Protein AF-A0A1M3B8D6-F1 (afdb_monomer_lite)

Radius of gyration: 26.75 Å; chains: 1; bounding box: 96×61×78 Å

Structure (mmCIF, N/CA/C/O backbone):
data_AF-A0A1M3B8D6-F1
#
_entry.id   AF-A0A1M3B8D6-F1
#
loop_
_atom_site.group_PDB
_atom_site.id
_atom_site.type_symbol
_atom_site.label_atom_id
_atom_site.label_alt_id
_atom_site.label_comp_id
_atom_site.label_asym_id
_atom_site.label_entity_id
_atom_site.label_seq_id
_atom_site.pdbx_PDB_ins_code
_atom_site.Cartn_x
_atom_site.Cartn_y
_atom_site.Cartn_z
_atom_site.occupancy
_atom_site.B_iso_or_equiv
_atom_site.auth_seq_id
_atom_site.auth_comp_id
_atom_site.auth_asym_id
_atom_site.auth_atom_id
_atom_site.pdbx_PDB_model_num
ATOM 1 N N . MET A 1 1 ? -65.470 -27.887 43.072 1.00 40.00 1 MET A N 1
ATOM 2 C CA . MET A 1 1 ? -65.495 -27.839 41.596 1.00 40.00 1 MET A CA 1
ATOM 3 C C . MET A 1 1 ? -65.619 -26.368 41.210 1.00 40.00 1 MET A C 1
ATOM 5 O O . MET A 1 1 ? -66.685 -25.805 41.381 1.00 40.00 1 MET A O 1
ATOM 9 N N . THR A 1 2 ? -64.503 -25.638 41.121 1.00 36.91 2 THR A N 1
ATOM 10 C CA . THR A 1 2 ? -63.596 -25.536 39.948 1.00 36.91 2 THR A CA 1
ATOM 11 C C . THR A 1 2 ? -64.163 -24.626 38.859 1.00 36.91 2 THR A C 1
ATOM 13 O O . THR A 1 2 ? -64.759 -25.084 37.889 1.00 36.91 2 THR A O 1
ATOM 16 N N . SER A 1 3 ? -63.948 -23.325 39.049 1.00 40.72 3 SER A N 1
ATOM 17 C CA . SER A 1 3 ? -64.086 -22.283 38.032 1.00 40.72 3 SER A CA 1
ATOM 18 C C . SER A 1 3 ? -63.070 -22.464 36.902 1.00 40.72 3 SER A C 1
ATOM 20 O O . SER A 1 3 ? -61.911 -22.777 37.176 1.00 40.72 3 SER A O 1
ATOM 22 N N . VAL A 1 4 ? -63.461 -22.159 35.664 1.00 35.81 4 VAL A N 1
ATOM 23 C CA . VAL A 1 4 ? -62.529 -21.974 34.541 1.00 35.81 4 VAL A CA 1
ATOM 24 C C . VAL A 1 4 ? -62.805 -20.616 33.904 1.00 35.81 4 VAL A C 1
ATOM 26 O O . VAL A 1 4 ? -63.820 -20.419 33.244 1.00 35.81 4 VAL A O 1
ATOM 29 N N . SER A 1 5 ? -61.901 -19.667 34.133 1.00 38.22 5 SER A N 1
ATOM 30 C CA . SER A 1 5 ? -61.917 -18.333 33.533 1.00 38.22 5 SER A CA 1
ATOM 31 C C . SER A 1 5 ? -61.002 -18.310 32.309 1.00 38.22 5 SER A C 1
ATOM 33 O O . SER A 1 5 ? -59.780 -18.350 32.451 1.00 38.22 5 SER A O 1
ATOM 35 N N . THR A 1 6 ? -61.574 -18.236 31.109 1.00 36.66 6 THR A N 1
ATOM 36 C CA . THR A 1 6 ? -60.816 -18.144 29.854 1.00 36.66 6 THR A CA 1
ATOM 37 C C . THR A 1 6 ? -60.329 -16.715 29.607 1.00 36.66 6 THR A C 1
ATOM 39 O O . THR A 1 6 ? -61.046 -15.902 29.023 1.00 36.66 6 THR A O 1
ATOM 42 N N . SER A 1 7 ? -59.103 -16.398 30.028 1.00 33.91 7 SER A N 1
ATOM 43 C CA . SER A 1 7 ? -58.393 -15.203 29.561 1.00 33.91 7 SER A CA 1
ATOM 44 C C . SER A 1 7 ? -57.731 -15.482 28.208 1.00 33.91 7 SER A C 1
ATOM 46 O O . SER A 1 7 ? -57.005 -16.460 28.037 1.00 33.91 7 SER A O 1
ATOM 48 N N . THR A 1 8 ? -57.987 -14.621 27.220 1.00 36.94 8 THR A N 1
ATOM 49 C CA . THR A 1 8 ? -57.383 -14.761 25.887 1.00 36.94 8 THR A CA 1
ATOM 50 C C . THR A 1 8 ? -55.987 -14.146 25.903 1.00 36.94 8 THR A C 1
ATOM 52 O O . THR A 1 8 ? -55.837 -12.929 25.814 1.00 36.94 8 THR A O 1
ATOM 55 N N . LEU A 1 9 ? -54.960 -14.987 26.034 1.00 34.72 9 LEU A N 1
ATOM 56 C CA . LEU A 1 9 ? -53.560 -14.580 25.914 1.00 34.72 9 LEU A CA 1
ATOM 57 C C . LEU A 1 9 ? -53.240 -14.206 24.459 1.00 34.72 9 LEU A C 1
ATOM 59 O O . LEU A 1 9 ? -52.896 -15.059 23.642 1.00 34.72 9 LEU A O 1
ATOM 63 N N . ILE A 1 10 ? -53.328 -12.913 24.143 1.00 38.34 10 ILE A N 1
ATOM 64 C CA . ILE A 1 10 ? -52.743 -12.364 22.918 1.00 38.34 10 ILE A CA 1
ATOM 65 C C . ILE A 1 10 ? -51.224 -12.402 23.093 1.00 38.34 10 ILE A C 1
ATOM 67 O O . ILE A 1 10 ? -50.648 -11.586 23.811 1.00 38.34 10 ILE A O 1
ATOM 71 N N . SER A 1 11 ? -50.576 -13.377 22.455 1.00 34.47 11 SER A N 1
ATOM 72 C CA . SER A 1 11 ? -49.118 -13.456 22.411 1.00 34.47 11 SER A CA 1
ATOM 73 C C . SER A 1 11 ? -48.585 -12.323 21.536 1.00 34.47 11 SER A C 1
ATOM 75 O O . SER A 1 11 ? -48.589 -12.408 20.308 1.00 34.47 11 SER A O 1
ATOM 77 N N . SER A 1 12 ? -48.142 -11.237 22.168 1.00 35.34 12 SER A N 1
ATOM 78 C CA . SER A 1 12 ? -47.369 -10.202 21.494 1.00 35.34 12 SER A CA 1
ATOM 79 C C . SER A 1 12 ? -45.971 -10.746 21.212 1.00 35.34 12 SER A C 1
ATOM 81 O O . SER A 1 12 ? -45.058 -10.590 22.027 1.00 35.34 12 SER A O 1
ATOM 83 N N . THR A 1 13 ? -45.793 -11.380 20.053 1.00 36.72 13 THR A N 1
ATOM 84 C CA . THR A 1 13 ? -44.466 -11.608 19.477 1.00 36.72 13 THR A CA 1
ATOM 85 C C . THR A 1 13 ? -43.848 -10.249 19.171 1.00 36.72 13 THR A C 1
ATOM 87 O O . THR A 1 13 ? -44.024 -9.696 18.084 1.00 36.72 13 THR A O 1
ATOM 90 N N . LEU A 1 14 ? -43.153 -9.691 20.164 1.00 36.88 14 LEU A N 1
ATOM 91 C CA . LEU A 1 14 ? -42.221 -8.594 19.975 1.00 36.88 14 LEU A CA 1
ATOM 92 C C . LEU A 1 14 ? -41.147 -9.092 19.013 1.00 36.88 14 LEU A C 1
ATOM 94 O O . LEU A 1 14 ? -40.197 -9.764 19.410 1.00 36.88 14 LEU A O 1
ATOM 98 N N . ASN A 1 15 ? -41.327 -8.774 17.732 1.00 34.41 15 ASN A N 1
ATOM 99 C CA . ASN A 1 15 ? -40.238 -8.818 16.778 1.00 34.41 15 ASN A CA 1
ATOM 100 C C . ASN A 1 15 ? -39.135 -7.939 17.362 1.00 34.41 15 ASN A C 1
ATOM 102 O O . ASN A 1 15 ? -39.320 -6.726 17.483 1.00 34.41 15 ASN A O 1
ATOM 106 N N . HIS A 1 16 ? -38.009 -8.549 17.731 1.00 35.22 16 HIS A N 1
ATOM 107 C CA . HIS A 1 16 ? -36.786 -7.805 17.975 1.00 35.22 16 HIS A CA 1
ATOM 108 C C . HIS A 1 16 ? -36.420 -7.132 16.652 1.00 35.22 16 HIS A C 1
ATOM 110 O O . HIS A 1 16 ? -35.800 -7.738 15.779 1.00 35.22 16 HIS A O 1
ATOM 116 N N . VAL A 1 17 ? -36.846 -5.878 16.499 1.00 36.31 17 VAL A N 1
ATOM 117 C CA . VAL A 1 17 ? -36.170 -4.942 15.610 1.00 36.31 17 VAL A CA 1
ATOM 118 C C . VAL A 1 17 ? -34.716 -4.965 16.083 1.00 36.31 17 VAL A C 1
ATOM 120 O O . VAL A 1 17 ? -34.491 -4.723 17.275 1.00 36.31 17 VAL A O 1
ATOM 123 N N . PRO A 1 18 ? -33.745 -5.350 15.234 1.00 40.81 18 PRO A N 1
ATOM 124 C CA . PRO A 1 18 ? -32.342 -5.256 15.603 1.00 40.81 18 PRO A CA 1
ATOM 125 C C . PRO A 1 18 ? -32.079 -3.817 16.028 1.00 40.81 18 PRO A C 1
ATOM 127 O O . PRO A 1 18 ? -32.565 -2.907 15.359 1.00 40.81 18 PRO A O 1
ATOM 130 N N . ASP A 1 19 ? -31.377 -3.606 17.138 1.00 37.56 19 ASP A N 1
ATOM 131 C CA . ASP A 1 19 ? -31.074 -2.253 17.595 1.00 37.56 19 ASP A CA 1
ATOM 132 C C . ASP A 1 19 ? -30.233 -1.562 16.515 1.00 37.56 19 ASP A C 1
ATOM 134 O O . ASP A 1 19 ? -29.061 -1.884 16.324 1.00 37.56 19 ASP A O 1
ATOM 138 N N . THR A 1 20 ? -30.856 -0.668 15.740 1.00 37.62 20 THR A N 1
ATOM 139 C CA . THR A 1 20 ? -30.215 0.029 14.621 1.00 37.62 20 THR A CA 1
ATOM 140 C C . THR A 1 20 ? -29.405 1.218 15.127 1.00 37.62 20 THR A C 1
ATOM 142 O O . THR A 1 20 ? -29.498 2.324 14.585 1.00 37.62 20 THR A O 1
ATOM 145 N N . THR A 1 21 ? -28.603 0.993 16.167 1.00 45.56 21 THR A N 1
ATOM 146 C CA . THR A 1 21 ? -27.446 1.837 16.443 1.00 45.56 21 THR A CA 1
ATOM 147 C C . THR A 1 21 ? -26.604 1.871 15.162 1.00 45.56 21 THR A C 1
ATOM 149 O O . THR A 1 21 ? -26.280 0.815 14.610 1.00 45.56 21 THR A O 1
ATOM 152 N N . PRO A 1 22 ? -26.317 3.060 14.600 1.00 46.38 22 PRO A N 1
ATOM 153 C CA . PRO A 1 22 ? -25.575 3.143 13.349 1.00 46.38 22 PRO A CA 1
ATOM 154 C C . PRO A 1 22 ? -24.194 2.503 13.547 1.00 46.38 22 PRO A C 1
ATOM 156 O O . PRO A 1 22 ? -23.597 2.701 14.610 1.00 46.38 22 PRO A O 1
ATOM 159 N N . PRO A 1 23 ? -23.677 1.741 12.562 1.00 53.69 23 PRO A N 1
ATOM 160 C CA . PRO A 1 23 ? -22.410 1.039 12.711 1.00 53.69 23 PRO A CA 1
ATOM 161 C C . PRO A 1 23 ? -21.317 2.030 13.112 1.00 53.69 23 PRO A C 1
ATOM 163 O O . PRO A 1 23 ? -21.149 3.076 12.481 1.00 53.69 23 PRO A O 1
ATOM 166 N N . SER A 1 24 ? -20.601 1.715 14.194 1.00 78.88 24 SER A N 1
ATOM 167 C CA . SER A 1 24 ? -19.547 2.577 14.730 1.00 78.88 24 SER A CA 1
ATOM 168 C C . SER A 1 24 ? -18.534 2.902 13.630 1.00 78.88 24 SER A C 1
ATOM 170 O O . SER A 1 24 ? -18.030 1.977 12.987 1.00 78.88 24 SER A O 1
ATOM 172 N N . ARG A 1 25 ? -18.228 4.190 13.447 1.00 91.25 25 ARG A N 1
ATOM 173 C CA . ARG A 1 25 ? -17.340 4.687 12.385 1.00 91.25 25 ARG A CA 1
ATOM 174 C C . ARG A 1 25 ? -16.016 3.919 12.357 1.00 91.25 25 ARG A C 1
ATOM 176 O O . ARG A 1 25 ? -15.417 3.661 13.402 1.00 91.25 25 ARG A O 1
ATOM 183 N N . TYR A 1 26 ? -15.553 3.574 11.161 1.00 95.94 26 TYR A N 1
ATOM 184 C CA . TYR A 1 26 ? -14.257 2.932 10.968 1.00 95.94 26 TYR A CA 1
ATOM 185 C C . TYR A 1 26 ? -13.150 3.982 11.040 1.00 95.94 26 TYR A C 1
ATOM 187 O O . TYR A 1 26 ? -13.241 5.015 10.382 1.00 95.94 26 TYR A O 1
ATOM 195 N N . LYS A 1 27 ? -12.072 3.720 11.783 1.00 96.88 27 LYS A N 1
ATOM 196 C CA . LYS A 1 27 ? -10.941 4.655 11.891 1.00 96.88 27 LYS A CA 1
ATOM 197 C C . LYS A 1 27 ? -9.702 4.072 11.232 1.00 96.88 27 LYS A C 1
ATOM 199 O O . LYS A 1 27 ? -9.116 3.113 11.736 1.00 96.88 27 LYS A O 1
ATOM 204 N N . ILE A 1 28 ? -9.315 4.653 10.100 1.00 98.12 28 ILE A N 1
ATOM 205 C CA . ILE A 1 28 ? -8.185 4.199 9.288 1.00 98.12 28 ILE A CA 1
ATOM 206 C C . ILE A 1 28 ? -6.972 5.073 9.599 1.00 98.12 28 ILE A C 1
ATOM 208 O O . ILE A 1 28 ? -6.958 6.278 9.338 1.00 98.12 28 ILE A O 1
ATOM 212 N N . ILE A 1 29 ? -5.963 4.453 10.203 1.00 98.19 29 ILE A N 1
ATOM 213 C CA . ILE A 1 29 ? -4.785 5.108 10.763 1.00 98.19 29 ILE A CA 1
ATOM 214 C C . ILE A 1 29 ? -3.565 4.683 9.951 1.00 98.19 29 ILE A C 1
ATOM 216 O O . ILE A 1 29 ? -3.291 3.495 9.810 1.00 98.19 29 ILE A O 1
ATOM 220 N N . PHE A 1 30 ? -2.813 5.647 9.431 1.00 98.12 30 PHE A N 1
ATOM 221 C CA . PHE A 1 30 ? -1.628 5.390 8.612 1.00 98.12 30 PHE A CA 1
ATOM 222 C C . PHE A 1 30 ? -0.329 5.629 9.387 1.00 98.12 30 PHE A C 1
ATOM 224 O O . PHE A 1 30 ? -0.148 6.703 9.965 1.00 98.12 30 PHE A O 1
ATOM 231 N N . ASP A 1 31 ? 0.627 4.700 9.316 1.00 96.31 31 ASP A N 1
ATOM 232 C CA . ASP A 1 31 ? 2.035 5.094 9.415 1.00 96.31 31 ASP A CA 1
ATOM 233 C C . ASP A 1 31 ? 2.459 5.939 8.194 1.00 96.31 31 ASP A C 1
ATOM 235 O O . ASP A 1 31 ? 1.791 5.963 7.163 1.00 96.31 31 ASP A O 1
ATOM 239 N N . ILE A 1 32 ? 3.572 6.663 8.309 1.00 95.19 32 ILE A N 1
ATOM 240 C CA . ILE A 1 32 ? 4.116 7.537 7.270 1.00 95.19 32 ILE A CA 1
ATOM 241 C C . ILE A 1 32 ? 5.316 6.900 6.540 1.00 95.19 32 ILE A C 1
ATOM 243 O O . ILE A 1 32 ? 5.387 6.963 5.308 1.00 95.19 32 ILE A O 1
ATOM 247 N N . ASP A 1 33 ? 6.261 6.309 7.273 1.00 92.25 33 ASP A N 1
ATOM 248 C CA . ASP A 1 33 ? 7.612 5.950 6.828 1.00 92.25 33 ASP A CA 1
ATOM 249 C C . ASP A 1 33 ? 7.697 4.504 6.366 1.00 92.25 33 ASP A C 1
ATOM 251 O O . ASP A 1 33 ? 7.872 3.582 7.152 1.00 92.25 33 ASP A O 1
ATOM 255 N N . GLY A 1 34 ? 7.643 4.303 5.056 1.00 90.69 34 GLY A N 1
ATOM 256 C CA . GLY A 1 34 ? 7.513 2.965 4.508 1.00 90.69 34 GLY A CA 1
ATOM 257 C C . GLY A 1 34 ? 6.063 2.497 4.436 1.00 90.69 34 GLY A C 1
ATOM 258 O O . GLY A 1 34 ? 5.857 1.376 3.991 1.00 90.69 34 GLY A O 1
ATOM 259 N N . VAL A 1 35 ? 5.062 3.347 4.709 1.00 94.81 35 VAL A N 1
ATOM 260 C CA . VAL A 1 35 ? 3.642 3.120 4.349 1.00 94.81 35 VAL A CA 1
ATOM 261 C C . VAL A 1 35 ? 3.129 4.126 3.321 1.00 94.81 35 VAL A C 1
ATOM 263 O O . VAL A 1 35 ? 2.678 3.702 2.258 1.00 94.81 35 VAL A O 1
ATOM 266 N N . LEU A 1 36 ? 3.232 5.434 3.589 1.00 95.62 36 LEU A N 1
ATOM 267 C CA . LEU A 1 36 ? 2.801 6.496 2.662 1.00 95.62 36 LEU A CA 1
ATOM 268 C C . LEU A 1 36 ? 3.926 6.966 1.735 1.00 95.62 36 LEU A C 1
ATOM 270 O O . LEU A 1 36 ? 3.665 7.369 0.601 1.00 95.62 36 LEU A O 1
ATOM 274 N N . CYS A 1 37 ? 5.169 6.950 2.220 1.00 94.56 37 CYS A N 1
ATOM 275 C CA . CYS A 1 37 ? 6.319 7.532 1.534 1.00 94.56 37 CYS A CA 1
ATOM 276 C C . CYS A 1 37 ? 7.646 6.868 1.922 1.00 94.56 37 CYS A C 1
ATOM 278 O O . CYS A 1 37 ? 7.700 6.038 2.830 1.00 94.56 37 CYS A O 1
ATOM 280 N N . PHE A 1 38 ? 8.734 7.304 1.288 1.00 90.38 38 PHE A N 1
ATOM 281 C CA . PHE A 1 38 ? 10.075 7.263 1.876 1.00 90.38 38 PHE A CA 1
ATOM 282 C C . PHE A 1 38 ? 10.760 8.633 1.771 1.00 90.38 38 PHE A C 1
ATOM 284 O O . PHE A 1 38 ? 10.361 9.480 0.974 1.00 90.38 38 PHE A O 1
ATOM 291 N N . HIS A 1 39 ? 11.805 8.854 2.571 1.00 86.56 39 HIS A N 1
ATOM 292 C CA . HIS A 1 39 ? 12.496 10.147 2.680 1.00 86.56 39 HIS A CA 1
ATOM 293 C C . HIS A 1 39 ? 13.762 10.282 1.808 1.00 86.56 39 HIS A C 1
ATOM 295 O O . HIS A 1 39 ? 14.455 11.290 1.890 1.00 86.56 39 HIS A O 1
ATOM 301 N N . LYS A 1 40 ? 14.103 9.276 0.983 1.00 84.88 40 LYS A N 1
ATOM 302 C CA . LYS A 1 40 ? 15.305 9.306 0.129 1.00 84.88 40 LYS A CA 1
ATOM 303 C C . LYS A 1 40 ? 15.110 8.581 -1.205 1.00 84.88 40 LYS A C 1
ATOM 305 O O . LYS A 1 40 ? 14.953 7.361 -1.239 1.00 84.88 40 LYS A O 1
ATOM 310 N N . ALA A 1 41 ? 15.172 9.325 -2.308 1.00 84.00 41 ALA A N 1
ATOM 311 C CA . ALA A 1 41 ? 15.327 8.758 -3.644 1.00 84.00 41 ALA A CA 1
ATOM 312 C C . ALA A 1 41 ? 16.811 8.443 -3.903 1.00 84.00 41 ALA A C 1
ATOM 314 O O . ALA A 1 41 ? 17.682 9.267 -3.642 1.00 84.00 41 ALA A O 1
ATOM 315 N N . ASN A 1 42 ? 17.108 7.253 -4.430 1.00 80.38 42 ASN A N 1
ATOM 316 C CA . ASN A 1 42 ? 18.476 6.818 -4.750 1.00 80.38 42 ASN A CA 1
ATOM 317 C C . ASN A 1 42 ? 18.999 7.362 -6.098 1.00 80.38 42 ASN A C 1
ATOM 319 O O . ASN A 1 42 ? 20.140 7.098 -6.466 1.00 80.38 42 ASN A O 1
ATOM 323 N N . SER A 1 43 ? 18.159 8.056 -6.873 1.00 82.62 43 SER A N 1
ATOM 324 C CA . SER A 1 43 ? 18.481 8.517 -8.224 1.00 82.62 43 SER A CA 1
ATOM 325 C C . SER A 1 43 ? 17.508 9.593 -8.716 1.00 82.62 43 SER A C 1
ATOM 327 O O . SER A 1 43 ? 16.329 9.587 -8.358 1.00 82.62 43 SER A O 1
ATOM 329 N N . PHE A 1 44 ? 17.992 10.463 -9.607 1.00 84.50 44 PHE A N 1
ATOM 330 C CA . PHE A 1 44 ? 17.210 11.520 -10.263 1.00 84.50 44 PHE A CA 1
ATOM 331 C C . PHE A 1 44 ? 15.942 10.983 -10.940 1.00 84.50 44 PHE A C 1
ATOM 333 O O . PHE A 1 44 ? 14.849 11.514 -10.768 1.00 84.50 44 PHE A O 1
ATOM 340 N N . HIS A 1 45 ? 16.071 9.868 -11.661 1.00 84.06 45 HIS A N 1
ATOM 341 C CA . HIS A 1 45 ? 14.946 9.229 -12.341 1.00 84.06 45 HIS A CA 1
ATOM 342 C C . HIS A 1 45 ? 13.875 8.730 -11.367 1.00 84.06 45 HIS A C 1
ATOM 344 O O . HIS A 1 45 ? 12.694 8.775 -11.692 1.00 84.06 45 HIS A O 1
ATOM 350 N N . LEU A 1 46 ? 14.254 8.276 -10.166 1.00 86.38 46 LEU A N 1
ATOM 351 C CA . LEU A 1 46 ? 13.285 7.870 -9.149 1.00 86.38 46 LEU A CA 1
ATOM 352 C C . LEU A 1 46 ? 12.540 9.077 -8.560 1.00 86.38 46 LEU A C 1
ATOM 354 O O . LEU A 1 46 ? 11.333 8.992 -8.342 1.00 86.38 46 LEU A O 1
ATOM 358 N N . ALA A 1 47 ? 13.232 10.200 -8.353 1.00 89.12 47 ALA A N 1
ATOM 359 C CA . ALA A 1 47 ? 12.596 11.454 -7.957 1.00 89.12 47 ALA A CA 1
ATOM 360 C C . ALA A 1 47 ? 11.595 11.931 -9.029 1.00 89.12 47 ALA A C 1
ATOM 362 O O . ALA A 1 47 ? 10.429 12.157 -8.714 1.00 89.12 47 ALA A O 1
ATOM 363 N N . SER A 1 48 ? 12.010 11.961 -10.302 1.00 88.50 48 SER A N 1
ATOM 364 C CA . SER A 1 48 ? 11.146 12.282 -11.450 1.00 88.50 48 SER A CA 1
ATOM 365 C C . SER A 1 48 ? 9.933 11.347 -11.575 1.00 88.50 48 SER A C 1
ATOM 367 O O . SER A 1 48 ? 8.811 11.804 -11.786 1.00 88.50 48 SER A O 1
ATOM 369 N N . PHE A 1 49 ? 10.118 10.037 -11.399 1.00 90.12 49 PHE A N 1
ATOM 370 C CA . PHE A 1 49 ? 9.026 9.065 -11.456 1.00 90.12 49 PHE A CA 1
ATOM 371 C C . PHE A 1 49 ? 7.981 9.290 -10.357 1.00 90.12 49 PHE A C 1
ATOM 373 O O . PHE A 1 49 ? 6.778 9.237 -10.614 1.00 90.12 49 PHE A O 1
ATOM 380 N N . LEU A 1 50 ? 8.432 9.545 -9.127 1.00 92.56 50 LEU A N 1
ATOM 381 C CA . LEU A 1 50 ? 7.545 9.767 -7.982 1.00 92.56 50 LEU A CA 1
ATOM 382 C C . LEU A 1 50 ? 6.903 11.157 -8.001 1.00 92.56 50 LEU A C 1
ATOM 384 O O . LEU A 1 50 ? 5.839 11.331 -7.420 1.00 92.56 50 LEU A O 1
ATOM 388 N N . GLU A 1 51 ? 7.475 12.110 -8.731 1.00 90.62 51 GLU A N 1
ATOM 389 C CA . GLU A 1 51 ? 6.797 13.344 -9.122 1.00 90.62 51 GLU A CA 1
ATOM 390 C C . GLU A 1 51 ? 5.708 13.099 -10.179 1.00 90.62 51 GLU A C 1
ATOM 392 O O . GLU A 1 51 ? 4.574 13.535 -9.996 1.00 90.62 51 GLU A O 1
ATOM 397 N N . LYS A 1 52 ? 6.015 12.359 -11.254 1.00 91.44 52 LYS A N 1
ATOM 398 C CA . LYS A 1 52 ? 5.079 12.106 -12.365 1.00 91.44 52 LYS A CA 1
ATOM 399 C C . LYS A 1 52 ? 3.871 11.248 -11.966 1.00 91.44 52 LYS A C 1
ATOM 401 O O . LYS A 1 52 ? 2.784 11.450 -12.501 1.00 91.44 52 LYS A O 1
ATOM 406 N N . TYR A 1 53 ? 4.059 10.278 -11.067 1.00 93.75 53 TYR A N 1
ATOM 407 C CA . TYR A 1 53 ? 3.036 9.279 -10.724 1.00 93.75 53 TYR A CA 1
ATOM 408 C C . TYR A 1 53 ? 2.644 9.230 -9.237 1.00 93.75 53 TYR A C 1
ATOM 410 O O . TYR A 1 53 ? 1.728 8.489 -8.882 1.00 93.75 53 TYR A O 1
ATOM 418 N N . GLY A 1 54 ? 3.335 9.964 -8.362 1.00 94.75 54 GLY A N 1
ATOM 419 C CA . GLY A 1 54 ? 3.102 9.997 -6.914 1.00 94.75 54 GLY A CA 1
ATOM 420 C C . GLY A 1 54 ? 2.899 11.425 -6.411 1.00 94.75 54 GLY A C 1
ATOM 421 O O . GLY A 1 54 ? 2.043 12.152 -6.914 1.00 94.75 54 GLY A O 1
ATOM 422 N N . LEU A 1 55 ? 3.660 11.818 -5.388 1.00 94.31 55 LEU A N 1
ATOM 423 C CA . LEU A 1 55 ? 3.772 13.211 -4.952 1.00 94.31 55 LEU A CA 1
ATOM 424 C C . LEU A 1 55 ? 5.105 13.436 -4.218 1.00 94.31 55 LEU A C 1
ATOM 426 O O . LEU A 1 55 ? 5.511 12.604 -3.409 1.00 94.31 55 LEU A O 1
ATOM 430 N N . VAL A 1 56 ? 5.761 14.578 -4.441 1.00 94.62 56 VAL A N 1
ATOM 431 C CA . VAL A 1 56 ? 6.988 14.975 -3.726 1.00 94.62 56 VAL A CA 1
ATOM 432 C C . VAL A 1 56 ? 6.691 16.151 -2.790 1.00 94.62 56 VAL A C 1
ATOM 434 O O . VAL A 1 56 ? 6.061 17.127 -3.191 1.00 94.62 56 VAL A O 1
ATOM 437 N N . ILE A 1 57 ? 7.116 16.060 -1.524 1.00 93.31 57 ILE A N 1
ATOM 438 C CA . ILE A 1 57 ? 6.838 17.063 -0.481 1.00 93.31 57 ILE A CA 1
ATOM 439 C C . ILE A 1 57 ? 8.099 17.352 0.348 1.00 93.31 57 ILE A C 1
ATOM 441 O O . ILE A 1 57 ? 8.516 16.512 1.139 1.00 93.31 57 ILE A O 1
ATOM 445 N N . LYS A 1 58 ? 8.654 18.573 0.280 1.00 89.56 58 LYS A N 1
ATOM 446 C CA . LYS A 1 58 ? 9.637 19.064 1.273 1.00 89.56 58 LYS A CA 1
ATOM 447 C C . LYS A 1 58 ? 8.898 19.535 2.537 1.00 89.56 58 LYS A C 1
ATOM 449 O O . LYS A 1 58 ? 8.173 20.537 2.504 1.00 89.56 58 LYS A O 1
ATOM 454 N N . ALA A 1 59 ? 9.065 18.811 3.641 1.00 88.19 59 ALA A N 1
ATOM 455 C CA . ALA A 1 59 ? 8.477 19.077 4.956 1.00 88.19 59 ALA A CA 1
ATOM 456 C C . ALA A 1 59 ? 9.531 18.829 6.054 1.00 88.19 59 ALA A C 1
ATOM 458 O O . ALA A 1 59 ? 9.561 17.775 6.684 1.00 88.19 59 ALA A O 1
ATOM 459 N N . ILE A 1 60 ? 10.409 19.814 6.269 1.00 87.38 60 ILE A N 1
ATOM 460 C CA . ILE A 1 60 ? 11.750 19.637 6.862 1.00 87.38 60 ILE A CA 1
ATOM 461 C C . ILE A 1 60 ? 12.652 18.882 5.871 1.00 87.38 60 ILE A C 1
ATOM 463 O O . ILE A 1 60 ? 13.394 19.525 5.138 1.00 87.38 60 ILE A O 1
ATOM 467 N N . VAL A 1 61 ? 12.504 17.561 5.737 1.00 88.19 61 VAL A N 1
ATOM 468 C CA . VAL A 1 61 ? 13.177 16.772 4.681 1.00 88.19 61 VAL A CA 1
ATOM 469 C C . VAL A 1 61 ? 12.240 16.504 3.497 1.00 88.19 61 VAL A C 1
ATOM 471 O O . VAL A 1 61 ? 11.044 16.797 3.566 1.00 88.19 61 VAL A O 1
ATOM 474 N N . THR A 1 62 ? 12.767 15.972 2.394 1.00 91.00 62 THR A N 1
ATOM 475 C CA . THR A 1 62 ? 11.958 15.576 1.233 1.00 91.00 62 THR A CA 1
ATOM 476 C C . THR A 1 62 ? 11.291 14.224 1.467 1.00 91.00 62 THR A C 1
ATOM 478 O O . THR A 1 62 ? 11.953 13.254 1.819 1.00 91.00 62 THR A O 1
ATOM 481 N N . PHE A 1 63 ? 9.990 14.136 1.202 1.00 93.75 63 PHE A N 1
ATOM 482 C CA . PHE A 1 63 ? 9.230 12.891 1.167 1.00 93.75 63 PHE A CA 1
ATOM 483 C C . PHE A 1 63 ? 8.755 12.598 -0.247 1.00 93.75 63 PHE A C 1
ATOM 485 O O . PHE A 1 63 ? 8.182 13.461 -0.911 1.00 93.75 63 PHE A O 1
ATOM 492 N N . TYR A 1 64 ? 8.964 11.359 -0.671 1.00 94.31 64 TYR A N 1
ATOM 493 C CA . TYR A 1 64 ? 8.520 10.817 -1.943 1.00 94.31 64 TYR A CA 1
ATOM 494 C C . TYR A 1 64 ? 7.363 9.860 -1.651 1.00 94.31 64 TYR A C 1
ATOM 496 O O . TYR A 1 64 ? 7.569 8.760 -1.132 1.00 94.31 64 TYR A O 1
ATOM 504 N N . LEU A 1 65 ? 6.135 10.324 -1.880 1.00 95.94 65 LEU A N 1
ATOM 505 C CA . LEU A 1 65 ? 4.908 9.596 -1.573 1.00 95.94 65 LEU A CA 1
ATOM 506 C C . LEU A 1 65 ? 4.595 8.602 -2.693 1.00 95.94 65 LEU A C 1
ATOM 508 O O . LEU A 1 65 ? 4.837 8.867 -3.873 1.00 95.94 65 LEU A O 1
ATOM 512 N N . PHE A 1 66 ? 4.049 7.448 -2.317 1.00 96.31 66 PHE A N 1
ATOM 513 C CA . PHE A 1 66 ? 3.773 6.381 -3.272 1.00 96.31 66 PHE A CA 1
ATOM 514 C C . PHE A 1 66 ? 2.621 6.738 -4.236 1.00 96.31 66 PHE A C 1
ATOM 516 O O . PHE A 1 66 ? 1.680 7.439 -3.850 1.00 96.31 66 PHE A O 1
ATOM 523 N N . PRO A 1 67 ? 2.649 6.221 -5.478 1.00 96.31 67 PRO A N 1
ATOM 524 C CA . PRO A 1 67 ? 1.551 6.375 -6.427 1.00 96.31 67 PRO A CA 1
ATOM 525 C C . PRO A 1 67 ? 0.184 5.952 -5.877 1.00 96.31 67 PRO A C 1
ATOM 527 O O . PRO A 1 67 ? 0.057 4.899 -5.249 1.00 96.31 67 PRO A O 1
ATOM 530 N N . GLY A 1 68 ? -0.839 6.770 -6.140 1.00 97.31 68 GLY A N 1
ATOM 531 C CA . GLY A 1 68 ? -2.220 6.557 -5.691 1.00 97.31 68 GLY A CA 1
ATOM 532 C C . GLY A 1 68 ? -2.538 7.015 -4.258 1.00 97.31 68 GLY A C 1
ATOM 533 O O . GLY A 1 68 ? -3.676 6.856 -3.822 1.00 97.31 68 GLY A O 1
ATOM 534 N N . ILE A 1 69 ? -1.583 7.583 -3.502 1.00 97.06 69 ILE A N 1
ATOM 535 C CA . ILE A 1 69 ? -1.853 8.080 -2.135 1.00 97.06 69 ILE A CA 1
ATOM 536 C C . ILE A 1 69 ? -2.890 9.208 -2.113 1.00 97.06 69 ILE A C 1
ATOM 538 O O . ILE A 1 69 ? -3.752 9.211 -1.235 1.00 97.06 69 ILE A O 1
ATOM 542 N N . LYS A 1 70 ? -2.836 10.150 -3.063 1.00 97.12 70 LYS A N 1
ATOM 543 C CA . LYS A 1 70 ? -3.780 11.279 -3.117 1.00 97.12 70 LYS A CA 1
ATOM 544 C C . LYS A 1 70 ? -5.210 10.769 -3.260 1.00 97.12 70 LYS A C 1
ATOM 546 O O . LYS A 1 70 ? -6.076 11.103 -2.455 1.00 97.12 70 LYS A O 1
ATOM 551 N N . GLU A 1 71 ? -5.415 9.889 -4.232 1.00 98.31 71 GLU A N 1
ATOM 552 C CA . GLU A 1 71 ? -6.694 9.261 -4.520 1.00 98.31 71 GLU A CA 1
ATOM 553 C C . GLU A 1 71 ? -7.171 8.366 -3.372 1.00 98.31 71 GLU A C 1
ATOM 555 O O . GLU A 1 71 ? -8.359 8.363 -3.070 1.00 98.31 71 GLU A O 1
ATOM 560 N N . PHE A 1 72 ? -6.275 7.672 -2.659 1.00 98.38 72 PHE A N 1
ATOM 561 C CA . PHE A 1 72 ? -6.664 6.865 -1.498 1.00 98.38 72 PHE A CA 1
ATOM 562 C C . PHE A 1 72 ? -7.183 7.736 -0.343 1.00 98.38 72 PHE A C 1
ATOM 564 O O . PHE A 1 72 ? -8.229 7.444 0.236 1.00 98.38 72 PHE A O 1
ATOM 571 N N . ILE A 1 73 ? -6.497 8.842 -0.040 1.00 97.50 73 ILE A N 1
ATOM 572 C CA . ILE A 1 73 ? -6.931 9.794 0.992 1.00 97.50 73 ILE A CA 1
ATOM 573 C C . ILE A 1 73 ? -8.243 10.488 0.580 1.00 97.50 73 ILE A C 1
ATOM 575 O O . ILE A 1 73 ? -9.131 10.650 1.417 1.00 97.50 73 ILE A O 1
ATOM 579 N N . GLN A 1 74 ? -8.423 10.818 -0.704 1.00 96.75 74 GLN A N 1
ATOM 580 C CA . GLN A 1 74 ? -9.693 11.332 -1.243 1.00 96.75 74 GLN A CA 1
ATOM 581 C C . GLN A 1 74 ? -10.836 10.308 -1.156 1.00 96.75 74 GLN A C 1
ATOM 583 O O . GLN A 1 74 ? -11.947 10.679 -0.787 1.00 96.75 74 GLN A O 1
ATOM 588 N N . LEU A 1 75 ? -10.577 9.034 -1.462 1.00 97.88 75 LEU A N 1
ATOM 589 C CA . LEU A 1 75 ? -11.555 7.945 -1.401 1.00 97.88 75 LEU A CA 1
ATOM 590 C C . LEU A 1 75 ? -12.053 7.707 0.025 1.00 97.88 75 LEU A C 1
ATOM 592 O O . LEU A 1 75 ? -13.261 7.658 0.256 1.00 97.88 75 LEU A O 1
ATOM 596 N N . LEU A 1 76 ? -11.138 7.618 0.992 1.00 96.56 76 LEU A N 1
ATOM 597 C CA . LEU A 1 76 ? -11.506 7.447 2.397 1.00 96.56 76 LEU A CA 1
ATOM 598 C C . LEU A 1 76 ? -12.283 8.666 2.924 1.00 96.56 76 LEU A C 1
ATOM 600 O O . LEU A 1 76 ? -13.283 8.483 3.603 1.00 96.56 76 LEU A O 1
ATOM 604 N N . GLN A 1 77 ? -11.912 9.892 2.534 1.00 93.25 77 GLN A N 1
ATOM 605 C CA . GLN A 1 77 ? -12.660 11.113 2.886 1.00 93.25 77 GLN A CA 1
ATOM 606 C C . GLN A 1 77 ? -14.030 11.252 2.195 1.00 93.25 77 GLN A C 1
ATOM 608 O O . GLN A 1 77 ? -14.862 12.025 2.659 1.00 93.25 77 GLN A O 1
ATOM 613 N N . ARG A 1 78 ? -14.288 10.518 1.104 1.00 93.38 78 ARG A N 1
ATOM 614 C CA . ARG A 1 78 ? -15.616 10.408 0.467 1.00 93.38 78 ARG A CA 1
ATOM 615 C C . ARG A 1 78 ? -16.462 9.250 1.010 1.00 93.38 78 ARG A C 1
ATOM 617 O O . ARG A 1 78 ? -17.577 9.054 0.539 1.00 93.38 78 ARG A O 1
ATOM 624 N N . THR A 1 79 ? -15.938 8.455 1.941 1.00 94.38 79 THR A N 1
ATOM 625 C CA . THR A 1 79 ? -16.649 7.300 2.498 1.00 94.38 79 THR A CA 1
ATOM 626 C C . THR A 1 79 ? -17.234 7.696 3.853 1.00 94.38 79 THR A C 1
ATOM 628 O O . THR A 1 79 ? -16.505 7.774 4.837 1.00 94.38 79 THR A O 1
ATOM 631 N N . ASP A 1 80 ? -18.539 7.984 3.896 1.00 90.50 80 ASP A N 1
ATOM 632 C CA . ASP A 1 80 ? -19.192 8.700 5.010 1.00 90.50 80 ASP A CA 1
ATOM 633 C C . ASP A 1 80 ? -18.938 8.114 6.410 1.00 90.50 80 ASP A C 1
ATOM 635 O O . ASP A 1 80 ? -18.881 8.869 7.380 1.00 90.50 80 ASP A O 1
ATOM 639 N N . ASP A 1 81 ? -18.777 6.794 6.540 1.00 93.25 81 ASP A N 1
ATOM 640 C CA . ASP A 1 81 ? -18.552 6.070 7.800 1.00 93.25 81 ASP A CA 1
ATOM 641 C C . ASP A 1 81 ? -17.063 5.899 8.179 1.00 93.25 81 ASP A C 1
ATOM 643 O O . ASP A 1 81 ? -16.767 5.168 9.126 1.00 93.25 81 ASP A O 1
ATOM 647 N N . ILE A 1 82 ? -16.134 6.572 7.485 1.00 95.69 82 ILE A N 1
ATOM 648 C CA . ILE A 1 82 ? -14.685 6.504 7.736 1.00 95.69 82 ILE A CA 1
ATOM 649 C C . ILE A 1 82 ? -14.127 7.803 8.338 1.00 95.69 82 ILE A C 1
ATOM 651 O O . ILE A 1 82 ? -14.360 8.902 7.840 1.00 95.69 82 ILE A O 1
ATOM 655 N N . ASP A 1 83 ? -13.299 7.655 9.374 1.00 95.12 83 ASP A N 1
ATOM 656 C CA . ASP A 1 83 ? -12.425 8.690 9.932 1.00 95.12 83 ASP A CA 1
ATOM 657 C C . ASP A 1 83 ? -10.947 8.3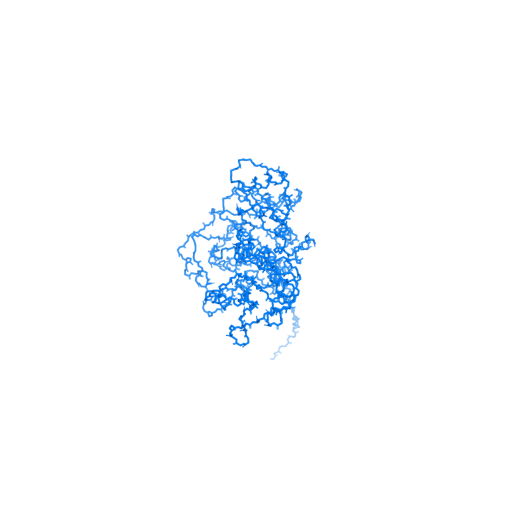86 9.633 1.00 95.12 83 ASP A C 1
ATOM 659 O O . ASP A 1 83 ? -10.532 7.224 9.586 1.00 95.12 83 ASP A O 1
ATOM 663 N N . LEU A 1 84 ? -10.130 9.433 9.463 1.00 95.88 84 LEU A N 1
ATOM 664 C CA . LEU A 1 84 ? -8.691 9.310 9.198 1.00 95.88 84 LEU A CA 1
ATOM 665 C C . LEU A 1 84 ? -7.822 9.724 10.387 1.00 95.88 84 LEU A C 1
ATOM 667 O O . LEU A 1 84 ? -8.070 10.737 11.041 1.00 95.88 84 LEU A O 1
ATOM 671 N N . GLY A 1 85 ? -6.736 8.978 10.588 1.00 97.25 85 GLY A N 1
ATOM 672 C CA . GLY A 1 85 ? -5.653 9.326 11.502 1.00 97.25 85 GLY A CA 1
ATOM 673 C C . GLY A 1 85 ? -4.274 9.010 10.925 1.00 97.25 85 GLY A C 1
ATOM 674 O O . GLY A 1 85 ? -4.135 8.272 9.949 1.00 97.25 85 GLY A O 1
ATOM 675 N N . PHE A 1 86 ? -3.236 9.547 11.560 1.00 97.75 86 PHE A N 1
ATOM 676 C CA . PHE A 1 86 ? -1.839 9.263 11.225 1.00 97.75 86 PHE A CA 1
ATOM 677 C C . PHE A 1 86 ? -1.059 8.955 12.505 1.00 97.75 86 PHE A C 1
ATOM 679 O O . PHE A 1 86 ? -1.230 9.649 13.503 1.00 97.75 86 PHE A O 1
ATOM 686 N N . TYR A 1 87 ? -0.202 7.934 12.497 1.00 96.62 87 TYR A N 1
ATOM 687 C CA . TYR A 1 87 ? 0.636 7.559 13.639 1.00 96.62 87 TYR A CA 1
ATOM 688 C C . TYR A 1 87 ? 2.016 7.117 13.159 1.00 96.62 87 TYR A C 1
ATOM 690 O O . TYR A 1 87 ? 2.201 5.972 12.751 1.00 96.62 87 TYR A O 1
ATOM 698 N N . SER A 1 88 ? 3.001 8.013 13.253 1.00 93.81 88 SER A N 1
ATOM 699 C CA . SER A 1 88 ? 4.399 7.725 12.910 1.00 93.81 88 SER A CA 1
ATOM 700 C C . SER A 1 88 ? 5.330 8.001 14.084 1.00 93.81 88 SER A C 1
ATOM 702 O O . SER A 1 88 ? 5.175 8.983 14.811 1.00 93.81 88 SER A O 1
ATOM 704 N N . SER A 1 89 ? 6.361 7.166 14.208 1.00 90.44 89 SER A N 1
ATOM 705 C CA . SER A 1 89 ? 7.469 7.322 15.160 1.00 90.44 89 SER A CA 1
ATOM 706 C C . SER A 1 89 ? 8.417 8.491 14.821 1.00 90.44 89 SER A C 1
ATOM 708 O O . SER A 1 89 ? 9.464 8.641 15.453 1.00 90.44 89 SER A O 1
ATOM 710 N N . GLY A 1 90 ? 8.071 9.324 13.831 1.00 89.62 90 GLY A N 1
ATOM 711 C CA . GLY A 1 90 ? 8.680 10.627 13.571 1.00 89.62 90 GLY A CA 1
ATOM 712 C C . GLY A 1 90 ? 8.365 11.691 14.633 1.00 89.62 90 GLY A C 1
ATOM 713 O O . GLY A 1 90 ? 7.558 11.491 15.547 1.00 89.62 90 GLY A O 1
ATOM 714 N N . SER A 1 91 ? 9.022 12.848 14.512 1.00 90.19 91 SER A N 1
ATOM 715 C CA . SER A 1 91 ? 8.739 14.020 15.344 1.00 90.19 91 SER A CA 1
ATOM 716 C C . SER A 1 91 ? 7.415 14.681 14.952 1.00 90.19 91 SER A C 1
ATOM 718 O O . SER A 1 91 ? 7.012 14.688 13.790 1.00 90.19 91 SER A O 1
ATOM 720 N N . GLU A 1 92 ? 6.740 15.270 15.937 1.00 92.12 92 GLU A N 1
ATOM 721 C CA . GLU A 1 92 ? 5.428 15.901 15.767 1.00 92.12 92 GLU A CA 1
ATOM 722 C C . GLU A 1 92 ? 5.437 17.015 14.711 1.00 92.12 92 GLU A C 1
ATOM 724 O O . GLU A 1 92 ? 4.603 17.023 13.811 1.00 92.12 92 GLU A O 1
ATOM 729 N N . GLU A 1 93 ? 6.432 17.904 14.758 1.00 93.31 93 GLU A N 1
ATOM 730 C CA . GLU A 1 93 ? 6.589 19.004 13.802 1.00 93.31 93 GLU A CA 1
ATOM 731 C C . GLU A 1 93 ? 6.718 18.509 12.352 1.00 93.31 93 GLU A C 1
ATOM 733 O O . GLU A 1 93 ? 6.062 19.032 11.448 1.00 93.31 93 GLU A O 1
ATOM 738 N N . ARG A 1 94 ? 7.531 17.467 12.133 1.00 93.25 94 ARG A N 1
ATOM 739 C CA . ARG A 1 94 ? 7.721 16.825 10.829 1.00 93.25 94 ARG A CA 1
ATOM 740 C C . ARG A 1 94 ? 6.409 16.214 10.337 1.00 93.25 94 ARG A C 1
ATOM 742 O O . ARG A 1 94 ? 5.999 16.490 9.209 1.00 93.25 94 ARG A O 1
ATOM 749 N N . ASN A 1 95 ? 5.754 15.409 11.176 1.00 94.12 95 ASN A N 1
ATOM 750 C CA . ASN A 1 95 ? 4.510 14.725 10.828 1.00 94.12 95 ASN A CA 1
ATOM 751 C C . ASN A 1 95 ? 3.416 15.754 10.480 1.00 94.12 95 ASN A C 1
ATOM 753 O O . ASN A 1 95 ? 2.816 15.677 9.410 1.00 94.12 95 ASN A O 1
ATOM 757 N N . ASN A 1 96 ? 3.236 16.784 11.313 1.00 94.62 96 ASN A N 1
ATOM 758 C CA . ASN A 1 96 ? 2.261 17.855 11.093 1.00 94.62 96 ASN A CA 1
ATOM 759 C C . ASN A 1 96 ? 2.553 18.666 9.817 1.00 94.62 96 ASN A C 1
ATOM 761 O O . ASN A 1 96 ? 1.635 18.927 9.038 1.00 94.62 96 ASN A O 1
ATOM 765 N N . LYS A 1 97 ? 3.819 19.028 9.549 1.00 95.00 97 LYS A N 1
ATOM 766 C CA . LYS A 1 97 ? 4.216 19.714 8.301 1.00 95.00 97 LYS A CA 1
ATOM 767 C C . LYS A 1 97 ? 3.933 18.858 7.060 1.00 95.00 97 LYS A C 1
ATOM 769 O O . LYS A 1 97 ? 3.434 19.387 6.065 1.00 95.00 97 LYS A O 1
ATOM 774 N N . LEU A 1 98 ? 4.224 17.557 7.116 1.00 95.56 98 LEU A N 1
ATOM 775 C CA . LEU A 1 98 ? 4.022 16.625 6.005 1.00 95.56 98 LEU A CA 1
ATOM 776 C C . LEU A 1 98 ? 2.536 16.387 5.714 1.00 95.56 98 LEU A C 1
ATOM 778 O O . LEU A 1 98 ? 2.108 16.600 4.582 1.00 95.56 98 LEU A O 1
ATOM 782 N N . ILE A 1 99 ? 1.738 16.010 6.720 1.00 96.19 99 ILE A N 1
ATOM 783 C CA . ILE A 1 99 ? 0.302 15.751 6.531 1.00 96.19 99 ILE A CA 1
ATOM 784 C C . ILE A 1 99 ? -0.425 17.028 6.088 1.00 96.19 99 ILE A C 1
ATOM 786 O O . ILE A 1 99 ? -1.225 16.976 5.155 1.00 96.19 99 ILE A O 1
ATOM 790 N N . LYS A 1 100 ? -0.079 18.201 6.639 1.00 94.88 100 LYS A N 1
ATOM 791 C CA . LYS A 1 100 ? -0.630 19.482 6.167 1.00 94.88 100 LYS A CA 1
ATOM 792 C C . LYS A 1 100 ? -0.334 19.736 4.685 1.00 94.88 100 LYS A C 1
ATOM 794 O O . LYS A 1 100 ? -1.252 20.091 3.949 1.00 94.88 100 LYS A O 1
ATOM 799 N N . LYS A 1 101 ? 0.908 19.530 4.221 1.00 95.31 101 LYS A N 1
ATOM 800 C CA . LYS A 1 101 ? 1.250 19.682 2.792 1.00 95.31 101 LYS A CA 1
ATOM 801 C C . LYS A 1 101 ? 0.582 18.617 1.907 1.00 95.31 101 LYS A C 1
ATOM 803 O O . LYS A 1 101 ? 0.131 18.963 0.820 1.00 95.31 101 LYS A O 1
ATOM 808 N N . LEU A 1 102 ? 0.443 17.371 2.373 1.00 95.62 102 LEU A N 1
ATOM 809 C CA . LEU A 1 102 ? -0.304 16.321 1.665 1.00 95.62 102 LEU A CA 1
ATOM 810 C C . LEU A 1 102 ? -1.765 16.735 1.450 1.00 95.62 102 LEU A C 1
ATOM 812 O O . LEU A 1 102 ? -2.258 16.659 0.328 1.00 95.62 102 LEU A O 1
ATOM 816 N N . PHE A 1 103 ? -2.444 17.227 2.487 1.00 94.88 103 PHE A N 1
ATOM 817 C CA . PHE A 1 103 ? -3.841 17.656 2.384 1.00 94.88 103 PHE A CA 1
ATOM 818 C C . PHE A 1 103 ? -4.021 18.878 1.472 1.00 94.88 103 PHE A C 1
ATOM 820 O O . PHE A 1 103 ? -4.923 18.865 0.636 1.00 94.88 103 PHE A O 1
ATOM 827 N N . ILE A 1 104 ? -3.120 19.867 1.538 1.00 93.44 104 ILE A N 1
ATOM 828 C CA . ILE A 1 104 ? -3.090 21.011 0.603 1.00 93.44 104 ILE A CA 1
ATOM 829 C C . ILE A 1 104 ? -2.921 20.542 -0.853 1.00 93.44 104 ILE A C 1
ATOM 831 O O . ILE A 1 104 ? -3.597 21.043 -1.745 1.00 93.44 104 ILE A O 1
ATOM 835 N N . ALA A 1 105 ? -2.060 19.554 -1.107 1.00 92.19 105 ALA A N 1
ATOM 836 C CA . ALA A 1 105 ? -1.834 19.011 -2.448 1.00 92.19 105 ALA A CA 1
ATOM 837 C C . ALA A 1 105 ? -2.950 18.064 -2.945 1.00 92.19 105 ALA A C 1
ATOM 839 O O . ALA A 1 105 ? -2.914 17.633 -4.102 1.00 92.19 105 ALA A O 1
ATOM 840 N N . THR A 1 106 ? -3.910 17.705 -2.084 1.00 93.88 106 THR A N 1
ATOM 841 C CA . THR A 1 106 ? -4.917 16.655 -2.327 1.00 93.88 106 THR A CA 1
ATOM 842 C C . THR A 1 106 ? -6.350 17.190 -2.378 1.00 93.88 106 THR A C 1
ATOM 844 O O . THR A 1 106 ? -7.185 16.614 -3.072 1.00 93.88 106 THR A O 1
ATOM 847 N N . PHE A 1 107 ? -6.657 18.301 -1.709 1.00 92.19 107 PHE A N 1
ATOM 848 C CA . PHE A 1 107 ? -7.999 18.886 -1.686 1.00 92.19 107 PHE A CA 1
ATOM 849 C C . PHE A 1 107 ? -7.953 20.397 -1.926 1.00 92.19 107 PHE A C 1
ATOM 851 O O . PHE A 1 107 ? -6.942 21.045 -1.667 1.00 92.19 107 PHE A O 1
ATOM 858 N N . SER A 1 108 ? -9.069 20.977 -2.377 1.00 86.38 108 SER A N 1
ATOM 859 C CA . SER A 1 108 ? -9.196 22.435 -2.455 1.00 86.38 108 SER A CA 1
ATOM 860 C C . SER A 1 108 ? -9.195 23.066 -1.053 1.00 86.38 108 SER A C 1
ATOM 862 O O . SER A 1 108 ? -9.386 22.384 -0.039 1.00 86.38 108 SER A O 1
ATOM 864 N N . LYS A 1 109 ? -8.970 24.380 -0.975 1.00 79.88 109 LYS A N 1
ATOM 865 C CA . LYS A 1 109 ? -8.776 25.106 0.293 1.00 79.88 109 LYS A CA 1
ATOM 866 C C . LYS A 1 109 ? -9.998 25.058 1.211 1.00 79.88 109 LYS A C 1
ATOM 868 O O . LYS A 1 109 ? -9.865 24.995 2.436 1.00 79.88 109 LYS A O 1
ATOM 873 N N . GLU A 1 110 ? -11.170 25.051 0.594 1.00 83.44 110 GLU A N 1
ATOM 874 C CA . GLU A 1 110 ? -12.498 24.975 1.200 1.00 83.44 110 GLU A CA 1
ATOM 875 C C . GLU A 1 110 ? -12.719 23.611 1.866 1.00 83.44 110 GLU A C 1
ATOM 877 O O . GLU A 1 110 ? -13.405 23.521 2.880 1.00 83.44 110 GLU A O 1
ATOM 882 N N . ILE A 1 111 ? -12.098 22.560 1.317 1.00 81.00 111 ILE A N 1
ATOM 883 C CA . ILE A 1 111 ? -12.211 21.181 1.792 1.00 81.00 111 ILE A CA 1
ATOM 884 C C . ILE A 1 111 ? -11.117 20.862 2.819 1.00 81.00 111 ILE A C 1
ATOM 886 O O . ILE A 1 111 ? -11.438 20.350 3.886 1.00 81.00 111 ILE A O 1
ATOM 890 N N . TYR A 1 112 ? -9.833 21.166 2.565 1.00 84.44 112 TYR A N 1
ATOM 891 C CA . TYR A 1 112 ? -8.774 20.723 3.491 1.00 84.44 112 TYR A CA 1
ATOM 892 C C . TYR A 1 112 ? -8.838 21.411 4.860 1.00 84.44 112 TYR A C 1
ATOM 894 O O . TYR A 1 112 ? -8.464 20.799 5.859 1.00 84.44 112 TYR A O 1
ATOM 902 N N . SER A 1 113 ? -9.281 22.672 4.925 1.00 79.88 113 SER A N 1
ATOM 903 C CA . SER A 1 113 ? -9.249 23.464 6.164 1.00 79.88 113 SER A CA 1
ATOM 904 C C . SER A 1 113 ? -10.079 22.823 7.297 1.00 79.88 113 SER A C 1
ATOM 906 O O . SER A 1 113 ? -9.479 22.477 8.315 1.00 79.88 113 SER A O 1
ATOM 908 N N . PRO A 1 114 ? -11.391 22.539 7.126 1.00 84.75 114 PRO A N 1
ATOM 909 C CA . PRO A 1 114 ? -12.203 21.857 8.146 1.00 84.75 114 PRO A CA 1
ATOM 910 C C . PRO A 1 114 ? -11.893 20.357 8.318 1.00 84.75 114 PRO A C 1
ATOM 912 O O . PRO A 1 114 ? -12.459 19.719 9.207 1.00 84.75 114 PRO A O 1
ATOM 915 N N . LEU A 1 115 ? -11.035 19.767 7.474 1.00 83.50 115 LEU A N 1
ATOM 916 C CA . LEU A 1 115 ? -10.545 18.395 7.654 1.00 83.50 115 LEU A CA 1
ATOM 917 C C . LEU A 1 115 ? -9.308 18.346 8.555 1.00 83.50 115 LEU A C 1
ATOM 919 O O . LEU A 1 115 ? -9.246 17.503 9.447 1.00 83.50 115 LEU A O 1
ATOM 923 N N . LEU A 1 116 ? -8.352 19.265 8.382 1.00 83.81 116 LEU A N 1
ATOM 924 C CA . LEU A 1 116 ? -7.140 19.318 9.212 1.00 83.81 116 LEU A CA 1
ATOM 925 C C . LEU A 1 116 ? -7.437 19.542 10.703 1.00 83.81 116 LEU A C 1
ATOM 927 O O . LEU A 1 116 ? -6.666 19.088 11.538 1.00 83.81 116 LEU A O 1
ATOM 931 N N . GLU A 1 117 ? -8.556 20.185 11.038 1.00 84.81 117 GLU A N 1
ATOM 932 C CA . GLU A 1 117 ? -9.017 20.372 12.423 1.00 84.81 117 GLU A CA 1
ATOM 933 C C . GLU A 1 117 ? -9.565 19.084 13.069 1.00 84.81 117 GLU A C 1
ATOM 935 O O . GLU A 1 117 ? -9.649 18.996 14.292 1.00 84.81 117 GLU A O 1
ATOM 940 N N . LYS A 1 118 ? -9.928 18.073 12.265 1.00 87.69 118 LYS A N 1
ATOM 941 C CA . LYS A 1 118 ? -10.508 16.794 12.722 1.00 87.69 118 LYS A CA 1
ATOM 942 C C . LYS A 1 118 ? -9.507 15.638 12.732 1.00 87.69 118 LYS A C 1
ATOM 944 O O . LYS A 1 118 ? -9.735 14.630 13.397 1.00 87.69 118 LYS A O 1
ATOM 949 N N . ILE A 1 119 ? -8.423 15.752 11.967 1.00 92.31 119 ILE A N 1
ATOM 950 C CA . ILE A 1 119 ? -7.448 14.676 11.763 1.00 92.31 119 ILE A CA 1
ATOM 951 C C . ILE A 1 119 ? -6.482 14.606 12.945 1.00 92.31 119 ILE A C 1
ATOM 953 O O . ILE A 1 119 ? -5.730 15.539 13.216 1.00 92.31 119 ILE A O 1
ATOM 957 N N . GLN A 1 120 ? -6.453 13.456 13.614 1.00 94.69 120 GLN A N 1
ATOM 958 C CA . GLN A 1 120 ? -5.503 13.190 14.692 1.00 94.69 120 GLN A CA 1
ATOM 959 C C . GLN A 1 120 ? -4.170 12.680 14.124 1.00 94.69 120 GLN A C 1
ATOM 961 O O . GLN A 1 120 ? -4.130 11.692 13.385 1.00 94.69 120 GLN A O 1
ATOM 966 N N . ILE A 1 121 ? -3.077 13.358 14.486 1.00 95.44 121 ILE A N 1
ATOM 967 C CA . ILE A 1 121 ? -1.704 13.033 14.079 1.00 95.44 121 ILE A CA 1
ATOM 968 C C . ILE A 1 121 ? -0.897 12.715 15.341 1.00 95.44 121 ILE A C 1
ATOM 970 O O . ILE A 1 121 ? -0.566 13.604 16.122 1.00 95.44 121 ILE A O 1
ATOM 974 N N . ILE A 1 122 ? -0.579 11.439 15.541 1.00 93.75 122 ILE A N 1
ATOM 975 C CA . ILE A 1 122 ? 0.176 10.939 16.691 1.00 93.75 122 ILE A CA 1
ATOM 976 C C . ILE A 1 122 ? 1.657 10.783 16.313 1.00 93.75 122 ILE A C 1
ATOM 978 O O . ILE A 1 122 ? 2.012 10.336 15.216 1.00 93.75 122 ILE A O 1
ATOM 982 N N . SER A 1 123 ? 2.535 11.184 17.233 1.00 89.44 123 SER A N 1
ATOM 983 C CA . SER A 1 123 ? 3.993 11.206 17.074 1.00 89.44 123 SER A CA 1
ATOM 984 C C . SER A 1 123 ? 4.697 10.220 18.018 1.00 89.44 123 SER A C 1
ATOM 986 O O . SER A 1 123 ? 4.064 9.590 18.873 1.00 89.44 123 SER A O 1
ATOM 988 N N . LYS A 1 124 ? 6.033 10.124 17.918 1.00 81.00 124 LYS A N 1
ATOM 989 C CA . LYS A 1 124 ? 6.893 9.247 18.743 1.00 81.00 124 LYS A CA 1
ATOM 990 C C . LYS A 1 124 ? 6.632 9.295 20.258 1.00 81.00 124 LYS A C 1
ATOM 992 O O . LYS A 1 124 ? 6.918 8.326 20.953 1.00 81.00 124 LYS A O 1
ATOM 997 N N . LYS A 1 125 ? 6.100 10.404 20.788 1.00 69.31 125 LYS A N 1
ATOM 998 C CA . LYS A 1 125 ? 5.849 10.616 22.228 1.00 69.31 125 LYS A CA 1
ATOM 999 C C . LYS A 1 125 ? 4.986 9.519 22.877 1.00 69.31 125 LYS A C 1
ATOM 1001 O O . LYS A 1 125 ? 5.093 9.307 24.079 1.00 69.31 125 LYS A O 1
ATOM 1006 N N . TYR A 1 126 ? 4.162 8.829 22.088 1.00 62.66 126 TYR A N 1
ATOM 1007 C CA . TYR A 1 126 ? 3.227 7.798 22.552 1.00 62.66 126 TYR A CA 1
ATOM 1008 C C . TYR A 1 126 ? 3.718 6.362 22.288 1.00 62.66 126 TYR A C 1
ATOM 1010 O O . TYR A 1 126 ? 3.000 5.402 22.557 1.00 62.66 126 TYR A O 1
ATOM 1018 N N . THR A 1 127 ? 4.928 6.187 21.747 1.00 63.75 127 THR A N 1
ATOM 1019 C CA . THR A 1 127 ? 5.559 4.869 21.589 1.00 63.75 127 THR A CA 1
ATOM 1020 C C . THR A 1 127 ? 6.041 4.367 22.951 1.00 63.75 127 THR A C 1
ATOM 1022 O O . THR A 1 127 ? 6.811 5.053 23.621 1.00 63.75 127 THR A O 1
ATOM 1025 N N . THR A 1 128 ? 5.612 3.173 23.363 1.00 64.25 128 THR A N 1
ATOM 1026 C CA . THR A 1 128 ? 5.975 2.584 24.669 1.00 64.25 128 THR A CA 1
ATOM 1027 C C . THR A 1 128 ? 6.848 1.338 24.517 1.00 64.25 128 THR A C 1
ATOM 1029 O O . THR A 1 128 ? 6.939 0.748 23.439 1.00 64.25 128 THR A O 1
ATOM 1032 N N . THR A 1 129 ? 7.541 0.974 25.598 1.00 57.25 129 THR A N 1
ATOM 1033 C CA . THR A 1 129 ? 8.513 -0.127 25.667 1.00 57.25 129 THR A CA 1
ATOM 1034 C C . THR A 1 129 ? 8.254 -0.972 26.911 1.00 57.25 129 THR A C 1
ATOM 1036 O O . THR A 1 129 ? 8.254 -0.433 28.017 1.00 57.25 129 THR A O 1
ATOM 1039 N N . THR A 1 130 ? 8.074 -2.283 26.751 1.00 58.47 130 THR A N 1
ATOM 1040 C CA . THR A 1 130 ? 7.911 -3.250 27.850 1.00 58.47 130 THR A CA 1
ATOM 1041 C C . THR A 1 130 ? 8.603 -4.568 27.489 1.00 58.47 130 THR A C 1
ATOM 1043 O O . THR A 1 130 ? 8.546 -4.999 26.338 1.00 58.47 130 THR A O 1
ATOM 1046 N N . GLU A 1 131 ? 9.259 -5.218 28.458 1.00 55.88 131 GLU A N 1
ATOM 1047 C CA . GLU A 1 131 ? 9.967 -6.502 28.250 1.00 55.88 131 GLU A CA 1
ATOM 1048 C C . GLU A 1 131 ? 9.020 -7.648 27.849 1.00 55.88 131 GLU A C 1
ATOM 1050 O O . GLU A 1 131 ? 9.409 -8.596 27.169 1.00 55.88 131 GLU A O 1
ATOM 1055 N N . ASP A 1 132 ? 7.743 -7.527 28.210 1.00 58.16 132 ASP A N 1
ATOM 1056 C CA . ASP A 1 132 ? 6.698 -8.540 28.035 1.00 58.16 132 ASP A CA 1
ATOM 1057 C C . ASP A 1 132 ? 6.289 -8.784 26.559 1.00 58.16 132 ASP A C 1
ATOM 1059 O O . ASP A 1 132 ? 5.453 -9.642 26.256 1.00 58.16 132 ASP A O 1
ATOM 1063 N N . ALA A 1 133 ? 6.881 -8.036 25.619 1.00 59.56 133 ALA A N 1
ATOM 1064 C CA . ALA A 1 133 ? 6.585 -8.088 24.190 1.00 59.56 133 ALA A CA 1
ATOM 1065 C C . ALA A 1 133 ? 7.037 -9.381 23.497 1.00 59.56 133 ALA A C 1
ATOM 1067 O O . ALA A 1 133 ? 6.291 -9.950 22.695 1.00 59.56 133 ALA A O 1
ATOM 1068 N N . GLU A 1 134 ? 8.240 -9.877 23.801 1.00 61.94 134 GLU A N 1
ATOM 1069 C CA . GLU A 1 134 ? 8.888 -10.902 22.970 1.00 61.94 134 GLU A CA 1
ATOM 1070 C C . GLU A 1 134 ? 8.137 -12.236 22.931 1.00 61.94 134 GLU A C 1
ATOM 1072 O O . GLU A 1 134 ? 8.059 -12.893 21.893 1.00 61.94 134 GLU A O 1
ATOM 1077 N N . ASN A 1 135 ? 7.582 -12.654 24.068 1.00 61.00 135 ASN A N 1
ATOM 1078 C CA . ASN A 1 135 ? 6.883 -13.935 24.183 1.00 61.00 135 ASN A CA 1
ATOM 1079 C C . ASN A 1 135 ? 5.472 -13.887 23.578 1.00 61.00 135 ASN A C 1
ATOM 1081 O O . ASN A 1 135 ? 4.951 -14.920 23.161 1.00 61.00 135 ASN A O 1
ATOM 1085 N N . LYS A 1 136 ? 4.873 -12.693 23.477 1.00 63.22 136 LYS A N 1
ATOM 1086 C CA . LYS A 1 136 ? 3.548 -12.481 22.878 1.00 63.22 136 LYS A CA 1
ATOM 1087 C C . LYS A 1 136 ? 3.627 -12.279 21.361 1.00 63.22 136 LYS A C 1
ATOM 1089 O O . LYS A 1 136 ? 2.783 -12.813 20.654 1.00 63.22 136 LYS A O 1
ATOM 1094 N N . LEU A 1 137 ? 4.665 -11.623 20.834 1.00 68.94 137 LEU A N 1
ATOM 1095 C CA . LEU A 1 137 ? 4.874 -11.495 19.379 1.00 68.94 137 LEU A CA 1
ATOM 1096 C C . LEU A 1 137 ? 5.148 -12.856 18.707 1.00 68.94 137 LEU A C 1
ATOM 1098 O O . LEU A 1 137 ? 4.572 -13.159 17.658 1.00 68.94 137 LEU A O 1
ATOM 1102 N N . LYS A 1 138 ? 5.885 -13.750 19.385 1.00 72.12 138 LYS A N 1
ATOM 1103 C CA . LYS A 1 138 ? 6.090 -15.150 18.960 1.00 72.12 138 LYS A CA 1
ATOM 1104 C C . LYS A 1 138 ? 4.780 -15.940 18.788 1.00 72.12 138 LYS A C 1
ATOM 1106 O O . LYS A 1 138 ? 4.731 -16.832 17.945 1.00 72.12 138 LYS A O 1
ATOM 1111 N N . LEU A 1 139 ? 3.703 -15.594 19.508 1.00 75.25 139 LEU A N 1
ATOM 1112 C CA . LEU A 1 139 ? 2.377 -16.219 19.353 1.00 75.25 139 LEU A CA 1
ATOM 1113 C C . LEU A 1 139 ? 1.757 -15.960 17.967 1.00 75.25 139 LEU A C 1
ATOM 1115 O O . LEU A 1 139 ? 0.966 -16.773 17.488 1.00 75.25 139 LEU A O 1
ATOM 1119 N N . TYR A 1 140 ? 2.129 -14.850 17.325 1.00 74.62 140 TYR A N 1
ATOM 1120 C CA . TYR A 1 140 ? 1.635 -14.417 16.014 1.00 74.62 140 TYR A CA 1
ATOM 1121 C C . TYR A 1 140 ? 2.645 -14.645 14.873 1.00 74.62 140 TYR A C 1
ATOM 1123 O O . TYR A 1 140 ? 2.395 -14.252 13.730 1.00 74.62 140 TYR A O 1
ATOM 1131 N N . GLY A 1 141 ? 3.794 -15.264 15.174 1.00 74.88 141 GLY A N 1
ATOM 1132 C CA . GLY A 1 141 ? 4.901 -15.411 14.229 1.00 74.88 141 GLY A CA 1
ATOM 1133 C C . GLY A 1 141 ? 5.520 -14.066 13.836 1.00 74.88 141 GLY A C 1
ATOM 1134 O O . GLY A 1 141 ? 5.774 -13.846 12.651 1.00 74.88 141 GLY A O 1
ATOM 1135 N N . LEU A 1 142 ? 5.689 -13.167 14.813 1.00 77.06 142 LEU A N 1
ATOM 1136 C CA . LEU A 1 142 ? 6.285 -11.837 14.670 1.00 77.06 142 LEU A CA 1
ATOM 1137 C C . LEU A 1 142 ? 7.549 -11.721 15.543 1.00 77.06 142 LEU A C 1
ATOM 1139 O O . LEU A 1 142 ? 7.598 -12.275 16.644 1.00 77.06 142 LEU A O 1
ATOM 1143 N N . ASP A 1 143 ? 8.547 -10.983 15.058 1.00 67.81 143 ASP A N 1
ATOM 1144 C CA . ASP A 1 143 ? 9.788 -10.677 15.785 1.00 67.81 143 ASP A CA 1
ATOM 1145 C C . ASP A 1 143 ? 9.597 -9.498 16.759 1.00 67.81 143 ASP A C 1
ATOM 1147 O O . ASP A 1 143 ? 8.637 -8.740 16.638 1.00 67.81 143 ASP A O 1
ATOM 1151 N N . SER A 1 144 ? 10.503 -9.316 17.724 1.00 63.06 144 SER A N 1
ATOM 1152 C CA . SER A 1 144 ? 10.502 -8.182 18.661 1.00 63.06 144 SER A CA 1
ATOM 1153 C C . SER A 1 144 ? 11.295 -6.977 18.135 1.00 63.06 144 SER A C 1
ATOM 1155 O O . SER A 1 144 ? 12.324 -7.121 17.475 1.00 63.06 144 SER A O 1
ATOM 1157 N N . PHE A 1 145 ? 10.842 -5.758 18.454 1.00 60.81 145 PHE A N 1
ATOM 1158 C CA . PHE A 1 145 ? 11.607 -4.527 18.216 1.00 60.81 145 PHE A CA 1
ATOM 1159 C C . PHE A 1 145 ? 11.305 -3.453 19.274 1.00 60.81 145 PHE A C 1
ATOM 1161 O O . PHE A 1 145 ? 10.278 -3.498 19.948 1.00 60.81 145 PHE A O 1
ATOM 1168 N N . GLY A 1 146 ? 12.226 -2.499 19.444 1.00 58.41 146 GLY A N 1
ATOM 1169 C CA . GLY A 1 146 ? 12.349 -1.625 20.622 1.00 58.41 146 GLY A CA 1
ATOM 1170 C C . GLY A 1 146 ? 11.311 -0.506 20.804 1.00 58.41 146 GLY A C 1
ATOM 1171 O O . GLY A 1 146 ? 11.670 0.563 21.292 1.00 58.41 146 GLY A O 1
ATOM 1172 N 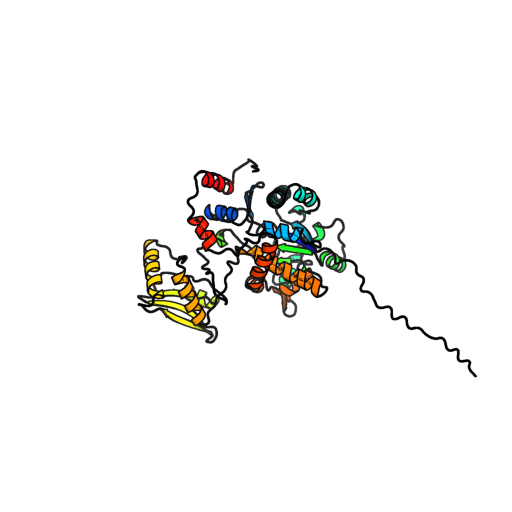N . GLY A 1 147 ? 10.053 -0.712 20.416 1.00 75.50 147 GLY A N 1
ATOM 1173 C CA . GLY A 1 147 ? 8.956 0.215 20.702 1.00 75.50 147 GLY A CA 1
ATOM 1174 C C . GLY A 1 147 ? 7.700 -0.068 19.882 1.00 75.50 147 GLY A C 1
ATOM 1175 O O . GLY A 1 147 ? 7.793 -0.350 18.689 1.00 75.50 147 GLY A O 1
ATOM 1176 N N . TYR A 1 148 ? 6.529 0.046 20.511 1.00 84.50 148 TYR A N 1
ATOM 1177 C CA . TYR A 1 148 ? 5.234 -0.194 19.868 1.00 84.50 148 TYR A CA 1
ATOM 1178 C C . TYR A 1 148 ? 4.272 0.996 19.981 1.00 84.50 148 TYR A C 1
ATOM 1180 O O . TYR A 1 148 ? 4.304 1.796 20.922 1.00 84.50 148 TYR A O 1
ATOM 1188 N N . LYS A 1 149 ? 3.407 1.090 18.974 1.00 89.81 149 LYS A N 1
ATOM 1189 C CA . LYS A 1 149 ? 2.309 2.032 18.797 1.00 89.81 149 LYS A CA 1
ATOM 1190 C C . LYS A 1 149 ? 1.069 1.498 19.504 1.00 89.81 149 LYS A C 1
ATOM 1192 O O . LYS A 1 149 ? 0.641 0.376 19.236 1.00 89.81 149 LYS A O 1
ATOM 1197 N N . ASN A 1 150 ? 0.496 2.301 20.395 1.00 90.44 150 ASN A N 1
ATOM 1198 C CA . ASN A 1 150 ? -0.732 1.968 21.113 1.00 90.44 150 ASN A CA 1
ATOM 1199 C C . ASN A 1 150 ? -1.877 2.848 20.601 1.00 90.44 150 ASN A C 1
ATOM 1201 O O . ASN A 1 150 ? -1.810 4.075 20.684 1.00 90.44 150 ASN A O 1
ATOM 1205 N N . LEU A 1 151 ? -2.932 2.227 20.074 1.00 92.75 151 LEU A N 1
ATOM 1206 C CA . LEU A 1 151 ? -4.084 2.932 19.512 1.00 92.75 151 LEU A CA 1
ATOM 1207 C C . LEU A 1 151 ? -4.914 3.686 20.562 1.00 92.75 151 LEU A C 1
ATOM 1209 O O . LEU A 1 151 ? -5.692 4.558 20.182 1.00 92.75 151 LEU A O 1
ATOM 1213 N N . SER A 1 152 ? -4.679 3.461 21.862 1.00 91.00 152 SER A N 1
ATOM 1214 C CA . SER A 1 152 ? -5.230 4.294 22.941 1.00 91.00 152 SER A CA 1
ATOM 1215 C C . SER A 1 152 ? -4.908 5.786 22.780 1.00 91.00 152 SER A C 1
ATOM 1217 O O . SER A 1 152 ? -5.699 6.627 23.194 1.00 91.00 152 SER A O 1
ATOM 1219 N N . ALA A 1 153 ? -3.803 6.133 22.106 1.00 90.69 153 ALA A N 1
ATOM 1220 C CA . ALA A 1 153 ? -3.403 7.515 21.833 1.00 90.69 153 ALA A CA 1
ATOM 1221 C C . ALA A 1 153 ? -4.397 8.310 20.954 1.00 90.69 153 ALA A C 1
ATOM 1223 O O . ALA A 1 153 ? -4.266 9.526 20.837 1.00 90.69 153 ALA A O 1
ATOM 1224 N N . PHE A 1 154 ? -5.387 7.649 20.342 1.00 92.06 154 PHE A N 1
ATOM 1225 C CA . PHE A 1 154 ? -6.454 8.280 19.554 1.00 92.06 154 PHE A CA 1
ATOM 1226 C C . PHE A 1 154 ? -7.713 8.643 20.366 1.00 92.06 154 PHE A C 1
ATOM 1228 O O . PHE A 1 154 ? -8.685 9.138 19.784 1.00 92.06 154 PHE A O 1
ATOM 1235 N N . PHE A 1 155 ? -7.701 8.421 21.685 1.00 90.81 155 PHE A N 1
ATOM 1236 C CA . PHE A 1 155 ? -8.827 8.636 22.595 1.00 90.81 155 PHE A CA 1
ATOM 1237 C C . PHE A 1 155 ? -8.425 9.544 23.768 1.00 90.81 155 PHE A C 1
ATOM 1239 O O . PHE A 1 155 ? -7.278 9.528 24.210 1.00 90.81 155 PHE A O 1
ATOM 1246 N N . SER A 1 156 ? -9.368 10.337 24.283 1.00 86.31 156 SER A N 1
ATOM 1247 C CA . SER A 1 156 ? -9.180 11.133 25.509 1.00 86.31 156 SER A CA 1
ATOM 1248 C C . SER A 1 156 ? -9.309 10.289 26.778 1.00 86.31 156 SER A C 1
ATOM 1250 O O . SER A 1 156 ? -8.619 10.536 27.761 1.00 86.31 156 SER A O 1
ATOM 1252 N N . GLU A 1 157 ? -10.182 9.285 26.729 1.00 86.56 157 GLU A N 1
ATOM 1253 C CA . GLU A 1 157 ? -10.425 8.291 27.767 1.00 86.56 157 GLU A CA 1
ATOM 1254 C C . GLU A 1 157 ? -10.356 6.918 27.094 1.00 86.56 157 GLU A C 1
ATOM 1256 O O . GLU A 1 157 ? -10.930 6.721 26.021 1.00 86.56 157 GLU A O 1
ATOM 1261 N N . PHE A 1 158 ? -9.618 5.980 27.683 1.00 87.31 158 PHE A N 1
ATOM 1262 C CA . PHE A 1 158 ? -9.432 4.636 27.141 1.00 87.31 158 PHE A CA 1
ATOM 1263 C C . PHE A 1 158 ? -9.534 3.629 28.294 1.00 87.31 158 PHE A C 1
ATOM 1265 O O . PHE A 1 158 ? -8.862 3.833 29.307 1.00 87.31 158 PHE A O 1
ATOM 1272 N N . PRO A 1 159 ? -10.373 2.583 28.189 1.00 85.88 159 PRO A N 1
ATOM 1273 C CA . PRO A 1 159 ? -10.677 1.709 29.319 1.00 85.88 159 PRO A CA 1
ATOM 1274 C C . PRO A 1 159 ? -9.460 0.887 29.757 1.00 85.88 159 PRO A C 1
ATOM 1276 O O . PRO A 1 159 ? -8.633 0.486 28.938 1.00 85.88 159 PRO A O 1
ATOM 1279 N N . GLU A 1 160 ? -9.360 0.581 31.051 1.00 85.62 160 GLU A N 1
ATOM 1280 C CA . GLU A 1 160 ? -8.305 -0.298 31.584 1.00 85.62 160 GLU A CA 1
ATOM 1281 C C . GLU A 1 160 ? -8.599 -1.789 31.324 1.00 85.62 160 GLU A C 1
ATOM 1283 O O . GLU A 1 160 ? -7.680 -2.603 31.230 1.00 85.62 160 GLU A O 1
ATOM 1288 N N . ASN A 1 161 ? -9.876 -2.153 31.165 1.00 90.00 161 ASN A N 1
ATOM 1289 C CA . ASN A 1 161 ? -10.332 -3.524 30.938 1.00 90.00 161 ASN A CA 1
ATOM 1290 C C . ASN A 1 161 ? -10.089 -3.976 29.486 1.00 90.00 161 ASN A C 1
ATOM 1292 O O . ASN A 1 161 ? -10.552 -3.350 28.536 1.00 90.00 161 ASN A O 1
ATOM 1296 N N . ILE A 1 162 ? -9.412 -5.114 29.309 1.00 86.06 162 ILE A N 1
ATOM 1297 C CA . ILE A 1 162 ? -9.006 -5.654 28.001 1.00 86.06 162 ILE A CA 1
ATOM 1298 C C . ILE A 1 162 ? -10.197 -5.936 27.067 1.00 86.06 162 ILE A C 1
ATOM 1300 O O . ILE A 1 162 ? -10.058 -5.761 25.857 1.00 86.06 162 ILE A O 1
ATOM 1304 N N . GLU A 1 163 ? -11.360 -6.349 27.580 1.00 87.94 163 GLU A N 1
ATOM 1305 C CA . GLU A 1 163 ? -12.518 -6.616 26.710 1.00 87.94 163 GLU A CA 1
ATOM 1306 C C . GLU A 1 163 ? -13.190 -5.316 26.235 1.00 87.94 163 GLU A C 1
ATOM 1308 O O . GLU A 1 163 ? -13.505 -5.189 25.053 1.00 87.94 163 GLU A O 1
ATOM 1313 N N . GLU A 1 164 ? -13.282 -4.303 27.100 1.00 89.75 164 GLU A N 1
ATOM 1314 C CA . GLU A 1 164 ? -13.734 -2.952 26.728 1.00 89.75 164 GLU A CA 1
ATOM 1315 C C . GLU A 1 164 ? -12.757 -2.296 25.729 1.00 89.75 164 GLU A C 1
ATOM 1317 O O . GLU A 1 164 ? -13.178 -1.656 24.766 1.00 89.75 164 GLU A O 1
ATOM 1322 N N . GLN A 1 165 ? -11.442 -2.510 25.886 1.00 89.62 165 GLN A N 1
ATOM 1323 C CA . GLN A 1 165 ? -10.436 -2.052 24.916 1.00 89.62 165 GLN A CA 1
ATOM 1324 C C . GLN A 1 165 ? -10.646 -2.669 23.529 1.00 89.62 165 GLN A C 1
ATOM 1326 O O . GLN A 1 165 ? -10.525 -1.962 22.527 1.00 89.62 165 GLN A O 1
ATOM 1331 N N . LYS A 1 166 ? -10.966 -3.969 23.451 1.00 89.31 166 LYS A N 1
ATOM 1332 C CA . LYS A 1 166 ? -11.292 -4.632 22.178 1.00 89.31 166 LYS A CA 1
ATOM 1333 C C . LYS A 1 166 ? -12.549 -4.042 21.554 1.00 89.31 166 LYS A C 1
ATOM 1335 O O . LYS A 1 166 ? -12.539 -3.780 20.358 1.00 89.31 166 LYS A O 1
ATOM 1340 N N . GLU A 1 167 ? -13.601 -3.816 22.342 1.00 90.50 167 GLU A N 1
ATOM 1341 C CA . GLU A 1 167 ? -14.864 -3.243 21.865 1.00 90.50 167 GLU A CA 1
ATOM 1342 C C . GLU A 1 167 ? -14.663 -1.836 21.277 1.00 90.50 167 GLU A C 1
ATOM 1344 O O . GLU A 1 167 ? -15.085 -1.569 20.150 1.00 90.50 167 GLU A O 1
ATOM 1349 N N . VAL A 1 168 ? -13.928 -0.970 21.981 1.00 91.38 168 VAL A N 1
ATOM 1350 C CA . VAL A 1 168 ? -13.560 0.379 21.516 1.00 91.38 168 VAL A CA 1
ATOM 1351 C C . VAL A 1 168 ? -12.696 0.331 20.246 1.00 91.38 168 VAL A C 1
ATOM 1353 O O . VAL A 1 168 ? -12.902 1.105 19.307 1.00 91.38 168 VAL A O 1
ATOM 1356 N N . LEU A 1 169 ? -11.740 -0.599 20.172 1.00 94.50 169 LEU A N 1
ATOM 1357 C CA . LEU A 1 169 ? -10.837 -0.735 19.027 1.00 94.50 169 LEU A CA 1
ATOM 1358 C C . LEU A 1 169 ? -11.399 -1.564 17.866 1.00 94.50 169 LEU A C 1
ATOM 1360 O O . LEU A 1 169 ? -10.754 -1.628 16.824 1.00 94.50 169 LEU A O 1
ATOM 1364 N N . GLN A 1 170 ? -12.579 -2.174 17.977 1.00 95.06 170 GLN A N 1
ATOM 1365 C CA . GLN A 1 170 ? -13.026 -3.212 17.038 1.00 95.06 170 GLN A CA 1
ATOM 1366 C C . GLN A 1 170 ? -13.078 -2.748 15.560 1.00 95.06 170 GLN A C 1
ATOM 1368 O O . GLN A 1 170 ? -12.856 -3.534 14.638 1.00 95.06 170 GLN A O 1
ATOM 1373 N N . ASN A 1 171 ? -13.315 -1.452 15.329 1.00 96.06 171 ASN A N 1
ATOM 1374 C CA . ASN A 1 171 ? -13.361 -0.826 14.002 1.00 96.06 171 ASN A CA 1
ATOM 1375 C C . ASN A 1 171 ? -12.201 0.161 13.732 1.00 96.06 171 ASN A C 1
ATOM 1377 O O . ASN A 1 171 ? -12.257 0.963 12.800 1.00 96.06 171 ASN A O 1
ATOM 1381 N N . HIS A 1 172 ? -11.123 0.069 14.515 1.00 97.06 172 HIS A N 1
ATOM 1382 C CA . HIS A 1 172 ? -9.872 0.809 14.329 1.00 97.06 172 HIS A CA 1
ATOM 1383 C C . HIS A 1 172 ? -8.838 -0.043 13.578 1.00 97.06 172 HIS A C 1
ATOM 1385 O O . HIS A 1 172 ? -8.686 -1.231 13.866 1.00 97.06 172 HIS A O 1
ATOM 1391 N N . VAL A 1 173 ? -8.104 0.553 12.632 1.00 97.88 173 VAL A N 1
ATOM 1392 C CA . VAL A 1 173 ? -7.090 -0.142 11.818 1.00 97.88 173 VAL A CA 1
ATOM 1393 C C . VAL A 1 173 ? -5.827 0.695 11.677 1.00 97.88 173 VAL A C 1
ATOM 1395 O O . VAL A 1 173 ? -5.898 1.842 11.246 1.00 97.88 173 VAL A O 1
ATOM 1398 N N . LEU A 1 174 ? -4.672 0.096 11.970 1.00 97.94 174 LEU A N 1
ATOM 1399 C CA . LEU A 1 174 ? -3.344 0.653 11.730 1.00 97.94 174 LEU A CA 1
ATOM 1400 C C . LEU A 1 174 ? -2.720 0.023 10.479 1.00 97.94 174 LEU A C 1
ATOM 1402 O O . LEU A 1 174 ? -2.414 -1.168 10.461 1.00 97.94 174 LEU A O 1
ATOM 1406 N N . ILE A 1 175 ? -2.503 0.835 9.449 1.00 98.06 175 ILE A N 1
ATOM 1407 C CA . ILE A 1 175 ? -1.793 0.475 8.220 1.00 98.06 175 ILE A CA 1
ATOM 1408 C C . ILE A 1 175 ? -0.295 0.719 8.447 1.00 98.06 175 ILE A C 1
ATOM 1410 O O . ILE A 1 175 ? 0.115 1.857 8.680 1.00 98.06 175 ILE A O 1
ATOM 1414 N N . GLU A 1 176 ? 0.508 -0.345 8.388 1.00 96.06 176 GLU A N 1
ATOM 1415 C CA . GLU A 1 176 ? 1.869 -0.394 8.955 1.00 96.06 176 GLU A CA 1
ATOM 1416 C C . GLU A 1 176 ? 2.816 -1.279 8.114 1.00 96.06 176 GLU A C 1
ATOM 1418 O O . GLU A 1 176 ? 2.379 -2.289 7.557 1.00 96.06 176 GLU A O 1
ATOM 1423 N N . ASP A 1 177 ? 4.106 -0.925 8.017 1.00 94.06 177 ASP A N 1
ATOM 1424 C CA . ASP A 1 177 ? 5.131 -1.699 7.281 1.00 94.06 177 ASP A CA 1
ATOM 1425 C C . ASP A 1 177 ? 6.013 -2.580 8.177 1.00 94.06 177 ASP A C 1
ATOM 1427 O O . ASP A 1 177 ? 6.702 -3.477 7.684 1.00 94.06 177 ASP A O 1
ATOM 1431 N N . GLN A 1 178 ? 5.922 -2.375 9.492 1.00 90.38 178 GLN A N 1
ATOM 1432 C CA . GLN A 1 178 ? 6.587 -3.141 10.542 1.00 90.38 178 GLN A CA 1
ATOM 1433 C C . GLN A 1 178 ? 5.541 -3.789 11.463 1.00 90.38 178 GLN A C 1
ATOM 1435 O O . GLN A 1 178 ? 5.083 -3.198 12.438 1.00 90.38 178 GLN A O 1
ATOM 1440 N N . SER A 1 179 ? 5.157 -5.037 11.185 1.00 86.19 179 SER A N 1
ATOM 1441 C CA . SER A 1 179 ? 4.146 -5.784 11.959 1.00 86.19 179 SER A CA 1
ATOM 1442 C C . SER A 1 179 ? 4.450 -5.887 13.461 1.00 86.19 179 SER A C 1
ATOM 1444 O O . SER A 1 179 ? 3.537 -6.076 14.260 1.00 86.19 179 SER A O 1
ATOM 1446 N N . GLN A 1 180 ? 5.715 -5.734 13.845 1.00 83.25 180 GLN A N 1
ATOM 1447 C CA . GLN A 1 180 ? 6.205 -5.748 15.218 1.00 83.25 180 GLN A CA 1
ATOM 1448 C C . GLN A 1 180 ? 6.006 -4.442 16.010 1.00 83.25 180 GLN A C 1
ATOM 1450 O O . GLN A 1 180 ? 6.209 -4.455 17.222 1.00 83.25 180 GLN A O 1
ATOM 1455 N N . VAL A 1 181 ? 5.624 -3.320 15.378 1.00 85.25 181 VAL A N 1
ATOM 1456 C CA . VAL A 1 181 ? 5.451 -2.027 16.081 1.00 85.25 181 VAL A CA 1
ATOM 1457 C C . VAL A 1 181 ? 4.006 -1.723 16.488 1.00 85.25 181 VAL A C 1
ATOM 1459 O O . VAL A 1 181 ? 3.718 -0.585 16.837 1.00 85.25 181 VAL A O 1
ATOM 1462 N N . ILE A 1 182 ? 3.095 -2.700 16.499 1.00 87.88 182 ILE A N 1
ATOM 1463 C CA . ILE A 1 182 ? 1.743 -2.553 17.074 1.00 87.88 182 ILE A CA 1
ATOM 1464 C C . ILE A 1 182 ? 1.677 -3.152 18.488 1.00 87.88 182 ILE A C 1
ATOM 1466 O O . ILE A 1 182 ? 2.387 -4.109 18.799 1.00 87.88 182 ILE A O 1
ATOM 1470 N N . ALA A 1 183 ? 0.839 -2.597 19.368 1.00 85.06 183 ALA A N 1
ATOM 1471 C CA . ALA A 1 183 ? 0.660 -3.134 20.716 1.00 85.06 183 ALA A CA 1
ATOM 1472 C C . ALA A 1 183 ? 0.126 -4.585 20.706 1.00 85.06 183 ALA A C 1
ATOM 1474 O O . ALA A 1 183 ? -0.696 -4.978 19.880 1.00 85.06 183 ALA A O 1
ATOM 1475 N N . LEU A 1 184 ? 0.582 -5.385 21.673 1.00 80.06 184 LEU A N 1
ATOM 1476 C CA . LEU A 1 184 ? 0.437 -6.851 21.710 1.00 80.06 184 LEU A CA 1
ATOM 1477 C C . LEU A 1 184 ? -1.019 -7.343 21.755 1.00 80.06 184 LEU A C 1
ATOM 1479 O O . LEU A 1 184 ? -1.339 -8.409 21.232 1.00 80.06 184 LEU A O 1
ATOM 1483 N N . ASN A 1 185 ? -1.892 -6.572 22.402 1.00 83.81 185 ASN A N 1
ATOM 1484 C CA . ASN A 1 185 ? -3.334 -6.806 22.508 1.00 83.81 185 ASN A CA 1
ATOM 1485 C C . ASN A 1 185 ? -4.137 -6.148 21.369 1.00 83.81 185 ASN A C 1
ATOM 1487 O O . ASN A 1 185 ? -5.361 -6.189 21.393 1.00 83.81 185 ASN A O 1
ATOM 1491 N N . GLN A 1 186 ? -3.454 -5.547 20.389 1.00 91.25 186 GLN A N 1
ATOM 1492 C CA . GLN A 1 186 ? -4.029 -4.791 19.270 1.00 91.25 186 GLN A CA 1
ATOM 1493 C C . GLN A 1 186 ? -3.564 -5.340 17.910 1.00 91.25 186 GLN A C 1
ATOM 1495 O O . GLN A 1 186 ? -3.798 -4.720 16.880 1.00 91.25 186 GLN A O 1
ATOM 1500 N N . VAL A 1 187 ? -2.932 -6.522 17.868 1.00 91.19 187 VAL A N 1
ATOM 1501 C CA . VAL A 1 187 ? -2.475 -7.171 16.619 1.00 91.19 187 VAL A CA 1
ATOM 1502 C C . VAL A 1 187 ? -3.637 -7.432 15.645 1.00 91.19 187 VAL A C 1
ATOM 1504 O O . VAL A 1 187 ? -3.434 -7.425 14.434 1.00 91.19 187 VAL A O 1
ATOM 1507 N N . GLU A 1 188 ? -4.871 -7.578 16.140 1.00 93.94 188 GLU A N 1
ATOM 1508 C CA . GLU A 1 188 ? -6.072 -7.668 15.294 1.00 93.94 188 GLU A CA 1
ATOM 1509 C C . GLU A 1 188 ? -6.384 -6.366 14.532 1.00 93.94 188 GLU A C 1
ATOM 1511 O O . GLU A 1 188 ? -7.038 -6.395 13.495 1.00 93.94 188 GLU A O 1
ATOM 1516 N N . ASN A 1 189 ? -5.889 -5.220 15.008 1.00 96.38 189 ASN A N 1
ATOM 1517 C CA . ASN A 1 189 ? -6.037 -3.916 14.360 1.00 96.38 189 ASN A CA 1
ATOM 1518 C C . ASN A 1 189 ? -4.973 -3.658 13.277 1.00 96.38 189 ASN A C 1
ATOM 1520 O O . ASN A 1 189 ? -5.008 -2.615 12.628 1.00 96.38 189 ASN A O 1
ATOM 1524 N N . LEU A 1 190 ? -4.013 -4.564 13.077 1.00 96.06 190 LEU A N 1
ATOM 1525 C CA . LEU A 1 190 ? -2.947 -4.412 12.089 1.00 96.06 190 LEU A CA 1
ATOM 1526 C C . LEU A 1 190 ? -3.457 -4.684 10.665 1.00 96.06 190 LEU A C 1
ATOM 1528 O O . LEU A 1 190 ? -3.997 -5.754 10.394 1.00 96.06 190 LEU A O 1
ATOM 1532 N N . LEU A 1 191 ? -3.176 -3.784 9.722 1.00 97.44 191 LEU A N 1
ATOM 1533 C CA . LEU A 1 191 ? -3.141 -4.071 8.285 1.00 97.44 191 LEU A CA 1
ATOM 1534 C C . LEU A 1 191 ? -1.689 -3.935 7.817 1.00 97.44 191 LEU A C 1
ATOM 1536 O O . LEU A 1 191 ? -1.177 -2.835 7.612 1.00 97.44 191 LEU A O 1
ATOM 1540 N N . PHE A 1 192 ? -1.012 -5.071 7.663 1.00 95.56 192 PHE A N 1
ATOM 1541 C CA . PHE A 1 192 ? 0.398 -5.110 7.298 1.00 95.56 192 PHE A CA 1
ATOM 1542 C C . PHE A 1 192 ? 0.610 -4.902 5.794 1.00 95.56 192 PHE A C 1
ATOM 1544 O O . PHE A 1 192 ? 0.008 -5.574 4.946 1.00 95.56 192 PHE A O 1
ATOM 1551 N N . VAL A 1 193 ? 1.540 -4.009 5.457 1.00 92.75 193 VAL A N 1
ATOM 1552 C CA . VAL A 1 193 ? 1.878 -3.644 4.081 1.00 92.75 193 VAL A CA 1
ATOM 1553 C C . VAL A 1 193 ? 3.378 -3.819 3.853 1.00 92.75 193 VAL A C 1
ATOM 1555 O O . VAL A 1 193 ? 4.147 -2.994 4.334 1.00 92.75 193 VAL A O 1
ATOM 1558 N N . PRO A 1 194 ? 3.828 -4.805 3.053 1.00 87.56 194 PRO A N 1
ATOM 1559 C CA . PRO A 1 194 ? 5.251 -5.025 2.813 1.00 87.56 194 PRO A CA 1
ATOM 1560 C C . PRO A 1 194 ? 6.010 -3.753 2.418 1.00 87.56 194 PRO A C 1
ATOM 1562 O O . PRO A 1 194 ? 5.665 -3.081 1.436 1.00 87.56 194 PRO A O 1
ATOM 1565 N N . ARG A 1 195 ? 7.051 -3.452 3.203 1.00 86.62 195 ARG A N 1
ATOM 1566 C CA . ARG A 1 195 ? 7.955 -2.313 3.038 1.00 86.62 195 ARG A CA 1
ATOM 1567 C C . ARG A 1 195 ? 8.393 -2.136 1.590 1.00 86.62 195 ARG A C 1
ATOM 1569 O O . ARG A 1 195 ? 8.717 -3.095 0.884 1.00 86.62 195 ARG A O 1
ATOM 1576 N N . THR A 1 196 ? 8.419 -0.887 1.138 1.00 82.81 196 THR A N 1
ATOM 1577 C CA . THR A 1 196 ? 8.926 -0.537 -0.188 1.00 82.81 196 THR A CA 1
ATOM 1578 C C . THR A 1 196 ? 9.975 0.550 -0.093 1.00 82.81 196 THR A C 1
ATOM 1580 O O . THR A 1 196 ? 9.701 1.664 0.340 1.00 82.81 196 THR A O 1
ATOM 1583 N N . GLU A 1 197 ? 11.170 0.185 -0.538 1.00 79.88 197 GLU A N 1
ATOM 1584 C CA . GLU A 1 197 ? 12.381 0.994 -0.500 1.00 79.88 197 GLU A CA 1
ATOM 1585 C C . GLU A 1 197 ? 12.691 1.528 -1.906 1.00 79.88 197 GLU A C 1
ATOM 1587 O O . GLU A 1 197 ? 12.156 1.035 -2.904 1.00 79.88 197 GLU A O 1
ATOM 1592 N N . SER A 1 198 ? 13.560 2.531 -2.011 1.00 76.69 198 SER A N 1
ATOM 1593 C CA . SER A 1 198 ? 13.935 3.149 -3.291 1.00 76.69 198 SER A CA 1
ATOM 1594 C C . SER A 1 198 ? 14.525 2.139 -4.288 1.00 76.69 198 SER A C 1
ATOM 1596 O O . SER A 1 198 ? 14.198 2.162 -5.477 1.00 76.69 198 SER A O 1
ATOM 1598 N N . ASP A 1 199 ? 15.287 1.159 -3.805 1.00 70.94 199 ASP A N 1
ATOM 1599 C CA . ASP A 1 199 ? 15.854 0.083 -4.624 1.00 70.94 199 ASP A CA 1
ATOM 1600 C C . ASP A 1 199 ? 14.793 -0.844 -5.241 1.00 70.94 199 ASP A C 1
ATOM 1602 O O . ASP A 1 199 ? 15.043 -1.444 -6.287 1.00 70.94 199 ASP A O 1
ATOM 1606 N N . HIS A 1 200 ? 13.569 -0.913 -4.698 1.00 76.88 200 HIS A N 1
ATOM 1607 C CA . HIS A 1 200 ? 12.484 -1.702 -5.298 1.00 76.88 200 HIS A CA 1
ATOM 1608 C C . HIS A 1 200 ? 11.984 -1.158 -6.643 1.00 76.88 200 HIS A C 1
ATOM 1610 O O . HIS A 1 200 ? 11.322 -1.918 -7.365 1.00 76.88 200 HIS A O 1
ATOM 1616 N N . TYR A 1 201 ? 12.297 0.105 -6.951 1.00 72.44 201 TYR A N 1
ATOM 1617 C CA . TYR A 1 201 ? 12.061 0.758 -8.239 1.00 72.44 201 TYR A CA 1
ATOM 1618 C C . TYR A 1 201 ? 13.223 0.529 -9.213 1.00 72.44 201 TYR A C 1
ATOM 1620 O O . TYR A 1 201 ? 13.038 0.630 -10.422 1.00 72.44 201 TYR A O 1
ATOM 1628 N N . SER A 1 202 ? 14.421 0.180 -8.724 1.00 60.41 202 SER A N 1
ATOM 1629 C CA . SER A 1 202 ? 15.544 -0.155 -9.600 1.00 60.41 202 SER A CA 1
ATOM 1630 C C . SER A 1 202 ? 15.224 -1.420 -10.414 1.00 60.41 202 SER A C 1
ATOM 1632 O O . SER A 1 202 ? 14.903 -2.485 -9.884 1.00 60.41 202 SER A O 1
ATOM 1634 N N . ILE A 1 203 ? 15.253 -1.289 -11.743 1.00 50.72 203 ILE A N 1
ATOM 1635 C CA . ILE A 1 203 ? 14.744 -2.322 -12.666 1.00 50.72 203 ILE A CA 1
ATOM 1636 C C . ILE A 1 203 ? 15.670 -3.552 -12.703 1.00 50.72 203 ILE A C 1
ATOM 1638 O O . ILE A 1 203 ? 15.241 -4.647 -13.055 1.00 50.72 203 ILE A O 1
ATOM 1642 N N . SER A 1 204 ? 16.912 -3.405 -12.227 1.00 40.22 204 SER A N 1
ATOM 1643 C CA . SER A 1 204 ? 17.979 -4.418 -12.121 1.00 40.22 204 SER A CA 1
ATOM 1644 C C . SER A 1 204 ? 17.643 -5.661 -11.270 1.00 40.22 204 SER A C 1
ATOM 1646 O O . SER A 1 204 ? 18.507 -6.523 -11.062 1.00 40.22 204 SER A O 1
ATOM 1648 N N . GLN A 1 205 ? 16.399 -5.772 -10.788 1.00 41.19 205 GLN A N 1
ATOM 1649 C CA . GLN A 1 205 ? 15.856 -6.918 -10.059 1.00 41.19 205 GLN A CA 1
ATOM 1650 C C . GLN A 1 205 ? 14.540 -7.500 -10.628 1.00 41.19 205 GLN A C 1
ATOM 1652 O O . GLN A 1 205 ? 14.138 -8.575 -10.174 1.00 41.19 205 GLN A O 1
ATOM 1657 N N . LYS A 1 206 ? 13.811 -6.819 -11.534 1.00 38.16 206 LYS A N 1
ATOM 1658 C CA . LYS A 1 206 ? 12.397 -7.151 -11.841 1.00 38.16 206 LYS A CA 1
ATOM 1659 C C . LYS A 1 206 ? 11.999 -6.929 -13.312 1.00 38.16 206 LYS A C 1
ATOM 1661 O O . LYS A 1 206 ? 11.551 -5.846 -13.677 1.00 38.16 206 LYS A O 1
ATOM 1666 N N . CYS A 1 207 ? 12.030 -7.993 -14.113 1.00 35.69 207 CYS A N 1
ATOM 1667 C CA . CYS A 1 207 ? 11.271 -8.058 -15.369 1.00 35.69 207 CYS A CA 1
ATOM 1668 C C . CYS A 1 207 ? 9.769 -8.225 -15.071 1.00 35.69 207 CYS A C 1
ATOM 1670 O O . CYS A 1 207 ? 9.395 -9.123 -14.314 1.00 35.69 207 CYS A O 1
ATOM 1672 N N . VAL A 1 208 ? 8.913 -7.395 -15.679 1.00 36.25 208 VAL A N 1
ATOM 1673 C CA . VAL A 1 208 ? 7.442 -7.535 -15.670 1.00 36.25 208 VAL A CA 1
ATOM 1674 C C . VAL A 1 208 ? 6.912 -7.152 -17.050 1.00 36.25 208 VAL A C 1
ATOM 1676 O O . VAL A 1 208 ? 7.361 -6.163 -17.622 1.00 36.25 208 VAL A O 1
ATOM 1679 N N . VAL A 1 209 ? 5.953 -7.925 -17.555 1.00 34.09 209 VAL A N 1
ATOM 1680 C CA . VAL A 1 209 ? 5.348 -7.775 -18.883 1.00 34.09 209 VAL A CA 1
ATOM 1681 C C . VAL A 1 209 ? 3.860 -7.433 -18.751 1.00 34.09 209 VAL A C 1
ATOM 1683 O O . VAL A 1 209 ? 3.178 -8.066 -17.939 1.00 34.09 209 VAL A O 1
ATOM 1686 N N . PRO A 1 210 ? 3.320 -6.498 -19.552 1.00 31.97 210 PRO A N 1
ATOM 1687 C CA . PRO A 1 210 ? 1.883 -6.347 -19.724 1.00 31.97 210 PRO A CA 1
ATOM 1688 C C . PRO A 1 210 ? 1.329 -7.339 -20.768 1.00 31.97 210 PRO A C 1
ATOM 1690 O O . PRO A 1 210 ? 1.728 -7.289 -21.923 1.00 31.97 210 PRO A O 1
ATOM 1693 N N . HIS A 1 211 ? 0.367 -8.174 -20.339 1.00 30.36 211 HIS A N 1
ATOM 1694 C CA . HIS A 1 211 ? -0.697 -8.874 -21.103 1.00 30.36 211 HIS A CA 1
ATOM 1695 C C . HIS A 1 211 ? -0.800 -10.406 -20.927 1.00 30.36 211 HIS A C 1
ATOM 1697 O O . HIS A 1 211 ? 0.091 -11.083 -20.425 1.00 30.36 211 HIS A O 1
ATOM 1703 N N . THR A 1 212 ? -1.978 -10.930 -21.302 1.00 30.52 212 THR A N 1
ATOM 1704 C CA . THR A 1 212 ? -2.514 -12.286 -21.025 1.00 30.52 212 THR A CA 1
ATOM 1705 C C . THR A 1 212 ? -2.610 -12.646 -19.530 1.00 30.52 212 THR A C 1
ATOM 1707 O O . THR A 1 212 ? -2.474 -11.767 -18.678 1.00 30.52 212 THR A O 1
ATOM 1710 N N . ASN A 1 213 ? -3.131 -13.836 -19.191 1.00 27.97 213 ASN A N 1
ATOM 1711 C CA . ASN A 1 213 ? -4.125 -13.939 -18.104 1.00 27.97 213 ASN A CA 1
ATOM 1712 C C . ASN A 1 213 ? -3.868 -15.015 -17.024 1.00 27.97 213 ASN A C 1
ATOM 1714 O O . ASN A 1 213 ? -4.825 -15.602 -16.518 1.00 27.97 213 ASN A O 1
ATOM 1718 N N . LYS A 1 214 ? -2.603 -15.288 -16.662 1.00 27.83 214 LYS A N 1
ATOM 1719 C CA . LYS A 1 214 ? -2.223 -16.284 -15.622 1.00 27.83 214 LYS A CA 1
ATOM 1720 C C . LYS A 1 214 ? -1.309 -15.667 -14.524 1.00 27.83 214 LYS A C 1
ATOM 1722 O O . LYS A 1 214 ? -1.656 -14.598 -14.042 1.00 27.83 214 LYS A O 1
ATOM 1727 N N . ASN A 1 215 ? -0.188 -16.279 -14.086 1.00 27.02 215 ASN A N 1
ATOM 1728 C CA . ASN A 1 215 ? 0.640 -15.849 -12.905 1.00 27.02 215 ASN A CA 1
ATOM 1729 C C . ASN A 1 215 ? 2.218 -15.852 -12.996 1.00 27.02 215 ASN A C 1
ATOM 1731 O O . ASN A 1 215 ? 2.829 -16.911 -12.973 1.00 27.02 215 ASN A O 1
ATOM 1735 N N . LEU A 1 216 ? 2.902 -14.693 -13.033 1.00 37.47 216 LEU A N 1
ATOM 1736 C CA . LEU A 1 216 ? 4.293 -14.461 -13.511 1.00 37.47 216 LEU A CA 1
ATOM 1737 C C . LEU A 1 216 ? 5.310 -14.265 -12.363 1.00 37.47 216 LEU A C 1
ATOM 1739 O O . LEU A 1 216 ? 5.077 -14.582 -11.197 1.00 37.47 216 LEU A O 1
ATOM 1743 N N . MET A 1 217 ? 6.507 -13.839 -12.755 1.00 34.06 217 MET A N 1
ATOM 1744 C CA . MET A 1 217 ? 7.765 -14.474 -12.382 1.00 34.06 217 MET A CA 1
ATOM 1745 C C . MET A 1 217 ? 8.895 -13.624 -12.979 1.00 34.06 217 MET A C 1
ATOM 1747 O O . MET A 1 217 ? 8.768 -13.153 -14.108 1.00 34.06 217 MET A O 1
ATOM 1751 N N . CYS A 1 218 ? 10.001 -13.427 -12.258 1.00 32.16 218 CYS A N 1
ATOM 1752 C CA . CYS A 1 218 ? 11.103 -12.617 -12.775 1.00 32.16 218 CYS A CA 1
ATOM 1753 C C . CYS A 1 218 ? 11.990 -13.430 -13.732 1.00 32.16 218 CYS A C 1
ATOM 1755 O O . CYS A 1 218 ? 12.646 -14.381 -13.307 1.00 32.16 218 CYS A O 1
ATOM 1757 N N . LEU A 1 219 ? 12.051 -13.017 -15.001 1.00 36.53 219 LEU A N 1
ATOM 1758 C CA . LEU A 1 219 ? 13.096 -13.439 -15.936 1.00 36.53 219 LEU A CA 1
ATOM 1759 C C . LEU A 1 219 ? 14.430 -12.791 -15.541 1.00 36.53 219 LEU A C 1
ATOM 1761 O O . LEU A 1 219 ? 14.724 -11.664 -15.937 1.00 36.53 219 LEU A O 1
ATOM 1765 N N . SER A 1 220 ? 15.251 -13.508 -14.774 1.00 35.00 220 SER A N 1
ATOM 1766 C CA . SER A 1 220 ? 16.659 -13.145 -14.586 1.00 35.00 220 SER A CA 1
ATOM 1767 C C . SER A 1 220 ? 17.470 -13.680 -15.764 1.00 35.00 220 SER A C 1
ATOM 1769 O O . SER A 1 220 ? 17.915 -14.828 -15.746 1.00 35.00 220 SER A O 1
ATOM 1771 N N . ILE A 1 221 ? 17.645 -12.853 -16.795 1.00 38.50 221 ILE A N 1
ATOM 1772 C CA . ILE A 1 221 ? 18.445 -13.190 -17.977 1.00 38.50 221 ILE A CA 1
ATOM 1773 C C . ILE A 1 221 ? 19.903 -12.843 -17.683 1.00 38.50 221 ILE A C 1
ATOM 1775 O O . ILE A 1 221 ? 20.251 -11.672 -17.521 1.00 38.50 221 ILE A O 1
ATOM 1779 N N . LYS A 1 222 ? 20.740 -13.876 -17.586 1.00 37.88 222 LYS A N 1
ATOM 1780 C CA . LYS A 1 222 ? 22.165 -13.770 -17.262 1.00 37.88 222 LYS A CA 1
ATOM 1781 C C . LYS A 1 222 ? 22.961 -14.262 -18.465 1.00 37.88 222 LYS A C 1
ATOM 1783 O O . LYS A 1 222 ? 23.150 -15.467 -18.636 1.00 37.88 222 LYS A O 1
ATOM 1788 N N . PHE A 1 223 ? 23.402 -13.333 -19.313 1.00 37.94 223 PHE A N 1
ATOM 1789 C CA . PHE A 1 223 ? 24.273 -13.652 -20.444 1.00 37.94 223 PHE A CA 1
ATOM 1790 C C . PHE A 1 223 ? 25.657 -14.032 -19.915 1.00 37.94 223 PHE A C 1
ATOM 1792 O O . PHE A 1 223 ? 26.496 -13.188 -19.623 1.00 37.94 223 PHE A O 1
ATOM 1799 N N . SER A 1 224 ? 25.857 -15.333 -19.746 1.00 39.69 224 SER A N 1
ATOM 1800 C CA . SER A 1 224 ? 27.117 -15.939 -19.347 1.00 39.69 224 SER A CA 1
ATOM 1801 C C . SER A 1 224 ? 27.540 -16.887 -20.458 1.00 39.69 224 SER A C 1
ATOM 1803 O O . SER A 1 224 ? 26.819 -17.827 -20.775 1.00 39.69 224 SER A O 1
ATOM 1805 N N . THR A 1 225 ? 28.709 -16.651 -21.050 1.00 40.44 225 THR A N 1
ATOM 1806 C CA . THR A 1 225 ? 29.348 -17.601 -21.977 1.00 40.44 225 THR A CA 1
ATOM 1807 C C . THR A 1 225 ? 29.859 -18.848 -21.245 1.00 40.44 225 THR A C 1
ATOM 1809 O O . THR A 1 225 ? 30.056 -19.899 -21.852 1.00 40.44 225 THR A O 1
ATOM 1812 N N . VAL A 1 226 ? 30.021 -18.754 -19.921 1.00 44.00 226 VAL A N 1
ATOM 1813 C CA . VAL A 1 226 ? 30.283 -19.871 -19.008 1.00 44.00 226 VAL A CA 1
ATOM 1814 C C . VAL A 1 226 ? 28.958 -20.528 -18.604 1.00 44.00 226 VAL A C 1
ATOM 1816 O O . VAL A 1 226 ? 27.958 -19.837 -18.403 1.00 44.00 226 VAL A O 1
ATOM 1819 N N . LYS A 1 227 ? 28.947 -21.857 -18.436 1.00 56.12 227 LYS A N 1
ATOM 1820 C CA . LYS A 1 227 ? 27.771 -22.621 -17.974 1.00 56.12 227 LYS A CA 1
ATOM 1821 C C . LYS A 1 227 ? 27.166 -22.011 -16.690 1.00 56.12 227 LYS A C 1
ATOM 1823 O O . LYS A 1 227 ? 27.931 -21.567 -15.831 1.00 56.12 227 LYS A O 1
ATOM 1828 N N . PRO A 1 228 ? 25.824 -22.009 -16.532 1.00 56.81 228 PRO A N 1
ATOM 1829 C CA . PRO A 1 228 ? 25.171 -21.472 -15.337 1.00 56.81 228 PRO A CA 1
ATOM 1830 C C . PRO A 1 228 ? 25.695 -22.160 -14.081 1.00 56.81 228 PRO A C 1
ATOM 1832 O O . PRO A 1 228 ? 25.864 -23.383 -14.068 1.00 56.81 228 PRO A O 1
ATOM 1835 N N . ASN A 1 229 ? 25.968 -21.377 -13.039 1.00 61.50 229 ASN A N 1
ATOM 1836 C CA . ASN A 1 229 ? 26.567 -21.919 -11.828 1.00 61.50 229 ASN A CA 1
ATOM 1837 C C . ASN A 1 229 ? 25.504 -22.575 -10.927 1.00 61.50 229 ASN A C 1
ATOM 1839 O O . ASN A 1 229 ? 24.297 -22.392 -11.093 1.00 61.50 229 ASN A O 1
ATOM 1843 N N . GLU A 1 230 ? 25.960 -23.357 -9.950 1.00 65.62 230 GLU A N 1
ATOM 1844 C CA . GLU A 1 230 ? 25.080 -24.109 -9.048 1.00 65.62 230 GLU A CA 1
ATOM 1845 C C . GLU A 1 230 ? 24.158 -23.196 -8.211 1.00 65.62 230 GLU A C 1
ATOM 1847 O O . GLU A 1 230 ? 23.059 -23.595 -7.830 1.00 65.62 230 GLU A O 1
ATOM 1852 N N . PHE A 1 231 ? 24.572 -21.950 -7.957 1.00 52.72 231 PHE A N 1
ATOM 1853 C CA . PHE A 1 231 ? 23.773 -20.947 -7.249 1.00 52.72 231 PHE A CA 1
ATOM 1854 C C . PHE A 1 231 ? 22.607 -20.432 -8.110 1.00 52.72 231 PHE A C 1
ATOM 1856 O O . PHE A 1 231 ? 21.478 -20.375 -7.623 1.00 52.72 231 PHE A O 1
ATOM 1863 N N . ASP A 1 232 ? 22.852 -20.126 -9.390 1.00 60.84 232 ASP A N 1
ATOM 1864 C CA . ASP A 1 232 ? 21.816 -19.694 -10.340 1.00 60.84 232 ASP A CA 1
ATOM 1865 C C . ASP A 1 232 ? 20.713 -20.763 -10.479 1.00 60.84 232 ASP A C 1
ATOM 1867 O O . ASP A 1 232 ? 19.529 -20.439 -10.569 1.00 60.84 232 ASP A O 1
ATOM 1871 N N . ILE A 1 233 ? 21.097 -22.046 -10.450 1.00 64.88 233 ILE A N 1
ATOM 1872 C CA . ILE A 1 233 ? 20.173 -23.189 -10.506 1.00 64.88 233 ILE A CA 1
ATOM 1873 C C . ILE A 1 233 ? 19.381 -23.332 -9.197 1.00 64.88 233 ILE A C 1
ATOM 1875 O O . ILE A 1 233 ? 18.151 -23.372 -9.233 1.00 64.88 233 ILE A O 1
ATOM 1879 N N . LYS A 1 234 ? 20.054 -23.331 -8.038 1.00 67.81 234 LYS A N 1
ATOM 1880 C CA . LYS A 1 234 ? 19.388 -23.445 -6.726 1.00 67.81 234 LYS A CA 1
ATOM 1881 C C . LYS A 1 234 ? 18.386 -22.320 -6.471 1.00 67.81 234 LYS A C 1
ATOM 1883 O O . LYS A 1 234 ? 17.369 -22.543 -5.820 1.00 67.81 234 LYS A O 1
ATOM 1888 N N . GLU A 1 235 ? 18.633 -21.118 -6.987 1.00 57.47 235 GLU A N 1
ATOM 1889 C CA . GLU A 1 235 ? 17.683 -20.004 -6.906 1.00 57.47 235 GLU A CA 1
ATOM 1890 C C . GLU A 1 235 ? 16.434 -20.220 -7.778 1.00 57.47 235 GLU A C 1
ATOM 1892 O O . GLU A 1 235 ? 15.332 -19.889 -7.332 1.00 57.47 235 GLU A O 1
ATOM 1897 N N . ILE A 1 236 ? 16.565 -20.832 -8.962 1.00 57.34 236 ILE A N 1
ATOM 1898 C CA . ILE A 1 236 ? 15.424 -21.227 -9.810 1.00 57.34 236 ILE A CA 1
ATOM 1899 C C . ILE A 1 236 ? 14.548 -22.258 -9.099 1.00 57.34 236 ILE A C 1
ATOM 1901 O O . ILE A 1 236 ? 13.331 -22.082 -9.038 1.00 57.34 236 ILE A O 1
ATOM 1905 N N . GLU A 1 237 ? 15.159 -23.291 -8.518 1.00 60.47 237 GLU A N 1
ATOM 1906 C CA . GLU A 1 237 ? 14.464 -24.352 -7.782 1.00 60.47 237 GLU A CA 1
ATOM 1907 C C . GLU A 1 237 ? 13.767 -23.796 -6.530 1.00 60.47 237 GLU A C 1
ATOM 1909 O O . GLU A 1 237 ? 12.554 -23.933 -6.361 1.00 60.47 237 GLU A O 1
ATOM 1914 N N . LYS A 1 238 ? 14.519 -23.082 -5.681 1.00 61.19 238 LYS A N 1
ATOM 1915 C CA . LYS A 1 238 ? 14.048 -22.511 -4.409 1.00 61.19 238 LYS A CA 1
ATOM 1916 C C . LYS A 1 238 ? 12.924 -21.492 -4.584 1.00 61.19 238 LYS A C 1
ATOM 1918 O O . LYS A 1 238 ? 12.025 -21.428 -3.745 1.00 61.19 238 LYS A O 1
ATOM 1923 N N . LYS A 1 239 ? 12.981 -20.663 -5.632 1.00 51.50 239 LYS A N 1
ATOM 1924 C CA . LYS A 1 239 ? 12.011 -19.578 -5.867 1.00 51.50 239 LYS A CA 1
ATOM 1925 C C . LYS A 1 239 ? 10.949 -19.924 -6.917 1.00 51.50 239 LYS A C 1
ATOM 1927 O O . LYS A 1 239 ? 10.036 -19.126 -7.116 1.00 51.50 239 LYS A O 1
ATOM 1932 N N . LYS A 1 240 ? 11.033 -21.113 -7.533 1.00 53.38 240 LYS A N 1
ATOM 1933 C CA . LYS A 1 240 ? 10.181 -21.590 -8.640 1.00 53.38 240 LYS A CA 1
ATOM 1934 C C . LYS A 1 240 ? 10.110 -20.582 -9.791 1.00 53.38 240 LYS A C 1
ATOM 1936 O O . LYS A 1 240 ? 9.033 -20.175 -10.224 1.00 53.38 240 LYS A O 1
ATOM 1941 N N . TYR A 1 241 ? 11.283 -20.142 -10.237 1.00 54.12 241 TYR A N 1
ATOM 1942 C CA . TYR A 1 241 ? 11.439 -19.191 -11.338 1.00 54.12 241 TYR A CA 1
ATOM 1943 C C . TYR A 1 241 ? 11.667 -19.897 -12.680 1.00 54.12 241 TYR A C 1
ATOM 1945 O O . TYR A 1 241 ? 11.717 -21.125 -12.766 1.00 54.12 241 TYR A O 1
ATOM 1953 N N . ILE A 1 242 ? 11.831 -19.087 -13.726 1.00 52.31 242 ILE A N 1
ATOM 1954 C CA . ILE A 1 242 ? 12.402 -19.496 -15.002 1.00 52.31 242 ILE A CA 1
ATOM 1955 C C . ILE A 1 242 ? 13.633 -18.629 -15.253 1.00 52.31 242 ILE A C 1
ATOM 1957 O O . ILE A 1 242 ? 13.541 -17.401 -15.285 1.00 52.31 242 ILE A O 1
ATOM 1961 N N . GLY A 1 243 ? 14.785 -19.275 -15.409 1.00 57.25 243 GLY A N 1
ATOM 1962 C CA . GLY A 1 243 ? 16.017 -18.628 -15.845 1.00 57.25 243 GLY A CA 1
ATOM 1963 C C . GLY A 1 243 ? 16.215 -18.832 -17.338 1.00 57.25 243 GLY A C 1
ATOM 1964 O O . GLY A 1 243 ? 16.037 -19.942 -17.841 1.00 57.25 243 GLY A O 1
ATOM 1965 N N . LEU A 1 244 ? 16.605 -17.769 -18.035 1.00 62.53 244 LEU A N 1
ATOM 1966 C CA . LEU A 1 244 ? 16.999 -17.840 -19.434 1.00 62.53 244 LEU A CA 1
ATOM 1967 C C . LEU A 1 244 ? 18.514 -17.671 -19.529 1.00 62.53 244 LEU A C 1
ATOM 1969 O O . LEU A 1 244 ? 19.069 -16.658 -19.097 1.00 62.53 244 LEU A O 1
ATOM 1973 N N . PHE A 1 245 ? 19.163 -18.683 -20.090 1.00 63.84 245 PHE A N 1
ATOM 1974 C CA . PHE A 1 245 ? 20.610 -18.787 -20.203 1.00 63.84 245 PHE A CA 1
ATOM 1975 C C . PHE A 1 245 ? 21.011 -18.929 -21.664 1.00 63.84 245 PHE A C 1
ATOM 1977 O O . PHE A 1 245 ? 20.306 -19.574 -22.436 1.00 63.84 245 PHE A O 1
ATOM 1984 N N . ARG A 1 246 ? 22.183 -18.413 -22.030 1.00 62.78 246 ARG A N 1
ATOM 1985 C CA . ARG A 1 246 ? 22.891 -18.869 -23.227 1.00 62.78 246 ARG A CA 1
ATOM 1986 C C . ARG A 1 246 ? 23.818 -20.009 -22.813 1.00 62.78 246 ARG A C 1
ATOM 1988 O O . ARG A 1 246 ? 24.519 -19.891 -21.813 1.00 62.78 246 ARG A O 1
ATOM 1995 N N . VAL A 1 247 ? 23.812 -21.114 -23.549 1.00 67.44 247 VAL A N 1
ATOM 1996 C CA . VAL A 1 247 ? 24.791 -22.195 -23.400 1.00 67.44 247 VAL A CA 1
ATOM 1997 C C . VAL A 1 247 ? 25.297 -22.517 -24.794 1.00 67.44 247 VAL A C 1
ATOM 1999 O O . VAL A 1 247 ? 24.544 -23.010 -25.632 1.00 67.44 247 VAL A O 1
ATOM 2002 N N . GLU A 1 248 ? 26.564 -22.187 -25.048 1.00 73.12 248 GLU A N 1
ATOM 2003 C CA . GLU A 1 248 ? 27.172 -22.273 -26.380 1.00 73.12 248 GLU A CA 1
ATOM 2004 C C . GLU A 1 248 ? 26.326 -21.476 -27.405 1.00 73.12 248 GLU A C 1
ATOM 2006 O O . GLU A 1 248 ? 26.163 -20.259 -27.259 1.00 73.12 248 GLU A O 1
ATOM 2011 N N . ASN A 1 249 ? 25.744 -22.152 -28.400 1.00 71.25 249 ASN A N 1
ATOM 2012 C CA . ASN A 1 249 ? 24.921 -21.552 -29.459 1.00 71.25 249 ASN A CA 1
ATOM 2013 C C . ASN A 1 249 ? 23.410 -21.818 -29.283 1.00 71.25 249 ASN A C 1
ATOM 2015 O O . ASN A 1 249 ? 22.662 -21.783 -30.258 1.00 71.25 249 ASN A O 1
ATOM 2019 N N . VAL A 1 250 ? 22.955 -22.125 -28.062 1.00 73.06 250 VAL A N 1
ATOM 2020 C CA . VAL A 1 250 ? 21.548 -22.438 -27.746 1.00 73.06 250 VAL A CA 1
ATOM 2021 C C . VAL A 1 250 ? 21.075 -21.612 -26.550 1.00 73.06 250 VAL A C 1
ATOM 2023 O O . VAL A 1 250 ? 21.778 -21.514 -25.540 1.00 73.06 250 VAL A O 1
ATOM 2026 N N . TYR A 1 251 ? 19.859 -21.062 -26.617 1.00 74.81 251 TYR A N 1
ATOM 2027 C CA . TYR A 1 251 ? 19.218 -20.466 -25.443 1.00 74.81 251 TYR A CA 1
ATOM 2028 C C . TYR A 1 251 ? 18.470 -21.544 -24.653 1.00 74.81 251 TYR A C 1
ATOM 2030 O O . TYR A 1 251 ? 17.543 -22.180 -25.153 1.00 74.81 251 TYR A O 1
ATOM 2038 N N . GLN A 1 252 ? 18.884 -21.758 -23.407 1.00 72.19 252 GLN A N 1
ATOM 2039 C CA . GLN A 1 252 ? 18.264 -22.695 -22.476 1.00 72.19 252 GLN A CA 1
ATOM 2040 C C . GLN A 1 252 ? 17.342 -21.945 -21.520 1.00 72.19 252 GLN A C 1
ATOM 2042 O O . GLN A 1 252 ? 17.796 -21.196 -20.653 1.00 72.19 252 GLN A O 1
ATOM 2047 N N . LEU A 1 253 ? 16.043 -22.190 -21.649 1.00 69.62 253 LEU A N 1
ATOM 2048 C CA . LEU A 1 253 ? 15.034 -21.772 -20.689 1.00 69.62 253 LEU A CA 1
ATOM 2049 C C . LEU A 1 253 ? 14.898 -22.886 -19.641 1.00 69.62 253 LEU A C 1
ATOM 2051 O O . LEU A 1 253 ? 14.374 -23.962 -19.929 1.00 69.62 253 LEU A O 1
ATOM 2055 N N . LYS A 1 254 ? 15.409 -22.657 -18.427 1.00 66.75 254 LYS A N 1
ATOM 2056 C CA . LYS A 1 254 ? 15.364 -23.625 -17.318 1.00 66.75 254 LYS A CA 1
ATOM 2057 C C . LYS A 1 254 ? 14.294 -23.244 -16.314 1.00 66.75 254 LYS A C 1
ATOM 2059 O O . LYS A 1 254 ? 14.239 -22.091 -15.890 1.00 66.75 254 LYS A O 1
ATOM 2064 N N . TYR A 1 255 ? 13.474 -24.210 -15.920 1.00 59.78 255 TYR A N 1
ATOM 2065 C CA . TYR A 1 255 ? 12.287 -23.980 -15.101 1.00 59.78 255 TYR A CA 1
ATOM 2066 C C . TYR A 1 255 ? 12.076 -25.095 -14.081 1.00 59.78 255 TYR A C 1
ATOM 2068 O O . TYR A 1 255 ? 12.462 -26.236 -14.324 1.00 59.78 255 TYR A O 1
ATOM 2076 N N . PHE A 1 256 ? 11.462 -24.781 -12.939 1.00 54.12 256 PHE A N 1
ATOM 2077 C CA . PHE A 1 256 ? 11.005 -25.817 -12.012 1.00 54.12 256 PHE A CA 1
ATOM 2078 C C . PHE A 1 256 ? 9.630 -26.332 -12.453 1.00 54.12 256 PHE A C 1
ATOM 2080 O O . PHE A 1 256 ? 8.622 -25.633 -12.311 1.00 54.12 256 PHE A O 1
ATOM 2087 N N . ASP A 1 257 ? 9.602 -27.550 -12.985 1.00 53.56 257 ASP A N 1
ATOM 2088 C CA . ASP A 1 257 ? 8.385 -28.272 -13.335 1.00 53.56 257 ASP A CA 1
ATOM 2089 C C . ASP A 1 257 ? 7.606 -28.620 -12.057 1.00 53.56 257 ASP A C 1
ATOM 2091 O O . ASP A 1 257 ? 8.172 -29.124 -11.086 1.00 53.56 257 ASP A O 1
ATOM 2095 N N . GLN A 1 258 ? 6.311 -28.301 -12.025 1.00 50.81 258 GLN A N 1
ATOM 2096 C CA . GLN A 1 258 ? 5.460 -28.488 -10.844 1.00 50.81 258 GLN A CA 1
ATOM 2097 C C . GLN A 1 258 ? 4.676 -29.804 -10.862 1.00 50.81 258 GLN A C 1
ATOM 2099 O O . GLN A 1 258 ? 4.160 -30.193 -9.818 1.00 50.81 258 GLN A O 1
ATOM 2104 N N . GLU A 1 259 ? 4.597 -30.471 -12.012 1.00 54.78 259 GLU A N 1
ATOM 2105 C CA . GLU A 1 259 ? 3.955 -31.778 -12.176 1.00 54.78 259 GLU A CA 1
ATOM 2106 C C . GLU A 1 259 ? 4.998 -32.876 -11.939 1.00 54.78 259 GLU A C 1
ATOM 2108 O O . GLU A 1 259 ? 4.806 -33.756 -11.105 1.00 54.78 259 GLU A O 1
ATOM 2113 N N . GLU A 1 260 ? 6.168 -32.735 -12.566 1.00 63.34 260 GLU A N 1
ATOM 2114 C CA . GLU A 1 260 ? 7.310 -33.643 -12.410 1.00 63.34 260 GLU A CA 1
ATOM 2115 C C . GLU A 1 260 ? 8.226 -33.294 -11.216 1.00 63.34 260 GLU A C 1
ATOM 2117 O O . GLU A 1 260 ? 9.184 -34.017 -10.938 1.00 63.34 260 GLU A O 1
ATOM 2122 N N . MET A 1 261 ? 7.963 -32.179 -10.518 1.00 63.19 261 MET A N 1
ATOM 2123 C CA . MET A 1 261 ? 8.680 -31.721 -9.311 1.00 63.19 261 MET A CA 1
ATOM 2124 C C . MET A 1 261 ? 10.217 -31.650 -9.459 1.00 63.19 261 MET A C 1
ATOM 2126 O O . MET A 1 261 ? 10.961 -31.907 -8.508 1.00 63.19 261 MET A O 1
ATOM 2130 N N . LYS A 1 262 ? 10.701 -31.278 -10.650 1.00 74.00 262 LYS A N 1
ATOM 2131 C CA . LYS A 1 262 ? 12.125 -31.300 -11.035 1.00 74.00 262 LYS A CA 1
ATOM 2132 C C . LYS A 1 262 ? 12.521 -30.090 -11.882 1.00 74.00 262 LYS A C 1
ATOM 2134 O O . LYS A 1 262 ? 11.674 -29.423 -12.471 1.00 74.00 262 LYS A O 1
ATOM 2139 N N . LEU A 1 263 ? 13.822 -29.828 -12.001 1.00 68.00 263 LEU A N 1
ATOM 2140 C CA . LEU A 1 263 ? 14.332 -28.834 -12.946 1.00 68.00 263 LEU A CA 1
ATOM 2141 C C . LEU A 1 263 ? 14.227 -29.364 -14.388 1.00 68.00 263 LEU A C 1
ATOM 2143 O O . LEU A 1 263 ? 14.929 -30.300 -14.771 1.00 68.00 263 LEU A O 1
ATOM 2147 N N . ALA A 1 264 ? 13.380 -28.736 -15.195 1.00 65.19 264 ALA A N 1
ATOM 2148 C CA . ALA A 1 264 ? 13.267 -28.961 -16.628 1.00 65.19 264 ALA A CA 1
ATOM 2149 C C . ALA A 1 264 ? 14.104 -27.939 -17.422 1.00 65.19 264 ALA A C 1
ATOM 2151 O O . ALA A 1 264 ? 14.550 -26.908 -16.909 1.00 65.19 264 ALA A O 1
ATOM 2152 N N . THR A 1 265 ? 14.367 -28.234 -18.696 1.00 77.44 265 THR A N 1
ATOM 2153 C CA . THR A 1 265 ? 15.099 -27.350 -19.617 1.00 77.44 265 THR A CA 1
ATOM 2154 C C . THR A 1 265 ? 14.467 -27.422 -21.000 1.00 77.44 265 THR A C 1
ATOM 2156 O O . THR A 1 265 ? 14.413 -28.492 -21.599 1.00 77.44 265 THR A O 1
ATOM 2159 N N . TYR A 1 266 ? 14.021 -26.277 -21.509 1.00 75.75 266 TYR A N 1
ATOM 2160 C CA . TYR A 1 266 ? 13.568 -26.097 -22.882 1.00 75.75 266 TYR A CA 1
ATOM 2161 C C . TYR A 1 266 ? 14.675 -25.419 -23.698 1.00 75.75 266 TYR A C 1
ATOM 2163 O O . TYR A 1 266 ? 15.209 -24.384 -23.293 1.00 75.75 266 TYR A O 1
ATOM 2171 N N . ASN A 1 267 ? 15.018 -25.997 -24.849 1.00 80.94 267 ASN A N 1
ATOM 2172 C CA . ASN A 1 267 ? 16.007 -25.438 -25.767 1.00 80.94 267 ASN A CA 1
ATOM 2173 C C . ASN A 1 267 ? 15.294 -24.597 -26.833 1.00 80.94 267 ASN A C 1
ATOM 2175 O O . ASN A 1 267 ? 14.583 -25.135 -27.680 1.00 80.94 267 ASN A O 1
ATOM 2179 N N . ILE A 1 268 ? 15.516 -23.286 -26.807 1.00 77.69 268 ILE A N 1
ATOM 2180 C CA . ILE A 1 268 ? 15.148 -22.375 -27.891 1.00 77.69 268 ILE A CA 1
ATOM 2181 C C . ILE A 1 268 ? 16.227 -22.541 -28.969 1.00 77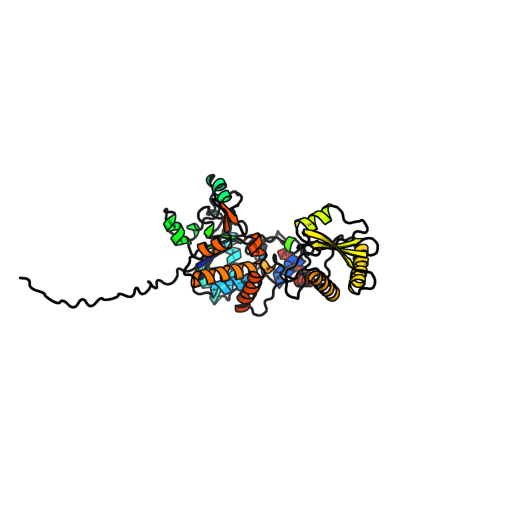.69 268 ILE A C 1
ATOM 2183 O O . ILE A 1 268 ? 17.380 -22.143 -28.780 1.00 77.69 268 ILE A O 1
ATOM 2187 N N . SER A 1 269 ? 15.861 -23.192 -30.072 1.00 75.81 269 SER A N 1
ATOM 2188 C CA . SER A 1 269 ? 16.765 -23.502 -31.186 1.00 75.81 269 SER A CA 1
ATOM 2189 C C . SER A 1 269 ? 16.972 -22.311 -32.122 1.00 75.81 269 SER A C 1
ATOM 2191 O O . SER A 1 269 ? 16.083 -21.472 -32.288 1.00 75.81 269 SER A O 1
ATOM 2193 N N . SER A 1 270 ? 18.126 -22.276 -32.791 1.00 63.22 270 SER A N 1
ATOM 2194 C CA . SER A 1 270 ? 18.433 -21.286 -33.826 1.00 63.22 270 SER A CA 1
ATOM 2195 C C . SER A 1 270 ? 17.406 -21.293 -34.966 1.00 63.22 270 SER A C 1
ATOM 2197 O O . SER A 1 270 ? 16.811 -22.320 -35.294 1.00 63.22 270 SER A O 1
ATOM 2199 N N . GLY A 1 271 ? 17.163 -20.116 -35.551 1.00 62.22 271 GLY A N 1
ATOM 2200 C CA . GLY A 1 271 ? 16.163 -19.919 -36.607 1.00 62.22 271 GLY A CA 1
ATOM 2201 C C . GLY A 1 271 ? 14.733 -19.663 -36.114 1.00 62.22 271 GLY A C 1
ATOM 2202 O O . GLY A 1 271 ? 13.893 -19.251 -36.912 1.00 62.22 271 GLY A O 1
ATOM 2203 N N . GLN A 1 272 ? 14.435 -19.827 -34.819 1.00 76.38 272 GLN A N 1
ATOM 2204 C CA . GLN A 1 272 ? 13.188 -19.305 -34.247 1.00 76.38 272 GLN A CA 1
ATOM 2205 C C . GLN A 1 272 ? 13.242 -17.763 -34.165 1.00 76.38 272 GLN A C 1
ATOM 2207 O O . GLN A 1 272 ? 14.284 -17.223 -33.789 1.00 76.38 272 GLN A O 1
ATOM 2212 N N . PRO A 1 273 ? 12.139 -17.024 -34.407 1.00 75.75 273 PRO A N 1
ATOM 2213 C CA . PRO A 1 273 ? 12.119 -15.565 -34.231 1.00 75.75 273 PRO A CA 1
ATOM 2214 C C . PRO A 1 273 ? 12.527 -15.128 -32.816 1.00 75.75 273 PRO A C 1
ATOM 2216 O O . PRO A 1 273 ? 13.263 -14.158 -32.647 1.00 75.75 273 PRO A O 1
ATOM 2219 N N . LEU A 1 274 ? 12.116 -15.911 -31.812 1.00 73.44 274 LEU A N 1
ATOM 2220 C CA . LEU A 1 274 ? 12.514 -15.761 -30.415 1.00 73.44 274 LEU A CA 1
ATOM 2221 C C . LEU A 1 274 ? 14.036 -15.885 -30.215 1.00 73.44 274 LEU A C 1
ATOM 2223 O O . LEU A 1 274 ? 14.613 -15.101 -29.469 1.00 73.44 274 LEU A O 1
ATOM 2227 N N . PHE A 1 275 ? 14.692 -16.834 -30.893 1.00 76.81 275 PHE A N 1
ATOM 2228 C CA . PHE A 1 275 ? 16.148 -16.997 -30.833 1.00 76.81 275 PHE A CA 1
ATOM 2229 C C . PHE A 1 275 ? 16.859 -15.760 -31.379 1.00 76.81 275 PHE A C 1
ATOM 2231 O O . PHE A 1 275 ? 17.748 -15.226 -30.727 1.00 76.81 275 PHE A O 1
ATOM 2238 N N . ASN A 1 276 ? 16.447 -15.286 -32.556 1.00 76.06 276 ASN A N 1
ATOM 2239 C CA . ASN A 1 276 ? 17.120 -14.181 -33.236 1.00 76.06 276 ASN A CA 1
ATOM 2240 C C . ASN A 1 276 ? 17.029 -12.879 -32.417 1.00 76.06 276 ASN A C 1
ATOM 2242 O O . ASN A 1 276 ? 18.024 -12.175 -32.274 1.00 76.06 276 ASN A O 1
ATOM 2246 N N . ALA A 1 277 ? 15.871 -12.598 -31.809 1.00 71.81 277 ALA A N 1
ATOM 2247 C CA . ALA A 1 277 ? 15.698 -11.436 -30.935 1.00 71.81 277 ALA A CA 1
ATOM 2248 C C . ALA A 1 277 ? 16.497 -11.546 -29.616 1.00 71.81 277 ALA A C 1
ATOM 2250 O O . ALA A 1 277 ? 17.001 -10.542 -29.110 1.00 71.81 277 ALA A O 1
ATOM 2251 N N . LEU A 1 278 ? 16.668 -12.759 -29.070 1.00 70.31 278 LEU A N 1
ATOM 2252 C CA . LEU A 1 278 ? 17.575 -13.000 -27.939 1.00 70.31 278 LEU A CA 1
ATOM 2253 C C . LEU A 1 278 ? 19.049 -12.833 -28.329 1.00 70.31 278 LEU A C 1
ATOM 2255 O O . LEU A 1 278 ? 19.827 -12.316 -27.528 1.00 70.31 278 LEU A O 1
ATOM 2259 N N . GLU A 1 279 ? 19.423 -13.223 -29.549 1.00 74.31 279 GLU A N 1
ATOM 2260 C CA . GLU A 1 279 ? 20.786 -13.103 -30.064 1.00 74.31 279 GLU A CA 1
ATOM 2261 C C . GLU A 1 279 ? 21.211 -11.634 -30.177 1.00 74.31 279 GLU A C 1
ATOM 2263 O O . GLU A 1 279 ? 22.205 -11.253 -29.559 1.00 74.31 279 GLU A O 1
ATOM 2268 N N . THR A 1 280 ? 20.405 -10.787 -30.827 1.00 71.94 280 THR A N 1
ATOM 2269 C CA . THR A 1 280 ? 20.660 -9.337 -30.951 1.00 71.94 280 THR A CA 1
ATOM 2270 C C . THR A 1 280 ? 20.751 -8.632 -29.590 1.00 71.94 280 THR A C 1
ATOM 2272 O O . THR A 1 280 ? 21.592 -7.749 -29.387 1.00 71.94 280 THR A O 1
ATOM 2275 N N . LEU A 1 281 ? 19.938 -9.041 -28.607 1.00 65.81 281 LEU A N 1
ATOM 2276 C CA . LEU A 1 281 ? 20.095 -8.552 -27.233 1.00 65.81 281 LEU A CA 1
ATOM 2277 C C . LEU A 1 281 ? 21.367 -9.067 -26.558 1.00 65.81 281 LEU A C 1
ATOM 2279 O O . LEU A 1 281 ? 21.964 -8.321 -25.787 1.00 65.81 281 LEU A O 1
ATOM 2283 N N . SER A 1 282 ? 21.802 -10.298 -26.833 1.00 64.62 282 SER A N 1
ATOM 2284 C CA . SER A 1 282 ? 23.049 -10.840 -26.279 1.00 64.62 282 SER A CA 1
ATOM 2285 C C . SER A 1 282 ? 24.289 -10.121 -26.823 1.00 64.62 282 SER A C 1
ATOM 2287 O O . SER A 1 282 ? 25.229 -9.871 -26.074 1.00 64.62 282 SER A O 1
ATOM 2289 N N . GLU A 1 283 ? 24.268 -9.708 -28.092 1.00 66.88 283 GLU A N 1
ATOM 2290 C CA . GLU A 1 283 ? 25.329 -8.904 -28.709 1.00 66.88 283 GLU A CA 1
ATOM 2291 C C . GLU A 1 283 ? 25.394 -7.513 -28.061 1.00 66.88 283 GLU A C 1
ATOM 2293 O O . GLU A 1 283 ? 26.453 -7.087 -27.598 1.00 66.88 283 GLU A O 1
ATOM 2298 N N . THR A 1 284 ? 24.237 -6.854 -27.927 1.00 60.28 284 THR A N 1
ATOM 2299 C CA . THR A 1 284 ? 24.083 -5.568 -27.218 1.00 60.28 284 THR A CA 1
ATOM 2300 C C . THR A 1 284 ? 24.531 -5.668 -25.751 1.00 60.28 284 THR A C 1
ATOM 2302 O O . THR A 1 284 ? 25.143 -4.749 -25.202 1.00 60.28 284 THR A O 1
ATOM 2305 N N . ALA A 1 285 ? 24.258 -6.805 -25.110 1.00 54.09 285 ALA A N 1
ATOM 2306 C CA . ALA A 1 285 ? 24.631 -7.087 -23.732 1.00 54.09 285 ALA A CA 1
ATOM 2307 C C . ALA A 1 285 ? 26.145 -7.234 -23.540 1.00 54.09 285 ALA A C 1
ATOM 2309 O O . ALA A 1 285 ? 26.723 -6.610 -22.652 1.00 54.09 285 ALA A O 1
ATOM 2310 N N . ILE A 1 286 ? 26.795 -8.027 -24.395 1.00 58.66 286 ILE A N 1
ATOM 2311 C CA . ILE A 1 286 ? 28.246 -8.251 -24.356 1.00 58.66 286 ILE A CA 1
ATOM 2312 C C . ILE A 1 286 ? 29.005 -6.941 -24.620 1.00 58.66 286 ILE A C 1
ATOM 2314 O O . ILE A 1 286 ? 30.024 -6.685 -23.985 1.00 58.66 286 ILE A O 1
ATOM 2318 N N . GLN A 1 287 ? 28.482 -6.071 -25.490 1.00 56.91 287 GLN A N 1
ATOM 2319 C CA . GLN A 1 287 ? 29.059 -4.749 -25.772 1.00 56.91 287 GLN A CA 1
ATOM 2320 C C . GLN A 1 287 ? 28.968 -3.750 -24.602 1.00 56.91 287 GLN A C 1
ATOM 2322 O O . GLN A 1 287 ? 29.633 -2.717 -24.645 1.00 56.91 287 GLN A O 1
ATOM 2327 N N . THR A 1 288 ? 28.155 -4.019 -23.574 1.00 51.34 288 THR A N 1
ATOM 2328 C CA . THR A 1 288 ? 27.865 -3.073 -22.476 1.00 51.34 288 THR A CA 1
ATOM 2329 C C . THR A 1 288 ? 28.300 -3.559 -21.085 1.00 51.34 288 THR A C 1
ATOM 2331 O O . THR A 1 288 ? 28.003 -2.888 -20.097 1.00 51.34 288 THR A O 1
ATOM 2334 N N . ASP A 1 289 ? 28.991 -4.705 -21.001 1.00 51.09 289 ASP A N 1
ATOM 2335 C CA . ASP A 1 289 ? 29.507 -5.358 -19.773 1.00 51.09 289 ASP A CA 1
ATOM 2336 C C . ASP A 1 289 ? 28.502 -5.433 -18.600 1.00 51.09 289 ASP A C 1
ATOM 2338 O O . ASP A 1 289 ? 28.840 -5.456 -17.416 1.00 51.09 289 ASP A O 1
ATOM 2342 N N . CYS A 1 290 ? 27.210 -5.474 -18.923 1.00 44.31 290 CYS A N 1
ATOM 2343 C CA . CYS A 1 290 ? 26.161 -5.680 -17.939 1.00 44.31 290 CYS A CA 1
ATOM 2344 C C . CYS A 1 290 ? 25.873 -7.179 -17.786 1.00 44.31 290 CYS A C 1
ATOM 2346 O O . CYS A 1 290 ? 25.820 -7.936 -18.749 1.00 44.31 290 CYS A O 1
ATOM 2348 N 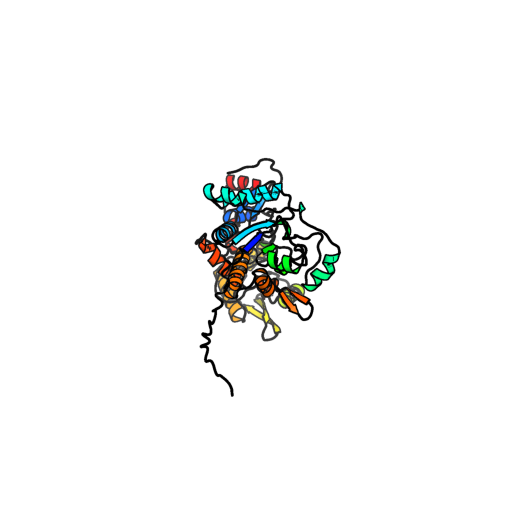N . SER A 1 291 ? 25.635 -7.625 -16.552 1.00 41.66 291 SER A N 1
ATOM 2349 C CA . SER A 1 291 ? 25.287 -9.026 -16.253 1.00 41.66 291 SER A CA 1
ATOM 2350 C C . SER A 1 291 ? 23.775 -9.277 -16.152 1.00 41.66 291 SER A C 1
ATOM 2352 O O . SER A 1 291 ? 23.350 -10.404 -15.886 1.00 41.66 291 SER A O 1
ATOM 2354 N N . ARG A 1 292 ? 22.957 -8.229 -16.334 1.00 44.53 292 ARG A N 1
ATOM 2355 C CA . ARG A 1 292 ? 21.486 -8.236 -16.269 1.00 44.53 292 ARG A CA 1
ATOM 2356 C C . ARG A 1 292 ? 20.924 -7.161 -17.192 1.00 44.53 292 ARG A C 1
ATOM 2358 O O . ARG A 1 292 ? 21.419 -6.038 -17.178 1.00 44.53 292 ARG A O 1
ATOM 2365 N N . PHE A 1 293 ? 19.843 -7.474 -17.900 1.00 42.28 293 PHE A N 1
ATOM 2366 C CA . PHE A 1 293 ? 19.187 -6.553 -18.832 1.00 42.28 293 PHE A CA 1
ATOM 2367 C C . PHE A 1 293 ? 17.684 -6.527 -18.614 1.00 42.28 293 PHE A C 1
ATOM 2369 O O . PHE A 1 293 ? 17.089 -7.508 -18.175 1.00 42.28 293 PHE A O 1
ATOM 2376 N N . THR A 1 294 ? 17.072 -5.393 -18.946 1.00 44.16 294 THR A N 1
ATOM 2377 C CA . THR A 1 294 ? 15.618 -5.288 -19.083 1.00 44.16 294 THR A CA 1
ATOM 2378 C C . THR A 1 294 ? 15.292 -5.399 -20.563 1.00 44.16 294 THR A C 1
ATOM 2380 O O . THR A 1 294 ? 15.740 -4.558 -21.340 1.00 44.16 294 THR A O 1
ATOM 2383 N N . ILE A 1 295 ? 14.522 -6.412 -20.959 1.00 51.81 295 ILE A N 1
ATOM 2384 C CA . ILE A 1 295 ? 13.943 -6.429 -22.305 1.00 51.81 295 ILE A CA 1
ATOM 2385 C C . ILE A 1 295 ? 12.902 -5.308 -22.371 1.00 51.81 295 ILE A C 1
ATOM 2387 O O . ILE A 1 295 ? 12.081 -5.180 -21.465 1.00 51.81 295 ILE A O 1
ATOM 2391 N N . GLN A 1 296 ? 12.952 -4.503 -23.429 1.00 46.78 296 GLN A N 1
ATOM 2392 C CA . GLN A 1 296 ? 11.912 -3.520 -23.757 1.00 46.78 296 GLN A CA 1
ATOM 2393 C C . GLN A 1 296 ? 11.120 -3.923 -25.007 1.00 46.78 296 GLN A C 1
ATOM 2395 O O . GLN A 1 296 ? 9.962 -3.535 -25.136 1.00 46.78 296 GLN A O 1
ATOM 2400 N N . ASP A 1 297 ? 11.735 -4.723 -25.886 1.00 54.78 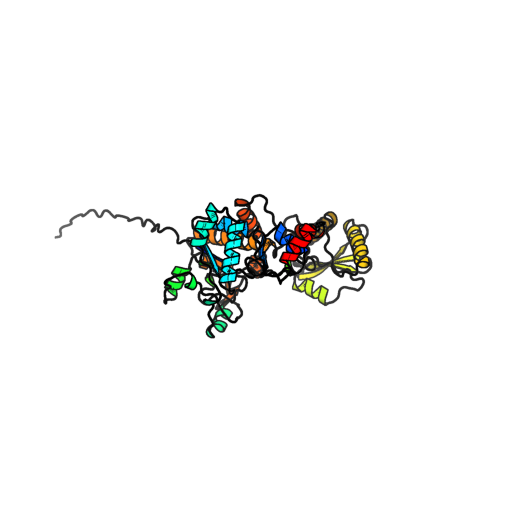297 ASP A N 1
ATOM 2401 C CA . ASP A 1 297 ? 11.148 -5.269 -27.109 1.00 54.78 297 ASP A CA 1
ATOM 2402 C C . ASP A 1 297 ? 9.884 -6.085 -26.798 1.00 54.78 297 ASP A C 1
ATOM 2404 O O . ASP A 1 297 ? 9.955 -7.178 -26.233 1.00 54.78 297 ASP A O 1
ATOM 2408 N N . GLU A 1 298 ? 8.730 -5.523 -27.163 1.00 51.84 298 GLU A N 1
ATOM 2409 C CA . GLU A 1 298 ? 7.400 -6.083 -26.918 1.00 51.84 298 GLU A CA 1
ATOM 2410 C C . GLU A 1 298 ? 7.165 -7.402 -27.674 1.00 51.84 298 GLU A C 1
ATOM 2412 O O . GLU A 1 298 ? 6.484 -8.296 -27.167 1.00 51.84 298 GLU A O 1
ATOM 2417 N N . PHE A 1 299 ? 7.748 -7.570 -28.865 1.00 63.62 299 PHE A N 1
ATOM 2418 C CA . PHE A 1 299 ? 7.610 -8.796 -29.650 1.00 63.62 299 PHE A CA 1
ATOM 2419 C C . PHE A 1 299 ? 8.315 -9.960 -28.949 1.00 63.62 299 PHE A C 1
ATOM 2421 O O . PHE A 1 299 ? 7.701 -10.999 -28.693 1.00 63.62 299 PHE A O 1
ATOM 2428 N N . LEU A 1 300 ? 9.581 -9.777 -28.576 1.00 63.97 300 LEU A N 1
ATOM 2429 C CA . LEU A 1 300 ? 10.359 -10.740 -27.806 1.00 63.97 300 LEU A CA 1
ATOM 2430 C C . LEU A 1 300 ? 9.686 -11.040 -26.461 1.00 63.97 300 LEU A C 1
ATOM 2432 O O . LEU A 1 300 ? 9.561 -12.201 -26.075 1.00 63.97 300 LEU A O 1
ATOM 2436 N N . ILE A 1 301 ? 9.195 -10.009 -25.775 1.00 58.38 301 ILE A N 1
ATOM 2437 C CA . ILE A 1 301 ? 8.458 -10.140 -24.517 1.00 58.38 301 ILE A CA 1
ATOM 2438 C C . ILE A 1 301 ? 7.193 -10.999 -24.665 1.00 58.38 301 ILE A C 1
ATOM 2440 O O . ILE A 1 301 ? 6.967 -11.895 -23.847 1.00 58.38 301 ILE A O 1
ATOM 2444 N N . ASN A 1 302 ? 6.406 -10.795 -25.723 1.00 59.50 302 ASN A N 1
ATOM 2445 C CA . ASN A 1 302 ? 5.205 -11.584 -25.987 1.00 59.50 302 ASN A CA 1
ATOM 2446 C C . ASN A 1 302 ? 5.542 -13.034 -26.372 1.00 59.50 302 ASN A C 1
ATOM 2448 O O . ASN A 1 302 ? 4.887 -13.956 -25.887 1.00 59.50 302 ASN A O 1
ATOM 2452 N N . ASN A 1 303 ? 6.601 -13.264 -27.158 1.00 69.06 303 ASN A N 1
ATOM 2453 C CA . ASN A 1 303 ? 7.091 -14.619 -27.451 1.00 69.06 303 ASN A CA 1
ATOM 2454 C C . ASN A 1 303 ? 7.579 -15.332 -26.173 1.00 69.06 303 ASN A C 1
ATOM 2456 O O . ASN A 1 303 ? 7.311 -16.520 -25.991 1.00 69.06 303 ASN A O 1
ATOM 2460 N N . LEU A 1 304 ? 8.252 -14.619 -25.261 1.00 66.31 304 LEU A N 1
ATOM 2461 C CA . LEU A 1 304 ? 8.676 -15.165 -23.968 1.00 66.31 304 LEU A CA 1
ATOM 2462 C C . LEU A 1 304 ? 7.482 -15.482 -23.058 1.00 66.31 304 LEU A C 1
ATOM 2464 O O . LEU A 1 304 ? 7.494 -16.539 -22.433 1.00 66.31 304 LEU A O 1
ATOM 2468 N N . ILE A 1 305 ? 6.432 -14.647 -23.015 1.00 59.16 305 ILE A N 1
ATOM 2469 C CA . ILE A 1 305 ? 5.179 -15.007 -22.327 1.00 59.16 305 ILE A CA 1
ATOM 2470 C C . ILE A 1 305 ? 4.562 -16.262 -22.941 1.00 59.16 305 ILE A C 1
ATOM 2472 O O . ILE A 1 305 ? 4.246 -17.185 -22.198 1.00 59.16 305 ILE A O 1
ATOM 2476 N N . GLN A 1 306 ? 4.411 -16.331 -24.266 1.00 64.12 306 GLN A N 1
ATOM 2477 C CA . GLN A 1 306 ? 3.747 -17.460 -24.925 1.00 64.12 306 GLN A CA 1
ATOM 2478 C C . GLN A 1 306 ? 4.504 -18.774 -24.704 1.00 64.12 306 GLN A C 1
ATOM 2480 O O . GLN A 1 306 ? 3.888 -19.793 -24.390 1.00 64.12 306 GLN A O 1
ATOM 2485 N N . LEU A 1 307 ? 5.840 -18.747 -24.773 1.00 66.50 307 LEU A N 1
ATOM 2486 C CA . LEU A 1 307 ? 6.670 -19.898 -24.429 1.00 66.50 307 LEU A CA 1
ATOM 2487 C C . LEU A 1 307 ? 6.492 -20.287 -22.954 1.00 66.50 307 LEU A C 1
ATOM 2489 O O . LEU A 1 307 ? 6.249 -21.455 -22.659 1.00 66.50 307 LEU A O 1
ATOM 2493 N N . VAL A 1 308 ? 6.537 -19.324 -22.030 1.00 55.88 308 VAL A N 1
ATOM 2494 C CA . VAL A 1 308 ? 6.323 -19.575 -20.597 1.00 55.88 308 VAL A CA 1
ATOM 2495 C C . VAL A 1 308 ? 4.929 -20.159 -20.336 1.00 55.88 308 VAL A C 1
ATOM 2497 O O . VAL A 1 308 ? 4.833 -21.164 -19.641 1.00 55.88 308 VAL A O 1
ATOM 2500 N N . GLU A 1 309 ? 3.857 -19.619 -20.921 1.00 55.47 309 GLU A N 1
ATOM 2501 C CA . GLU A 1 309 ? 2.500 -20.168 -20.790 1.00 55.47 309 GLU A CA 1
ATOM 2502 C C . GLU A 1 309 ? 2.354 -21.568 -21.417 1.00 55.47 309 GLU A C 1
ATOM 2504 O O . GLU A 1 309 ? 1.627 -22.394 -20.864 1.00 55.47 309 GLU A O 1
ATOM 2509 N N . SER A 1 310 ? 3.070 -21.876 -22.508 1.00 60.56 310 SER A N 1
ATOM 2510 C CA . SER A 1 310 ? 3.060 -23.214 -23.130 1.00 60.56 310 SER A CA 1
ATOM 2511 C C . SER A 1 310 ? 3.749 -24.304 -22.297 1.00 60.56 310 SER A C 1
ATOM 2513 O O . SER A 1 310 ? 3.425 -25.479 -22.439 1.00 60.56 310 SER A O 1
ATOM 2515 N N . LEU A 1 311 ? 4.663 -23.925 -21.397 1.00 55.75 311 LEU A N 1
ATOM 2516 C CA . LEU A 1 311 ? 5.410 -24.837 -20.517 1.00 55.75 311 LEU A CA 1
ATOM 2517 C C . LEU A 1 311 ? 4.713 -25.031 -19.157 1.00 55.75 311 LEU A C 1
ATOM 2519 O O . LEU A 1 311 ? 5.365 -25.259 -18.139 1.00 55.75 311 LEU A O 1
ATOM 2523 N N . ASN A 1 312 ? 3.391 -24.831 -19.110 1.00 51.31 312 ASN A N 1
ATOM 2524 C CA . ASN A 1 312 ? 2.605 -24.685 -17.881 1.00 51.31 312 ASN A CA 1
ATOM 2525 C C . ASN A 1 312 ? 3.188 -23.646 -16.896 1.00 51.31 312 ASN A C 1
ATOM 2527 O O . ASN A 1 312 ? 2.882 -23.667 -15.701 1.00 51.31 312 ASN A O 1
ATOM 2531 N N . GLY A 1 313 ? 3.960 -22.679 -17.397 1.00 44.06 313 GLY A N 1
ATOM 2532 C CA . GLY A 1 313 ? 4.169 -21.375 -16.780 1.00 44.06 313 GLY A CA 1
ATOM 2533 C C . GLY A 1 313 ? 2.960 -20.453 -17.001 1.00 44.06 313 GLY A C 1
ATOM 2534 O O . GLY A 1 313 ? 1.864 -20.893 -17.346 1.00 44.06 313 GLY A O 1
ATOM 2535 N N . LYS A 1 314 ? 3.125 -19.181 -16.636 1.00 44.06 314 LYS A N 1
ATOM 2536 C CA . LYS A 1 314 ? 2.089 -18.248 -16.142 1.00 44.06 314 LYS A CA 1
ATOM 2537 C C . LYS A 1 314 ? 2.817 -16.864 -15.977 1.00 44.06 314 LYS A C 1
ATOM 2539 O O . LYS A 1 314 ? 4.015 -16.920 -15.725 1.00 44.06 314 LYS A O 1
ATOM 2544 N N . ALA A 1 315 ? 2.322 -15.603 -16.037 1.00 46.12 315 ALA A N 1
ATOM 2545 C CA . ALA A 1 315 ? 1.110 -14.930 -16.569 1.00 46.12 315 ALA A CA 1
ATOM 2546 C C . ALA A 1 315 ? 0.531 -13.662 -15.790 1.00 46.12 315 ALA A C 1
ATOM 2548 O O . ALA A 1 315 ? -0.471 -13.110 -16.240 1.00 46.12 315 ALA A O 1
ATOM 2549 N N . THR A 1 316 ? 1.051 -13.223 -14.616 1.00 45.66 316 THR A N 1
ATOM 2550 C CA . THR A 1 316 ? 0.586 -12.059 -13.777 1.00 45.66 316 THR A CA 1
ATOM 2551 C C . THR A 1 316 ? 1.116 -10.728 -14.302 1.00 45.66 316 THR A C 1
ATOM 2553 O O . THR A 1 316 ? 2.138 -10.693 -14.981 1.00 45.66 316 THR A O 1
ATOM 2556 N N . LYS A 1 317 ? 0.507 -9.620 -13.856 1.00 55.31 317 LYS A N 1
ATOM 2557 C CA . LYS A 1 317 ? 0.648 -8.306 -14.496 1.00 55.31 317 LYS A CA 1
ATOM 2558 C C . LYS A 1 317 ? 1.185 -7.175 -13.602 1.00 55.31 317 LYS A C 1
ATOM 2560 O O . LYS A 1 317 ? 1.501 -6.106 -14.112 1.00 55.31 317 LYS A O 1
ATOM 2565 N N . VAL A 1 318 ? 1.255 -7.355 -12.278 1.00 67.75 318 VAL A N 1
ATOM 2566 C CA . VAL A 1 318 ? 1.422 -6.221 -11.344 1.00 67.75 318 VAL A CA 1
ATOM 2567 C C . VAL A 1 318 ? 2.864 -6.021 -10.871 1.00 67.75 318 VAL A C 1
ATOM 2569 O O . VAL A 1 318 ? 3.466 -6.913 -10.268 1.00 67.75 318 VAL A O 1
ATOM 2572 N N . TRP A 1 319 ? 3.402 -4.802 -11.013 1.00 79.62 319 TRP A N 1
ATOM 2573 C CA . TRP A 1 319 ? 4.650 -4.403 -10.350 1.00 79.62 319 TRP A CA 1
ATOM 2574 C C . TRP A 1 319 ? 4.384 -4.084 -8.869 1.00 79.62 319 TRP A C 1
ATOM 2576 O O . TRP A 1 319 ? 4.214 -2.934 -8.461 1.00 79.62 319 TRP A O 1
ATOM 2586 N N . ARG A 1 320 ? 4.275 -5.147 -8.067 1.00 85.31 320 ARG A N 1
ATOM 2587 C CA . ARG A 1 320 ? 3.689 -5.157 -6.714 1.00 85.31 320 ARG A CA 1
ATOM 2588 C C . ARG A 1 320 ? 4.229 -4.131 -5.714 1.00 85.31 320 ARG A C 1
ATOM 2590 O O . ARG A 1 320 ? 3.448 -3.609 -4.927 1.00 85.31 320 ARG A O 1
ATOM 2597 N N . SER A 1 321 ? 5.529 -3.828 -5.756 1.00 84.94 321 SER A N 1
ATOM 2598 C CA . SER A 1 321 ? 6.151 -2.845 -4.854 1.00 84.94 321 SER A CA 1
ATOM 2599 C C . SER A 1 321 ? 5.782 -1.402 -5.208 1.00 84.94 321 SER A C 1
ATOM 2601 O O . SER A 1 321 ? 5.556 -0.591 -4.320 1.00 84.94 321 SER A O 1
ATOM 2603 N N . VAL A 1 322 ? 5.668 -1.086 -6.501 1.00 88.00 322 VAL A N 1
ATOM 2604 C CA . VAL A 1 322 ? 5.284 0.257 -6.968 1.00 88.00 322 VAL A CA 1
ATOM 2605 C C . VAL A 1 322 ? 3.779 0.470 -6.817 1.00 88.00 322 VAL A C 1
ATOM 2607 O O . VAL A 1 322 ? 3.335 1.511 -6.349 1.00 88.00 322 VAL A O 1
ATOM 2610 N N . ASN A 1 323 ? 2.986 -0.565 -7.098 1.00 91.75 323 ASN A N 1
ATOM 2611 C CA . ASN A 1 323 ? 1.529 -0.541 -6.962 1.00 91.75 323 ASN A CA 1
ATOM 2612 C C . ASN A 1 323 ? 1.042 -0.896 -5.547 1.00 91.75 323 ASN A C 1
ATOM 2614 O O . ASN A 1 323 ? -0.092 -1.340 -5.374 1.00 91.75 323 ASN A O 1
ATOM 2618 N N . ARG A 1 324 ? 1.876 -0.747 -4.513 1.00 93.06 324 ARG A N 1
ATOM 2619 C CA . ARG A 1 324 ? 1.539 -1.219 -3.160 1.00 93.06 324 ARG A CA 1
ATOM 2620 C C . ARG A 1 324 ? 0.265 -0.592 -2.587 1.00 93.06 324 ARG A C 1
ATOM 2622 O O . ARG A 1 324 ? -0.461 -1.276 -1.879 1.00 93.06 324 ARG A O 1
ATOM 2629 N N . ILE A 1 325 ? -0.026 0.667 -2.917 1.00 97.56 325 ILE A N 1
ATOM 2630 C CA . ILE A 1 325 ? -1.206 1.387 -2.413 1.00 97.56 325 ILE A CA 1
ATOM 2631 C C . ILE A 1 325 ? -2.493 0.771 -2.954 1.00 97.56 325 ILE A C 1
ATOM 2633 O O . ILE A 1 325 ? -3.431 0.572 -2.195 1.00 97.56 325 ILE A O 1
ATOM 2637 N N . TYR A 1 326 ? -2.489 0.342 -4.215 1.00 97.81 326 TYR A N 1
ATOM 2638 C CA . TYR A 1 326 ? -3.577 -0.411 -4.830 1.00 97.81 326 TYR A CA 1
ATOM 2639 C C . TYR A 1 326 ? -3.866 -1.696 -4.026 1.00 97.81 326 TYR A C 1
ATOM 2641 O O . TYR A 1 326 ? -5.014 -1.965 -3.690 1.00 97.81 326 TYR A O 1
ATOM 2649 N N . TYR A 1 327 ? -2.837 -2.443 -3.604 1.00 97.00 327 TYR A N 1
ATOM 2650 C CA . TYR A 1 327 ? -3.022 -3.589 -2.698 1.00 97.00 327 TYR A CA 1
ATOM 2651 C C . TYR A 1 327 ? -3.633 -3.199 -1.343 1.00 97.00 327 TYR A C 1
ATOM 2653 O O . TYR A 1 327 ? -4.550 -3.881 -0.893 1.00 97.00 327 TYR A O 1
ATOM 2661 N N . VAL A 1 328 ? -3.180 -2.107 -0.713 1.00 97.94 328 VAL A N 1
ATOM 2662 C CA . VAL A 1 328 ? -3.751 -1.638 0.567 1.00 97.94 328 VAL A CA 1
ATOM 2663 C C . VAL A 1 328 ? -5.221 -1.260 0.407 1.00 97.94 328 VAL A C 1
ATOM 2665 O O . VAL A 1 328 ? -6.044 -1.701 1.204 1.00 97.94 328 VAL A O 1
ATOM 2668 N N . VAL A 1 329 ? -5.558 -0.500 -0.640 1.00 98.62 329 VAL A N 1
ATOM 2669 C CA . VAL A 1 329 ? -6.932 -0.096 -0.969 1.00 98.62 329 VAL A CA 1
ATOM 2670 C C . VAL A 1 329 ? -7.803 -1.332 -1.169 1.00 98.62 329 VAL A C 1
ATOM 2672 O O . VAL A 1 329 ? -8.814 -1.476 -0.490 1.00 98.62 329 VAL A O 1
ATOM 2675 N N . GLY A 1 330 ? -7.414 -2.259 -2.048 1.00 98.38 330 GLY A N 1
ATOM 2676 C CA . GLY A 1 330 ? -8.227 -3.439 -2.336 1.00 98.38 330 GLY A CA 1
ATOM 2677 C C . GLY A 1 330 ? -8.361 -4.390 -1.148 1.00 98.38 330 GLY A C 1
ATOM 2678 O O . GLY A 1 330 ? -9.443 -4.937 -0.938 1.00 98.38 330 GLY A O 1
ATOM 2679 N N . LEU A 1 331 ? -7.313 -4.569 -0.335 1.00 98.19 331 LEU A N 1
ATOM 2680 C CA . LEU A 1 331 ? -7.390 -5.369 0.891 1.00 98.19 331 LEU A CA 1
ATOM 2681 C C . LEU A 1 331 ? -8.323 -4.713 1.920 1.00 98.19 331 LEU A C 1
ATOM 2683 O O . LEU A 1 331 ? -9.227 -5.375 2.429 1.00 98.19 331 LEU A O 1
ATOM 2687 N N . LEU A 1 332 ? -8.163 -3.409 2.169 1.00 98.56 332 LEU A N 1
ATOM 2688 C CA . LEU A 1 332 ? -9.000 -2.654 3.101 1.00 98.56 332 LEU A CA 1
ATOM 2689 C C . LEU A 1 332 ? -10.468 -2.623 2.657 1.00 98.56 332 LEU A C 1
ATOM 2691 O O . LEU A 1 332 ? -11.349 -2.897 3.465 1.00 98.56 332 LEU A O 1
ATOM 2695 N N . PHE A 1 333 ? -10.752 -2.341 1.384 1.00 98.50 333 PHE A N 1
ATOM 2696 C CA . PHE A 1 333 ? -12.126 -2.303 0.873 1.00 98.50 333 PHE A CA 1
ATOM 2697 C C . PHE A 1 333 ? -12.762 -3.698 0.770 1.00 98.50 333 PHE A C 1
ATOM 2699 O O . PHE A 1 333 ? -13.974 -3.812 0.950 1.00 98.50 333 PHE A O 1
ATOM 2706 N N . THR A 1 334 ? -11.973 -4.768 0.593 1.00 98.56 334 THR A N 1
ATOM 2707 C CA . THR A 1 334 ? -12.466 -6.148 0.784 1.00 98.56 334 THR A CA 1
ATOM 2708 C C . THR A 1 334 ? -12.882 -6.375 2.238 1.00 98.56 334 THR A C 1
ATOM 2710 O O . THR A 1 334 ? -13.979 -6.872 2.487 1.00 98.56 334 THR A O 1
ATOM 2713 N N . ALA A 1 335 ? -12.043 -5.981 3.199 1.00 98.19 335 ALA A N 1
ATOM 2714 C CA . ALA A 1 335 ? -12.320 -6.182 4.617 1.00 98.19 335 ALA A CA 1
ATOM 2715 C C . ALA A 1 335 ? -13.489 -5.321 5.125 1.00 98.19 335 ALA A C 1
ATOM 2717 O O . ALA A 1 335 ? -14.345 -5.834 5.836 1.00 98.19 335 ALA A O 1
ATOM 2718 N N . LEU A 1 336 ? -13.586 -4.055 4.704 1.00 97.75 336 LEU A N 1
ATOM 2719 C CA . LEU A 1 336 ? -14.732 -3.174 4.969 1.00 97.75 336 LEU A CA 1
ATOM 2720 C C . LEU A 1 336 ? -16.032 -3.755 4.407 1.00 97.75 336 LEU A C 1
ATOM 2722 O O . LEU A 1 336 ? -17.062 -3.730 5.078 1.00 97.75 336 LEU A O 1
ATOM 2726 N N . LYS A 1 337 ? -15.995 -4.299 3.183 1.00 97.38 337 LYS A N 1
ATOM 2727 C CA . LYS A 1 337 ? -17.150 -4.973 2.586 1.00 97.38 337 LYS A CA 1
ATOM 2728 C C . LYS A 1 337 ? -17.561 -6.192 3.415 1.00 97.38 337 LYS A C 1
ATOM 2730 O O . LYS A 1 337 ? -18.720 -6.285 3.800 1.00 97.38 337 LYS A O 1
ATOM 2735 N N . GLU A 1 338 ? -16.625 -7.084 3.740 1.00 97.50 338 GLU A N 1
ATOM 2736 C CA . GLU A 1 338 ? -16.917 -8.279 4.540 1.00 97.50 338 GLU A CA 1
ATOM 2737 C C . GLU A 1 338 ? -17.390 -7.941 5.969 1.00 97.50 338 GLU A C 1
ATOM 2739 O O . GLU A 1 338 ? -18.315 -8.584 6.467 1.00 97.50 338 GLU A O 1
ATOM 2744 N N . ALA A 1 339 ? -16.815 -6.921 6.611 1.00 96.50 339 ALA A N 1
ATOM 2745 C CA . ALA A 1 339 ? -17.231 -6.437 7.927 1.00 96.50 339 ALA A CA 1
ATOM 2746 C C . ALA A 1 339 ? -18.702 -5.992 7.920 1.00 96.50 339 ALA A C 1
ATOM 2748 O O . ALA A 1 339 ? -19.494 -6.476 8.732 1.00 96.50 339 ALA A O 1
ATOM 2749 N N . ARG A 1 340 ? -19.088 -5.153 6.948 1.00 94.38 340 ARG A N 1
ATOM 2750 C CA . ARG A 1 340 ? -20.475 -4.698 6.759 1.00 94.38 340 ARG A CA 1
ATOM 2751 C C . ARG A 1 340 ? -21.416 -5.857 6.389 1.00 94.38 340 ARG A C 1
ATOM 2753 O O . ARG A 1 340 ? -22.451 -6.022 7.024 1.00 94.38 340 ARG A O 1
ATOM 2760 N N . GLU A 1 341 ? -21.058 -6.692 5.410 1.00 95.56 341 GLU A N 1
ATOM 2761 C CA . GLU A 1 341 ? -21.915 -7.788 4.915 1.00 95.56 341 GLU A CA 1
ATOM 2762 C C . GLU A 1 341 ?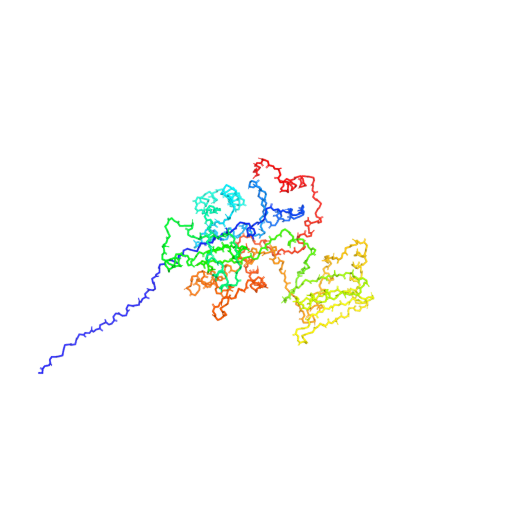 -22.137 -8.919 5.933 1.00 95.56 341 GLU A C 1
ATOM 2764 O O . GLU A 1 341 ? -23.174 -9.580 5.890 1.00 95.56 341 GLU A O 1
ATOM 2769 N N . LYS A 1 342 ? -21.181 -9.166 6.839 1.00 95.31 342 LYS A N 1
ATOM 2770 C CA . LYS A 1 342 ? -21.261 -10.249 7.840 1.00 95.31 342 LYS A CA 1
ATOM 2771 C C . LYS A 1 342 ? -21.542 -9.754 9.263 1.00 95.31 342 LYS A C 1
ATOM 2773 O O . LYS A 1 342 ? -21.491 -10.567 10.182 1.00 95.31 342 LYS A O 1
ATOM 2778 N N . ASN A 1 343 ? -21.811 -8.456 9.435 1.00 92.44 343 ASN A N 1
ATOM 2779 C CA . ASN A 1 343 ? -21.936 -7.763 10.723 1.00 92.44 343 ASN A CA 1
ATOM 2780 C C . ASN A 1 343 ? -20.803 -8.124 11.705 1.00 92.44 343 ASN A C 1
ATOM 2782 O O . ASN A 1 343 ? -21.028 -8.672 12.785 1.00 92.44 343 ASN A O 1
ATOM 2786 N N . LYS A 1 344 ? -19.561 -7.875 11.277 1.00 95.31 344 LYS A N 1
ATOM 2787 C CA . LYS A 1 344 ? -18.333 -8.138 12.037 1.00 95.31 344 LYS A CA 1
ATOM 2788 C C . LYS A 1 344 ? -17.514 -6.871 12.219 1.00 95.31 344 LYS A C 1
ATOM 2790 O O . LYS A 1 344 ? -17.570 -5.963 11.393 1.00 95.31 344 LYS A O 1
ATOM 2795 N N . SER A 1 345 ? -16.675 -6.864 13.250 1.00 95.88 345 SER A N 1
ATOM 2796 C CA . SER A 1 345 ? -15.666 -5.824 13.418 1.00 95.88 345 SER A CA 1
ATOM 2797 C C . SER A 1 345 ? -14.608 -5.884 12.310 1.00 95.88 345 SER A C 1
ATOM 2799 O O . SER A 1 345 ? -14.205 -6.970 11.878 1.00 95.88 345 SER A O 1
ATOM 2801 N N . LEU A 1 346 ? -14.122 -4.724 11.869 1.00 96.94 346 LEU A N 1
ATOM 2802 C CA . LEU A 1 346 ? -13.089 -4.634 10.838 1.00 96.94 346 LEU A CA 1
ATOM 2803 C C . LEU A 1 346 ? -11.764 -5.268 11.291 1.00 96.94 346 LEU A C 1
ATOM 2805 O O . LEU A 1 346 ? -11.091 -5.895 10.470 1.00 96.94 346 LEU A O 1
ATOM 2809 N N . SER A 1 347 ? -11.431 -5.182 12.587 1.00 96.19 347 SER A N 1
ATOM 2810 C CA . SER A 1 347 ? -10.266 -5.858 13.173 1.00 96.19 347 SER A CA 1
ATOM 2811 C C . SER A 1 347 ? -10.342 -7.378 12.989 1.00 96.19 347 SER A C 1
ATOM 2813 O O . SER A 1 347 ? -9.441 -7.987 12.417 1.00 96.19 347 SER A O 1
ATOM 2815 N N . SER A 1 348 ? -11.463 -8.002 13.368 1.00 96.06 348 SER A N 1
ATOM 2816 C CA . SER A 1 348 ? -11.628 -9.460 13.304 1.00 96.06 348 SER A CA 1
ATOM 2817 C C . SER A 1 348 ? -11.590 -9.997 11.868 1.00 96.06 348 SER A C 1
ATOM 2819 O O . SER A 1 348 ? -11.087 -11.097 11.624 1.00 96.06 348 SER A O 1
ATOM 2821 N N . VAL A 1 349 ? -12.072 -9.208 10.899 1.00 97.56 349 VAL A N 1
ATOM 2822 C CA . VAL A 1 349 ? -12.001 -9.535 9.469 1.00 97.56 349 VAL A CA 1
ATOM 2823 C C . VAL A 1 349 ? -10.567 -9.416 8.954 1.00 97.56 349 VAL A C 1
ATOM 2825 O O . VAL A 1 349 ? -10.049 -10.380 8.390 1.00 97.56 349 VAL A O 1
ATOM 2828 N N . LEU A 1 350 ? -9.888 -8.285 9.180 1.00 96.19 350 LEU A N 1
ATOM 2829 C CA . LEU A 1 350 ? -8.498 -8.095 8.748 1.00 96.19 350 LEU A CA 1
ATOM 2830 C C . LEU A 1 350 ? -7.549 -9.109 9.391 1.00 96.19 350 LEU A C 1
ATOM 2832 O O . LEU A 1 350 ? -6.668 -9.636 8.706 1.00 96.19 350 LEU A O 1
ATOM 2836 N N . PHE A 1 351 ? -7.745 -9.430 10.669 1.00 96.00 351 PHE A N 1
ATOM 2837 C CA . PHE A 1 351 ? -6.999 -10.475 11.356 1.00 96.00 351 PHE A CA 1
ATOM 2838 C C . PHE A 1 351 ? -7.245 -11.847 10.716 1.00 96.00 351 PHE A C 1
ATOM 2840 O O . PHE A 1 351 ? -6.290 -12.521 10.336 1.00 96.00 351 PHE A O 1
ATOM 2847 N N . GLY A 1 352 ? -8.508 -12.228 10.488 1.00 96.50 352 GLY A N 1
ATOM 2848 C CA . GLY A 1 352 ? -8.867 -13.496 9.840 1.00 96.50 352 GLY A CA 1
ATOM 2849 C C . GLY A 1 352 ? -8.380 -13.638 8.390 1.00 96.50 352 GLY A C 1
ATOM 2850 O O . GLY A 1 352 ? -8.145 -14.753 7.928 1.00 96.50 352 GLY A O 1
ATOM 2851 N N . MET A 1 353 ? -8.180 -12.528 7.670 1.00 96.50 353 MET A N 1
ATOM 2852 C CA . MET A 1 353 ? -7.537 -12.531 6.348 1.00 96.50 353 MET A CA 1
ATOM 2853 C C . MET A 1 353 ? -6.014 -12.715 6.446 1.00 96.50 353 MET A C 1
ATOM 2855 O O . MET A 1 353 ? -5.416 -13.406 5.617 1.00 96.50 353 MET A O 1
ATOM 2859 N N . GLN A 1 354 ? -5.377 -12.086 7.439 1.00 95.50 354 GLN A N 1
ATOM 2860 C CA . GLN A 1 354 ? -3.918 -12.000 7.565 1.00 95.50 354 GLN A CA 1
ATOM 2861 C C . GLN A 1 354 ? -3.275 -13.092 8.421 1.00 95.50 354 GLN A C 1
ATOM 2863 O O . GLN A 1 354 ? -2.077 -13.316 8.271 1.00 95.50 354 GLN A O 1
ATOM 2868 N N . PHE A 1 355 ? -4.019 -13.798 9.269 1.00 94.38 355 PHE A N 1
ATOM 2869 C CA . PHE A 1 355 ? -3.486 -14.791 10.202 1.00 94.38 355 PHE A CA 1
ATOM 2870 C C . PHE A 1 355 ? -4.299 -16.089 10.151 1.00 94.38 355 PHE A C 1
ATOM 2872 O O . PHE A 1 355 ? -5.521 -16.085 10.258 1.00 94.38 355 PHE A O 1
ATOM 2879 N N . GLU A 1 356 ? -3.620 -17.229 10.011 1.00 92.81 356 GLU A N 1
ATOM 2880 C CA . GLU A 1 356 ? -4.235 -18.556 10.108 1.00 92.81 356 GLU A CA 1
ATOM 2881 C C . GLU A 1 356 ? -3.838 -19.218 11.431 1.00 92.81 356 GLU A C 1
ATOM 2883 O O . GLU A 1 356 ? -2.656 -19.288 11.769 1.00 92.81 356 GLU A O 1
ATOM 2888 N N . LYS A 1 357 ? -4.812 -19.733 12.188 1.00 90.69 357 LYS A N 1
ATOM 2889 C CA . LYS A 1 357 ? -4.543 -20.422 13.455 1.00 90.69 357 LYS A CA 1
ATOM 2890 C C . LYS A 1 357 ? -3.955 -21.816 13.207 1.00 90.69 357 LYS A C 1
ATOM 2892 O O . LYS A 1 357 ? -4.592 -22.663 12.586 1.00 90.69 357 LYS A O 1
ATOM 2897 N N . LYS A 1 358 ? -2.762 -22.075 13.740 1.00 89.81 358 LYS A N 1
ATOM 2898 C CA . LYS A 1 358 ? -2.039 -23.353 13.669 1.00 89.81 358 LYS A CA 1
ATOM 2899 C C . LYS A 1 358 ? -1.894 -23.932 15.081 1.00 89.81 358 LYS A C 1
ATOM 2901 O O . LYS A 1 358 ? -0.879 -23.776 15.757 1.00 89.81 358 LYS A O 1
ATOM 2906 N N . GLY A 1 359 ? -2.956 -24.580 15.558 1.00 89.12 359 GLY A N 1
ATOM 2907 C CA . GLY A 1 359 ? -3.029 -25.078 16.935 1.00 89.12 359 GLY A CA 1
ATOM 2908 C C . GLY A 1 359 ? -3.019 -23.927 17.946 1.00 89.12 359 GLY A C 1
ATOM 2909 O O . GLY A 1 359 ? -3.982 -23.162 18.016 1.00 89.12 359 GLY A O 1
ATOM 2910 N N . ASN A 1 360 ? -1.931 -23.804 18.711 1.00 86.00 360 ASN A N 1
ATOM 2911 C CA . ASN A 1 360 ? -1.788 -22.812 19.784 1.00 86.00 360 ASN A CA 1
ATOM 2912 C C . ASN A 1 360 ? -1.163 -21.475 19.342 1.00 86.00 360 ASN A C 1
ATOM 2914 O O . ASN A 1 360 ? -1.119 -20.557 20.151 1.00 86.00 360 ASN A O 1
ATOM 2918 N N . HIS A 1 361 ? -0.689 -21.348 18.098 1.00 86.44 361 HIS A N 1
ATOM 2919 C CA . HIS A 1 361 ? -0.122 -20.106 17.555 1.00 86.44 361 HIS A CA 1
ATOM 2920 C C . HIS A 1 361 ? -0.849 -19.677 16.273 1.00 86.44 361 HIS A C 1
ATOM 2922 O O . HIS A 1 361 ? -1.632 -20.440 15.701 1.00 86.44 361 HIS A O 1
ATOM 2928 N N . TYR A 1 362 ? -0.579 -18.461 15.806 1.00 88.25 362 TYR A N 1
ATOM 2929 C CA . TYR A 1 362 ? -0.996 -17.973 14.496 1.00 88.25 362 TYR A CA 1
ATOM 2930 C C . TYR A 1 362 ? 0.193 -17.922 13.536 1.00 88.25 362 TYR A C 1
ATOM 2932 O O . TYR A 1 362 ? 1.301 -17.543 13.907 1.00 88.25 362 TYR A O 1
ATOM 2940 N N . GLN A 1 363 ? -0.058 -18.281 12.281 1.00 88.38 363 GLN A N 1
ATOM 2941 C CA . GLN A 1 363 ? 0.861 -18.107 11.164 1.00 88.38 363 GLN A CA 1
ATOM 2942 C C . GLN A 1 363 ? 0.368 -16.940 10.305 1.00 88.38 363 GLN A C 1
ATOM 2944 O O . GLN A 1 363 ? -0.769 -16.963 9.825 1.00 88.38 363 GLN A O 1
ATOM 2949 N N . ASN A 1 364 ? 1.210 -15.930 10.080 1.00 90.38 364 ASN A N 1
ATOM 2950 C CA . ASN A 1 364 ? 0.851 -14.825 9.195 1.00 90.38 364 ASN A CA 1
ATOM 2951 C C . ASN A 1 364 ? 0.819 -15.261 7.711 1.00 90.38 364 ASN A C 1
ATOM 2953 O O . ASN A 1 364 ? 1.586 -16.109 7.254 1.00 90.38 364 ASN A O 1
ATOM 2957 N N . ASN A 1 365 ? -0.099 -14.661 6.955 1.00 92.94 365 ASN A N 1
ATOM 2958 C CA . ASN A 1 365 ? -0.364 -14.884 5.533 1.00 92.94 365 ASN A CA 1
ATOM 2959 C C . ASN A 1 365 ? 0.073 -13.689 4.665 1.00 92.94 365 ASN A C 1
ATOM 2961 O O . ASN A 1 365 ? -0.267 -13.636 3.482 1.00 92.94 365 ASN A O 1
ATOM 2965 N N . PHE A 1 366 ? 0.835 -12.734 5.208 1.00 91.06 366 PHE A N 1
ATOM 2966 C CA . PHE A 1 366 ? 1.220 -11.493 4.521 1.00 91.06 366 PHE A CA 1
ATOM 2967 C C . PHE A 1 366 ? 1.805 -11.749 3.120 1.00 91.06 366 PHE A C 1
ATOM 2969 O O . PHE A 1 366 ? 1.360 -11.177 2.125 1.00 91.06 366 PHE A O 1
ATOM 2976 N N . ALA A 1 367 ? 2.745 -12.695 3.014 1.00 86.69 367 ALA A N 1
ATOM 2977 C CA . ALA A 1 367 ? 3.399 -13.064 1.757 1.00 86.69 367 ALA A CA 1
ATOM 2978 C C . ALA A 1 367 ? 2.506 -13.850 0.771 1.00 86.69 367 ALA A C 1
ATOM 2980 O O . ALA A 1 367 ? 2.909 -14.053 -0.377 1.00 86.69 367 ALA A O 1
ATOM 2981 N N . LYS A 1 368 ? 1.323 -14.308 1.203 1.00 87.50 368 LYS A N 1
ATOM 2982 C CA . LYS A 1 368 ? 0.279 -14.929 0.370 1.00 87.50 368 LYS A CA 1
ATOM 2983 C C . LYS A 1 368 ? -0.688 -13.860 -0.140 1.00 87.50 368 LYS A C 1
ATOM 2985 O O . LYS A 1 368 ? -0.886 -13.776 -1.347 1.00 87.50 368 LYS A O 1
ATOM 2990 N N . LEU A 1 369 ? -1.204 -13.005 0.750 1.00 91.81 369 LEU A N 1
ATOM 2991 C CA . LEU A 1 369 ? -2.080 -11.878 0.400 1.00 91.81 369 LEU A CA 1
ATOM 2992 C C . LEU A 1 369 ? -1.407 -10.917 -0.584 1.00 91.81 369 LEU A C 1
ATOM 2994 O O . LEU A 1 369 ? -1.968 -10.620 -1.632 1.00 91.81 369 LEU A O 1
ATOM 2998 N N . TYR A 1 370 ? -0.168 -10.504 -0.305 1.00 89.06 370 TYR A N 1
ATOM 2999 C CA . TYR A 1 370 ? 0.600 -9.613 -1.180 1.00 89.06 370 TYR A CA 1
ATOM 3000 C C . TYR A 1 370 ? 0.873 -10.213 -2.569 1.00 89.06 370 TYR A C 1
ATOM 3002 O O . TYR A 1 370 ? 1.160 -9.484 -3.509 1.00 89.06 370 TYR A O 1
ATOM 3010 N N . LYS A 1 371 ? 0.774 -11.538 -2.749 1.00 83.38 371 LYS A N 1
ATOM 3011 C CA . LYS A 1 371 ? 0.916 -12.183 -4.066 1.00 83.38 371 LYS A CA 1
ATOM 3012 C C . LYS A 1 371 ? -0.398 -12.285 -4.843 1.00 83.38 371 LYS A C 1
ATOM 3014 O O . LYS A 1 371 ? -0.347 -12.680 -6.007 1.00 83.38 371 LYS A O 1
ATOM 3019 N N . ASP A 1 372 ? -1.531 -11.921 -4.252 1.00 84.12 372 ASP A N 1
ATOM 3020 C CA . ASP A 1 372 ? -2.852 -12.012 -4.870 1.00 84.12 372 ASP A CA 1
ATOM 3021 C C . ASP A 1 372 ? -3.169 -10.745 -5.683 1.00 84.12 372 ASP A C 1
ATOM 3023 O O . ASP A 1 372 ? -3.471 -9.681 -5.138 1.00 84.12 372 ASP A O 1
ATOM 3027 N N . ASP A 1 373 ? -3.093 -10.857 -7.014 1.00 83.00 373 ASP A N 1
ATOM 3028 C CA . ASP A 1 373 ? -3.329 -9.744 -7.946 1.00 83.00 373 ASP A CA 1
ATOM 3029 C C . ASP A 1 373 ? -4.748 -9.146 -7.816 1.00 83.00 373 ASP A C 1
ATOM 3031 O O . ASP A 1 373 ? -4.959 -7.999 -8.211 1.00 83.00 373 ASP A O 1
ATOM 3035 N N . ARG A 1 374 ? -5.716 -9.866 -7.222 1.00 88.44 374 ARG A N 1
ATOM 3036 C CA . ARG A 1 374 ? -7.101 -9.388 -7.056 1.00 88.44 374 ARG A CA 1
ATOM 3037 C C . ARG A 1 374 ? -7.191 -8.125 -6.201 1.00 88.44 374 ARG A C 1
ATOM 3039 O O . ARG A 1 374 ? -7.960 -7.232 -6.545 1.00 88.44 374 ARG A O 1
ATOM 3046 N N . TYR A 1 375 ? -6.384 -8.008 -5.142 1.00 95.69 375 TYR A N 1
ATOM 3047 C CA . TYR A 1 375 ? -6.375 -6.802 -4.305 1.00 95.69 375 TYR A CA 1
ATOM 3048 C C . TYR A 1 375 ? -5.826 -5.588 -5.064 1.00 95.69 375 TYR A C 1
ATOM 3050 O O . TYR A 1 375 ? -6.347 -4.492 -4.918 1.00 95.69 375 TYR A O 1
ATOM 3058 N N . TYR A 1 376 ? -4.835 -5.771 -5.938 1.00 93.81 376 TYR A N 1
ATOM 3059 C CA . TYR A 1 376 ? -4.320 -4.681 -6.773 1.00 93.81 376 TYR A CA 1
ATOM 3060 C C . TYR A 1 376 ? -5.336 -4.220 -7.826 1.00 93.81 376 TYR A C 1
ATOM 3062 O O . TYR A 1 376 ? -5.429 -3.027 -8.102 1.00 93.81 376 TYR A O 1
ATOM 3070 N N . LEU A 1 377 ? -6.105 -5.150 -8.401 1.00 88.69 377 LEU A N 1
ATOM 3071 C CA . LEU A 1 377 ? -7.140 -4.840 -9.392 1.00 88.69 377 LEU A CA 1
ATOM 3072 C C . LEU A 1 377 ? -8.344 -4.127 -8.758 1.00 88.69 377 LEU A C 1
ATOM 3074 O O . LEU A 1 377 ? -8.747 -3.084 -9.261 1.00 88.69 377 LEU A O 1
ATOM 3078 N N . LEU A 1 378 ? -8.844 -4.614 -7.616 1.00 95.69 378 LEU A N 1
ATOM 3079 C CA . LEU A 1 378 ? -9.879 -3.918 -6.837 1.00 95.69 378 LEU A CA 1
ATOM 3080 C C . LEU A 1 378 ? -9.379 -2.561 -6.311 1.00 95.69 378 LEU A C 1
ATOM 3082 O O . LEU A 1 378 ? -10.132 -1.595 -6.241 1.00 95.69 378 LEU A O 1
ATOM 3086 N N . GLY A 1 379 ? -8.093 -2.462 -5.971 1.00 98.12 379 GLY A N 1
ATOM 3087 C CA . GLY A 1 379 ? -7.454 -1.195 -5.635 1.00 98.12 379 GLY A CA 1
ATOM 3088 C C . GLY A 1 379 ? -7.473 -0.191 -6.781 1.00 98.12 379 GLY A C 1
ATOM 3089 O O . GLY A 1 379 ? -7.778 0.974 -6.557 1.00 98.12 379 GLY A O 1
ATOM 3090 N N . LEU A 1 380 ? -7.181 -0.635 -8.008 1.00 96.81 380 LEU A N 1
ATOM 3091 C CA . LEU A 1 380 ? -7.271 0.213 -9.198 1.00 96.81 380 LEU A CA 1
ATOM 3092 C C . LEU A 1 380 ? -8.709 0.684 -9.425 1.00 96.81 380 LEU A C 1
ATOM 3094 O O . LEU A 1 380 ? -8.921 1.885 -9.544 1.00 96.81 380 LEU A O 1
ATOM 3098 N N . GLU A 1 381 ? -9.672 -0.240 -9.416 1.00 95.69 381 GLU A N 1
ATOM 3099 C CA . GLU A 1 381 ? -11.108 0.048 -9.542 1.00 95.69 381 GLU A CA 1
ATOM 3100 C C . GLU A 1 381 ? -11.544 1.136 -8.546 1.00 95.69 381 GLU A C 1
ATOM 3102 O O . GLU A 1 381 ? -12.132 2.144 -8.931 1.00 95.69 381 GLU A O 1
ATOM 3107 N N . LYS A 1 382 ? -11.161 0.992 -7.271 1.00 98.44 382 LYS A N 1
ATOM 3108 C CA . LYS A 1 382 ? -11.511 1.945 -6.213 1.00 98.44 382 LYS A CA 1
ATOM 3109 C C . LYS A 1 382 ? -10.792 3.288 -6.288 1.00 98.44 382 LYS A C 1
ATOM 3111 O O . LYS A 1 382 ? -11.399 4.306 -5.974 1.00 98.44 382 LYS A O 1
ATOM 3116 N N . LEU A 1 383 ? -9.543 3.341 -6.744 1.00 98.38 383 LEU A N 1
ATOM 3117 C CA . LEU A 1 383 ? -8.875 4.626 -6.983 1.00 98.38 383 LEU A CA 1
ATOM 3118 C C . LEU A 1 383 ? -9.391 5.315 -8.266 1.00 98.38 383 LEU A C 1
ATOM 3120 O O . LEU A 1 383 ? -9.394 6.545 -8.342 1.00 98.38 383 LEU A O 1
ATOM 3124 N N . GLN A 1 384 ? -9.906 4.558 -9.241 1.00 98.19 384 GLN A N 1
ATOM 3125 C CA . GLN A 1 384 ? -10.547 5.096 -10.448 1.00 98.19 384 GLN A CA 1
ATOM 3126 C C . GLN A 1 384 ? -11.902 5.780 -10.175 1.00 98.19 384 GLN A C 1
ATOM 3128 O O . GLN A 1 384 ? -12.282 6.663 -10.941 1.00 98.19 384 GLN A O 1
ATOM 3133 N N . GLU A 1 385 ? -12.575 5.493 -9.050 1.00 97.88 385 GLU A N 1
ATOM 3134 C CA . GLU A 1 385 ? -13.731 6.276 -8.552 1.00 97.88 385 GLU A CA 1
ATOM 3135 C C . GLU A 1 385 ? -13.361 7.738 -8.211 1.00 97.88 385 GLU A C 1
ATOM 3137 O O . GLU A 1 385 ? -14.228 8.611 -8.095 1.00 97.88 385 GLU A O 1
ATOM 3142 N N . ILE A 1 386 ? -12.062 8.019 -8.061 1.00 97.94 386 ILE A N 1
ATOM 3143 C CA . ILE A 1 386 ? -11.510 9.354 -7.820 1.00 97.94 386 ILE A CA 1
ATOM 3144 C C . ILE A 1 386 ? -10.825 9.915 -9.070 1.00 97.94 386 ILE A C 1
ATOM 3146 O O . ILE A 1 386 ? -11.066 11.067 -9.434 1.00 97.94 386 ILE A O 1
ATOM 3150 N N . ASN A 1 387 ? -9.989 9.107 -9.727 1.00 97.44 387 ASN A N 1
ATOM 3151 C CA . ASN A 1 387 ? -9.213 9.484 -10.907 1.00 97.44 387 ASN A CA 1
ATOM 3152 C C . ASN A 1 387 ? -9.296 8.375 -11.978 1.00 97.44 387 ASN A C 1
ATOM 3154 O O . ASN A 1 387 ? -8.461 7.465 -11.985 1.00 97.44 387 ASN A O 1
ATOM 3158 N N . PRO A 1 388 ? -10.269 8.441 -12.910 1.00 96.88 388 PRO A N 1
ATOM 3159 C CA . PRO A 1 388 ? -10.485 7.405 -13.927 1.00 96.88 388 PRO A CA 1
ATOM 3160 C C . PRO A 1 388 ? -9.284 7.122 -14.844 1.00 96.88 388 PRO A C 1
ATOM 3162 O O . PRO A 1 388 ? -9.234 6.071 -15.474 1.00 96.88 388 PRO A O 1
ATOM 3165 N N . ASN A 1 389 ? -8.310 8.038 -14.914 1.00 95.19 389 ASN A N 1
ATOM 3166 C CA . ASN A 1 389 ? -7.103 7.896 -15.734 1.00 95.19 389 ASN A CA 1
ATOM 3167 C C . ASN A 1 389 ? -5.975 7.111 -15.038 1.00 95.19 389 ASN A C 1
ATOM 3169 O O . ASN A 1 389 ? -4.920 6.901 -15.642 1.00 95.19 389 ASN A O 1
ATOM 3173 N N . LEU A 1 390 ? -6.156 6.686 -13.781 1.00 94.62 390 LEU A N 1
ATOM 3174 C CA . LEU A 1 390 ? -5.193 5.808 -13.121 1.00 94.62 390 LEU A CA 1
ATOM 3175 C C . LEU A 1 390 ? -5.069 4.467 -13.846 1.00 94.62 390 LEU A C 1
ATOM 3177 O O . LEU A 1 390 ? -6.026 3.927 -14.401 1.00 94.62 390 LEU A O 1
ATOM 3181 N N . LYS A 1 391 ? -3.866 3.903 -13.772 1.00 91.44 391 LYS A N 1
ATOM 3182 C CA . LYS A 1 391 ? -3.506 2.570 -14.252 1.00 91.44 391 LYS A CA 1
ATOM 3183 C C . LYS A 1 391 ? -2.516 1.938 -13.281 1.00 91.44 391 LYS A C 1
ATOM 3185 O O . LYS A 1 391 ? -1.784 2.648 -12.593 1.00 91.44 391 LYS A O 1
ATOM 3190 N N . LEU A 1 392 ? -2.442 0.608 -13.272 1.00 87.44 392 LEU A N 1
ATOM 3191 C CA . LEU A 1 392 ? -1.322 -0.072 -12.625 1.00 87.44 392 LEU A CA 1
ATOM 3192 C C . LEU A 1 392 ? -0.023 0.295 -13.351 1.00 87.44 392 LEU A C 1
ATOM 3194 O O . LEU A 1 392 ? 0.077 0.169 -14.571 1.00 87.44 392 LEU A O 1
ATOM 3198 N N . LEU A 1 393 ? 0.965 0.744 -12.586 1.00 85.94 393 LEU A N 1
ATOM 3199 C CA . LEU A 1 393 ? 2.261 1.185 -13.082 1.00 85.94 393 LEU A CA 1
ATOM 3200 C C . LEU A 1 393 ? 3.168 -0.006 -13.377 1.00 85.94 393 LEU A C 1
ATOM 3202 O O . LEU A 1 393 ? 3.203 -0.997 -12.641 1.00 85.94 393 LEU A O 1
ATOM 3206 N N . THR A 1 394 ? 3.936 0.118 -14.449 1.00 77.88 394 THR A N 1
ATOM 3207 C CA . THR A 1 394 ? 4.783 -0.937 -15.010 1.00 77.88 394 THR A CA 1
ATOM 3208 C C . THR A 1 394 ? 6.252 -0.499 -15.037 1.00 77.88 394 THR A C 1
ATOM 3210 O O . THR A 1 394 ? 6.536 0.693 -14.908 1.00 77.88 394 THR A O 1
ATOM 3213 N N . PRO A 1 395 ? 7.220 -1.413 -15.246 1.00 71.19 395 PRO A N 1
ATOM 3214 C CA . PRO A 1 395 ? 8.609 -1.014 -15.473 1.00 71.19 395 PRO A CA 1
ATOM 3215 C C . PRO A 1 395 ? 8.780 -0.063 -16.668 1.00 71.19 395 PRO A C 1
ATOM 3217 O O . PRO A 1 395 ? 9.694 0.756 -16.645 1.00 71.19 395 PRO A O 1
ATOM 3220 N N . TYR A 1 396 ? 7.887 -0.115 -17.667 1.00 68.50 396 TYR A N 1
ATOM 3221 C CA . TYR A 1 396 ? 7.877 0.822 -18.795 1.00 68.50 396 TYR A CA 1
ATOM 3222 C C . TYR A 1 396 ? 7.606 2.266 -18.360 1.00 68.50 396 TYR A C 1
ATOM 3224 O O . TYR A 1 396 ? 8.294 3.164 -18.827 1.00 68.50 396 TYR A O 1
ATOM 3232 N N . ASP A 1 397 ? 6.690 2.499 -17.414 1.00 79.56 397 ASP A N 1
ATOM 3233 C CA . ASP A 1 397 ? 6.415 3.841 -16.874 1.00 79.56 397 ASP A CA 1
ATOM 3234 C C . ASP A 1 397 ? 7.659 4.466 -16.215 1.00 79.56 397 ASP A C 1
ATOM 3236 O O . ASP A 1 397 ? 7.883 5.675 -16.287 1.00 79.56 397 ASP A O 1
ATOM 3240 N N . TYR A 1 398 ? 8.506 3.635 -15.596 1.00 78.56 398 TYR A N 1
ATOM 3241 C CA . TYR A 1 398 ? 9.774 4.079 -15.015 1.00 78.56 398 TYR A CA 1
ATOM 3242 C C . TYR A 1 398 ? 10.894 4.210 -16.057 1.00 78.56 398 TYR A C 1
ATOM 3244 O O . TYR A 1 398 ? 11.681 5.156 -15.998 1.00 78.56 398 TYR A O 1
ATOM 3252 N N . LEU A 1 399 ? 10.944 3.325 -17.056 1.00 67.12 399 LEU A N 1
ATOM 3253 C CA . LEU A 1 399 ? 11.841 3.467 -18.207 1.00 67.12 399 LEU A CA 1
ATOM 3254 C C . LEU A 1 399 ? 11.558 4.740 -19.012 1.00 67.12 399 LEU A C 1
ATOM 3256 O O . LEU A 1 399 ? 12.504 5.398 -19.435 1.00 67.12 399 LEU A O 1
ATOM 3260 N N . GLU A 1 400 ? 10.294 5.141 -19.148 1.00 69.50 400 GLU A N 1
ATOM 3261 C CA . GLU A 1 400 ? 9.910 6.395 -19.797 1.00 69.50 400 GLU A CA 1
ATOM 3262 C C . GLU A 1 400 ? 10.595 7.590 -19.104 1.00 69.50 400 GLU A C 1
ATOM 3264 O O . GLU A 1 400 ? 11.297 8.366 -19.755 1.00 69.50 400 GLU A O 1
ATOM 3269 N N . SER A 1 401 ? 10.528 7.657 -17.764 1.00 73.44 401 SER A N 1
ATOM 3270 C CA . SER A 1 401 ? 11.241 8.659 -16.942 1.00 73.44 401 SER A CA 1
ATOM 3271 C C . SER A 1 401 ? 12.777 8.520 -16.930 1.00 73.44 401 SER A C 1
ATOM 3273 O O . SER A 1 401 ? 13.480 9.360 -16.365 1.00 73.44 401 SER A O 1
ATOM 3275 N N . LYS A 1 402 ? 13.330 7.480 -17.571 1.00 71.38 402 LYS A N 1
ATOM 3276 C CA . LYS A 1 402 ? 14.763 7.385 -17.899 1.00 71.38 402 LYS A CA 1
ATOM 3277 C C . LYS A 1 402 ? 15.092 7.893 -19.298 1.00 71.38 402 LYS A C 1
ATOM 3279 O O . LYS A 1 402 ? 16.145 8.494 -19.471 1.00 71.38 402 LYS A O 1
ATOM 3284 N N . SER A 1 403 ? 14.206 7.673 -20.269 1.00 65.19 403 SER A N 1
ATOM 3285 C CA . SER A 1 403 ? 14.368 8.137 -21.654 1.00 65.19 403 SER A CA 1
ATOM 3286 C C . SER A 1 403 ? 14.030 9.616 -21.880 1.00 65.19 403 SER A C 1
ATOM 3288 O O . SER A 1 403 ? 14.384 10.166 -22.919 1.00 65.19 403 SER A O 1
ATOM 3290 N N . GLN A 1 404 ? 13.336 10.268 -20.942 1.00 73.19 404 GLN A N 1
ATOM 3291 C CA . GLN A 1 404 ? 12.977 11.681 -21.063 1.00 73.19 404 GLN A CA 1
ATOM 3292 C C . GLN A 1 404 ? 14.213 12.598 -21.010 1.00 73.19 404 GLN A C 1
ATOM 3294 O O . GLN A 1 404 ? 15.014 12.563 -20.074 1.00 73.19 404 GLN A O 1
ATOM 3299 N N . ASN A 1 405 ? 14.338 13.474 -22.011 1.00 80.19 405 ASN A N 1
ATOM 3300 C CA . ASN A 1 405 ? 15.331 14.546 -22.032 1.00 80.19 405 ASN A CA 1
ATOM 3301 C C . ASN A 1 405 ? 14.882 15.692 -21.117 1.00 80.19 405 ASN A C 1
ATOM 3303 O O . ASN A 1 405 ? 14.230 16.632 -21.564 1.00 80.19 405 ASN A O 1
ATOM 3307 N N . PHE A 1 406 ? 15.236 15.610 -19.835 1.00 81.06 406 PHE A N 1
ATOM 3308 C CA . PHE A 1 406 ? 14.956 16.667 -18.860 1.00 81.06 406 PHE A CA 1
ATOM 3309 C C . PHE A 1 406 ? 15.626 17.988 -19.243 1.00 81.06 406 PHE A C 1
ATOM 3311 O O . PHE A 1 406 ? 16.826 18.003 -19.552 1.00 81.06 406 PHE A O 1
ATOM 3318 N N . SER A 1 407 ? 14.856 19.076 -19.162 1.00 85.81 407 SER A N 1
ATOM 3319 C CA . SER A 1 407 ? 15.343 20.449 -19.303 1.00 85.81 407 SER A CA 1
ATOM 3320 C C . SER A 1 407 ? 16.317 20.816 -18.174 1.00 85.81 407 SER A C 1
ATOM 3322 O O . SER A 1 407 ? 16.395 20.125 -17.155 1.00 85.81 407 SER A O 1
ATOM 3324 N N . GLU A 1 408 ? 17.075 21.904 -18.324 1.00 87.94 408 GLU A N 1
ATOM 3325 C CA . GLU A 1 408 ? 17.926 22.408 -17.233 1.00 87.94 408 GLU A CA 1
ATOM 3326 C C . GLU A 1 408 ? 17.092 22.862 -16.023 1.00 87.94 408 GLU A C 1
ATOM 3328 O O . GLU A 1 408 ? 17.499 22.647 -14.881 1.00 87.94 408 GLU A O 1
ATOM 3333 N N . GLU A 1 409 ? 15.890 23.393 -16.266 1.00 86.50 409 GLU A N 1
ATOM 3334 C CA . GLU A 1 409 ? 14.933 23.779 -15.227 1.00 86.50 409 GLU A CA 1
ATOM 3335 C C . GLU A 1 409 ? 14.420 22.556 -14.453 1.00 86.50 409 GLU A C 1
ATOM 3337 O O . GLU A 1 409 ? 14.521 22.531 -13.228 1.00 86.50 409 GLU A O 1
ATOM 3342 N N . ASP A 1 410 ? 13.979 21.493 -15.137 1.00 82.19 410 ASP A N 1
ATOM 3343 C CA . ASP A 1 410 ? 13.591 20.227 -14.494 1.00 82.19 410 ASP A CA 1
ATOM 3344 C C . ASP A 1 410 ? 14.746 19.605 -13.711 1.00 82.19 410 ASP A C 1
ATOM 3346 O O . ASP A 1 410 ? 14.540 19.075 -12.619 1.00 82.19 410 ASP A O 1
ATOM 3350 N N . ARG A 1 411 ? 15.974 19.687 -14.239 1.00 85.75 411 ARG A N 1
ATOM 3351 C CA . ARG A 1 411 ? 17.170 19.190 -13.549 1.00 85.75 411 ARG A CA 1
ATOM 3352 C C . ARG A 1 411 ? 17.420 19.952 -12.254 1.00 85.75 411 ARG A C 1
ATOM 3354 O O . ARG A 1 411 ? 17.544 19.316 -11.214 1.00 85.75 411 ARG A O 1
ATOM 3361 N N . ALA A 1 412 ? 17.431 21.283 -12.287 1.00 86.38 412 ALA A N 1
ATOM 3362 C CA . ALA A 1 412 ? 17.600 22.100 -11.086 1.00 86.38 412 ALA A CA 1
ATOM 3363 C C . ALA A 1 412 ? 16.466 21.869 -10.067 1.00 86.38 412 ALA A C 1
ATOM 3365 O O . ALA A 1 412 ? 16.713 21.690 -8.872 1.00 86.38 412 ALA A O 1
ATOM 3366 N N . ARG A 1 413 ? 15.221 21.816 -10.552 1.00 84.75 413 ARG A N 1
ATOM 3367 C CA . ARG A 1 413 ? 14.000 21.646 -9.757 1.00 84.75 413 ARG A CA 1
ATOM 3368 C C . ARG A 1 413 ? 13.939 20.286 -9.054 1.00 84.75 413 ARG A C 1
ATOM 3370 O O . ARG A 1 413 ? 13.583 20.239 -7.880 1.00 84.75 413 ARG A O 1
ATOM 3377 N N . ILE A 1 414 ? 14.332 19.205 -9.732 1.00 83.50 414 ILE A N 1
ATOM 3378 C CA . ILE A 1 414 ? 14.351 17.846 -9.168 1.00 83.50 414 ILE A CA 1
ATOM 3379 C C . ILE A 1 414 ? 15.592 17.611 -8.290 1.00 83.50 414 ILE A C 1
ATOM 3381 O O . ILE A 1 414 ? 15.462 16.979 -7.241 1.00 83.50 414 ILE A O 1
ATOM 3385 N N . SER A 1 415 ? 16.769 18.156 -8.632 1.00 83.75 415 SER A N 1
ATOM 3386 C CA . SER A 1 415 ? 17.953 18.079 -7.754 1.00 83.75 415 SER A CA 1
ATOM 3387 C C . SER A 1 415 ? 17.686 18.707 -6.383 1.00 83.75 415 SER A C 1
ATOM 3389 O O . SER A 1 415 ? 17.959 18.069 -5.372 1.00 83.75 415 SER A O 1
ATOM 3391 N N . LYS A 1 416 ? 16.983 19.850 -6.327 1.00 82.69 416 LYS A N 1
ATOM 3392 C CA . LYS A 1 416 ? 16.549 20.499 -5.072 1.00 82.69 416 LYS A CA 1
ATOM 3393 C C . LYS A 1 416 ? 15.690 19.602 -4.152 1.00 82.69 416 LYS A C 1
ATOM 3395 O O . LYS A 1 416 ? 15.576 19.867 -2.954 1.00 82.69 416 LYS A O 1
ATOM 3400 N N . TYR A 1 417 ? 15.077 18.536 -4.677 1.00 78.94 417 TYR A N 1
ATOM 3401 C CA . TYR A 1 417 ? 14.390 17.518 -3.870 1.00 78.94 417 TYR A CA 1
ATOM 3402 C C . TYR A 1 417 ? 15.333 16.419 -3.354 1.00 78.94 417 TYR A C 1
ATOM 3404 O O . TYR A 1 417 ? 15.056 15.820 -2.310 1.00 78.94 417 TYR A O 1
ATOM 3412 N N . MET A 1 418 ? 16.424 16.139 -4.068 1.00 77.75 418 MET A N 1
ATOM 3413 C CA . MET A 1 418 ? 17.447 15.162 -3.686 1.00 77.75 418 MET A CA 1
ATOM 3414 C C . MET A 1 418 ? 18.477 15.727 -2.704 1.00 77.75 418 MET A C 1
ATOM 3416 O O . MET A 1 418 ? 18.971 14.972 -1.868 1.00 77.75 418 MET A O 1
ATOM 3420 N N . ASP A 1 419 ? 18.770 17.024 -2.788 1.00 71.06 419 ASP A N 1
ATOM 3421 C CA . ASP A 1 419 ? 19.729 17.697 -1.917 1.00 71.06 419 ASP A CA 1
ATOM 3422 C C . ASP A 1 419 ? 19.211 17.745 -0.464 1.00 71.06 419 ASP A C 1
ATOM 3424 O O . ASP A 1 419 ? 18.103 18.216 -0.164 1.00 71.06 419 ASP A O 1
ATOM 3428 N N . GLU A 1 420 ? 20.016 17.202 0.455 1.00 58.12 420 GLU A N 1
ATOM 3429 C CA . GLU A 1 420 ? 19.645 17.049 1.870 1.00 58.12 420 GLU A CA 1
ATOM 3430 C C . GLU A 1 420 ? 19.727 18.385 2.635 1.00 58.12 420 GLU A C 1
ATOM 3432 O O . GLU A 1 420 ? 18.970 18.591 3.584 1.00 58.12 420 GLU A O 1
ATOM 3437 N N . GLU A 1 421 ? 20.548 19.328 2.160 1.00 46.22 421 GLU A N 1
ATOM 3438 C CA . GLU A 1 421 ? 20.685 20.693 2.684 1.00 46.22 421 GLU A CA 1
ATOM 3439 C C . GLU A 1 421 ? 19.787 21.684 1.915 1.00 46.22 421 GLU A C 1
ATOM 3441 O O . GLU A 1 421 ? 20.098 22.081 0.795 1.00 46.22 421 GLU A O 1
ATOM 3446 N N . ASP A 1 422 ? 18.669 22.111 2.517 1.00 42.62 422 ASP A N 1
ATOM 3447 C CA . ASP A 1 422 ? 17.954 23.335 2.112 1.00 42.62 422 ASP A CA 1
ATOM 3448 C C . ASP A 1 422 ? 17.073 23.858 3.259 1.00 42.62 422 ASP A C 1
ATOM 3450 O O . ASP A 1 422 ? 16.030 23.272 3.564 1.00 42.62 422 ASP A O 1
ATOM 3454 N N . ASP A 1 423 ? 17.477 24.979 3.864 1.00 39.47 423 ASP A N 1
ATOM 3455 C CA . ASP A 1 423 ? 16.739 25.685 4.927 1.00 39.47 423 ASP A CA 1
ATOM 3456 C C . ASP A 1 423 ? 15.478 26.425 4.411 1.00 39.47 423 ASP A C 1
ATOM 3458 O O . ASP A 1 423 ? 14.703 26.991 5.190 1.00 39.47 423 ASP A O 1
ATOM 3462 N N . GLY A 1 424 ? 15.236 26.441 3.094 1.00 37.31 424 GLY A N 1
ATOM 3463 C CA . GLY A 1 424 ? 14.137 27.166 2.457 1.00 37.31 424 GLY A CA 1
ATOM 3464 C C . GLY A 1 424 ? 12.844 26.358 2.295 1.00 37.31 424 GLY A C 1
ATOM 3465 O O . GLY A 1 424 ? 12.708 25.533 1.391 1.00 37.31 424 GLY A O 1
ATOM 3466 N N . CYS A 1 425 ? 11.806 26.670 3.082 1.00 31.06 425 CYS A N 1
ATOM 3467 C CA . CYS A 1 425 ? 10.462 26.133 2.835 1.00 31.06 425 CYS A CA 1
ATOM 3468 C C . CYS A 1 425 ? 9.812 26.787 1.601 1.00 31.06 425 CYS A C 1
ATOM 3470 O O . CYS A 1 425 ? 9.051 27.747 1.724 1.00 31.06 425 CYS A O 1
ATOM 3472 N N . VAL A 1 426 ? 10.055 26.229 0.413 1.00 27.59 426 VAL A N 1
ATOM 3473 C CA . VAL A 1 426 ? 9.278 26.580 -0.782 1.00 27.59 426 VAL A CA 1
ATOM 3474 C C . VAL A 1 426 ? 7.869 25.979 -0.680 1.00 27.59 426 VAL A C 1
ATOM 3476 O O . VAL A 1 426 ? 7.671 24.800 -0.349 1.00 27.59 426 VAL A O 1
ATOM 3479 N N . ILE A 1 427 ? 6.883 26.824 -0.962 1.00 27.30 427 ILE A N 1
ATOM 3480 C CA . ILE A 1 427 ? 5.517 26.461 -1.331 1.00 27.30 427 ILE A CA 1
ATOM 3481 C C . ILE A 1 427 ? 5.351 26.985 -2.760 1.00 27.30 427 ILE A C 1
ATOM 3483 O O . ILE A 1 427 ? 5.670 28.148 -3.007 1.00 27.30 427 ILE A O 1
ATOM 3487 N N . MET A 1 428 ? 4.915 26.114 -3.671 1.00 30.23 428 MET A N 1
ATOM 3488 C CA . MET A 1 428 ? 4.377 26.497 -4.981 1.00 30.23 428 MET A CA 1
ATOM 3489 C C . MET A 1 428 ? 2.857 26.594 -4.855 1.00 30.23 428 MET A C 1
ATOM 3491 O O . MET A 1 428 ? 2.307 25.732 -4.127 1.00 30.23 428 MET A O 1
#

Sequence (428 aa):
MTSVSTSTLISSTLNHVPDTTPPSRYKIIFDIDGVLCFHKANSFHLASFLEKYGLVIKAIVTFYLFPGIKEFIQLLQRTDDIDLGFYSSGSEERNNKLIKKLFIATFSKEIYSPLLEKIQIISKKYTTTTEDAENKLKLYGLDSFGGYKNLSAFFSEFPENIEEQKEVLQNHVLIEDQSQVIALNQVENLLFVPRTESDHYSISQKCVVPHTNKNLMCLSIKFSTVKPNEFDIKEIEKKKYIGLFRVENVYQLKYFDQEEMKLATYNISSGQPLFNALETLSETAIQTDCSRFTIQDEFLINNLIQLVESLNGKATKVWRSVNRIYYVVGLLFTALKEAREKNKSLSSVLFGMQFEKKGNHYQNNFAKLYKDDRYYLLGLEKLQEINPNLKLLTPYDYLESKSQNFSEEDRARISKYMDEEDDGCVIM

Secondary structure (DSSP, 8-state):
--------------------PPPPPEEEEE-SBTTTEES--SSHHHHHHHHHHSEEEEESEEEEEPTTHHHHHHHHHTSTTEEEEEE-SS-HHHHHHHHHHHHHTTS-HHHHHHHHTT-EEE-GGG-B--TTHHHHHGGGT----S-BB-GGGG-SS--SSHHHHHHHHTTEEEEES-GGGB-TT-GGGEEE-----GGGG-GGG------SSS-----EEE--SSPPPHHHHHHHHHHT-EEEEEETTEEEEEEE-SSS-SEEEEEE-TTSHHHHHHHHHHHHHHTTT-S------HHHHHHHHHHHHHTT-------TTTTHHHHHHHHHHHHHHHHHHTT--HHHHHHHHHEEEETTEEEE-HHHHTT-HHHHHHHHHHHHTT-TT-----HHHHHHHHHS---HHHHHHHHHHH-S--------

pLDDT: mean 75.72, std 20.67, range [27.02, 98.62]

Foldseek 3Di:
DDDDDDDDDPPPPPDPPPPPPDPQFFEEEEEPDLQFWHQAAPDLLLLVLLVVFNNWDPQVGITRGFGLSLLLVVLQVPPVRYDYEYAYQADPSSQLSVVLVSLVVRDPPVPSPVNSVRYYYHYNVQWDADPVQQVLCVQAVAHADGTADEPCSVDPDADPDLVSNCVVCLNYAYEDQHLNRHDSSCSLRYDHFHGFDNCLLVCQFAAFADDADWADAGAFEFEDQDDDDPVNVVCQLVVQHWYWYDHHLWIWTWGQDPVVRHIDIDTPDPPPPLSVVVVVVSVVCVVVVDRGDHDPPNVNVVVVQVVLVVSVHDDDGASLSSLRQLLVQLLQVVLVVCCVVVVGGSSNSSCVVQWDDDDSGIYGCNVVSSSDCRSSVSSQVSSCVVPVPDDRDDSVSSVVSVPDPDDPVSVVVSVVNNDRDDPDDDDD